Protein AF-A0A522RAS4-F1 (afdb_monomer_lite)

Foldseek 3Di:
DDALPQDALQPWAEEEEEAQQQPDQAQAPPDDDDPFAAGQLRQQCVVSCVNPVNHHYYYDNQPWDLAAPDARDDDPVVLVSLLPGPAYEYEFEDHCVQDHVVHDHPWLAGGHHSVNVLVSSLVSVRQRYEYEYAYDDHHQCLPRCVSHSYYHYQHNPPRCSNNVVNCRNNVVAWDADFAQFFAANTCVLDADPPQPDAACVRRVNQGDTLFHGDDDGPAHGRDDDTPWDKDKDDWDWPAQEDELQAKIKIKIKIFTAGQAWDKYKKWKKKAADDDPPDGGTRIDTQDIDIDDGHHHGDMDMDMDMGHSQSCWDQDPQQRWTWRDFAKMKIFIASGSPGTNDIDIHTYDDGDDWDWDDKAQAALDQEEAAFDKDAQQAFRPVDDFPADPVRPVRADGPGGSIWTAIPRRGTDDCVPWQKAKDKPDVCQWDADSRGMIHGHDFDKMKMWIATPRHIYIDIHGYD

Secondary structure (DSSP, 8-state):
----PSP-GGG-SEEEEESGGGG-----TT----S----HHHHHHHHHHHH-TT-EEEEE-TT--TT--SPP---HHHHHHHHH-SEEEEEEE--TTTSBTTB--SSSSPPTTHHHHHHHHHHT--S-EEEEEE-SS----TTTGGG-SEEEE--S--TTHHHHHHHHHTTSS------SS-B-SSGGGS--TT----SGGGTTT--SHHHH--SPPSB-TT----SS-EEEEEEEES-SEE-TTSEEEEEEEEEE-SSS-B--EEEEEEEPPPBTTB---S-EEEEEEEPPPBPTT-EEEEEEEEEGGGG-EEETTTTEEE---EEEEEEEESSSS-EEEEEEEEE-S-PPP-EEEEEE--S-SEE-TT-EEETTSB-TTS-----GGGTTTS----BSEEEEETTSPBP-GGGSPEEEEES-TTTEEE-TTSEEEE-SSEEEEEEEEETTEEEEEEEEE-

Radius of gyration: 29.56 Å; chains: 1; bounding box: 72×49×79 Å

Sequence (462 aa):
KKSLLPLNPDQLHHVLILGNLADKVSLGGYSGLPNLQVNAVQGITNIFKKMNPHIIVKFDNTNTSTTSVEPVVLNEKIKSDIRKADAVIVFIGTNEAVASEGHDRPSLAIPGNYGSLIYQTAEQGNKRMILVIQSDGPLNINYIQHYFPAIVFSGYNGESQGTALANVLAGKKNPNGHLDFTWYMNDDQLADKSDYYLTPDKTNGLGRTYQYFTKKPLYSFGYGLSYTRFKYADMSVSSHQISPDDSVTISFDITNTGNLPGADVAQLYVAYPKIKGIDLPIKRLQGFQKTKILEPNQTEHISLKVKGIQLANWSEKDKKEVVYQGDYRFQLGKNSSDIVDSQSVNIQGTLTPKITLVTVEPENLVYKAGETLDLSGKNKWIESDITPARKDFVPEADHIIEAVNNDESFADLSKAKINYKSSNDNVAEVSPDGIIRFKGPGVVAISATVEGVTGSAVFVVK

pLDDT: mean 94.89, std 7.49, range [49.34, 98.94]

Structure (mmCIF, N/CA/C/O backbone):
data_AF-A0A522RAS4-F1
#
_entry.id   AF-A0A522RAS4-F1
#
loop_
_atom_site.group_PDB
_atom_site.id
_atom_site.type_symbol
_atom_site.label_atom_id
_atom_site.label_alt_id
_atom_site.label_comp_id
_atom_site.label_asym_id
_atom_site.label_entity_id
_atom_site.label_seq_id
_atom_site.pdbx_PDB_ins_code
_atom_site.Cartn_x
_atom_site.Cartn_y
_atom_site.Cartn_z
_atom_site.occupancy
_atom_site.B_iso_or_equiv
_atom_site.auth_seq_id
_atom_site.auth_comp_id
_atom_site.auth_asym_id
_atom_site.auth_atom_id
_atom_site.pdbx_PDB_model_num
ATOM 1 N N . LYS A 1 1 ? -25.765 -7.096 13.663 1.00 49.34 1 LYS A N 1
ATOM 2 C CA . LYS A 1 1 ? -25.056 -6.447 14.800 1.00 49.34 1 LYS A CA 1
ATOM 3 C C . LYS A 1 1 ? -24.896 -4.963 14.474 1.00 49.34 1 LYS A C 1
ATOM 5 O O . LYS A 1 1 ? -24.589 -4.668 13.329 1.00 49.34 1 LYS A O 1
ATOM 10 N N . LYS A 1 2 ? -25.147 -4.052 15.422 1.00 66.19 2 LYS A N 1
ATOM 11 C CA . LYS A 1 2 ? -24.912 -2.604 15.245 1.00 66.19 2 LYS A CA 1
ATOM 12 C C . LYS A 1 2 ? -23.396 -2.349 15.199 1.00 66.19 2 LYS A C 1
ATOM 14 O O . LYS A 1 2 ? -22.680 -2.974 15.980 1.00 66.19 2 LYS A O 1
ATOM 19 N N . SER A 1 3 ? -22.911 -1.511 14.283 1.00 86.94 3 SER A N 1
ATOM 20 C CA . SER A 1 3 ? -21.491 -1.141 14.213 1.00 86.94 3 SER A CA 1
ATOM 21 C C . SER A 1 3 ? -21.086 -0.334 15.452 1.00 86.94 3 SER A C 1
ATOM 23 O O . SER A 1 3 ? -21.876 0.468 15.953 1.00 86.94 3 SER A O 1
ATOM 25 N N . LEU A 1 4 ? -19.875 -0.573 15.973 1.00 95.69 4 LEU A N 1
ATOM 26 C CA . LEU A 1 4 ? -19.341 0.190 17.108 1.00 95.69 4 LEU A CA 1
ATOM 27 C C . LEU A 1 4 ? -18.770 1.545 16.671 1.00 95.69 4 LEU A C 1
ATOM 29 O O . LEU A 1 4 ? -18.976 2.534 17.368 1.00 95.69 4 LEU A O 1
ATOM 33 N N . LEU A 1 5 ? -18.065 1.579 15.534 1.00 97.19 5 LEU A N 1
ATOM 34 C CA . LEU A 1 5 ? -17.539 2.806 14.937 1.00 97.19 5 LEU A CA 1
ATOM 35 C C . LEU A 1 5 ? -18.436 3.312 13.787 1.00 97.19 5 LEU A C 1
ATOM 37 O O . LEU A 1 5 ? -19.053 2.487 13.100 1.00 97.19 5 LEU A O 1
ATOM 41 N N . PRO A 1 6 ? -18.482 4.639 13.558 1.00 97.50 6 PRO A N 1
ATOM 42 C CA . PRO A 1 6 ? -17.881 5.680 14.401 1.00 97.50 6 PRO A CA 1
ATOM 43 C C . PRO A 1 6 ? -18.581 5.810 15.763 1.00 97.50 6 PRO A C 1
ATOM 45 O O . PRO A 1 6 ? -19.763 5.497 15.908 1.00 97.50 6 PRO A O 1
ATOM 48 N N . LEU A 1 7 ? -17.842 6.272 16.771 1.00 97.62 7 LEU A N 1
ATOM 49 C CA . LEU A 1 7 ? -18.413 6.704 18.042 1.00 97.62 7 LEU A CA 1
ATOM 50 C C . LEU A 1 7 ? -19.183 8.012 17.835 1.00 97.62 7 LEU A C 1
ATOM 52 O O . LEU A 1 7 ? -18.774 8.855 17.040 1.00 97.62 7 LEU A O 1
ATOM 56 N N . ASN A 1 8 ? -20.267 8.195 18.591 1.00 96.38 8 ASN A N 1
ATOM 57 C CA . ASN A 1 8 ? -20.989 9.462 18.676 1.00 96.38 8 ASN A CA 1
ATOM 58 C C . ASN A 1 8 ? -20.723 10.111 20.047 1.00 96.38 8 ASN A C 1
ATOM 60 O O . ASN A 1 8 ? -21.412 9.748 21.001 1.00 96.38 8 ASN A O 1
ATOM 64 N N . PRO A 1 9 ? -19.744 11.030 20.175 1.00 96.19 9 PRO A N 1
ATOM 65 C CA . PRO A 1 9 ? -19.392 11.654 21.454 1.00 96.19 9 PRO A CA 1
ATOM 66 C C . PRO A 1 9 ? -20.552 12.340 22.188 1.00 96.19 9 PRO A C 1
ATOM 68 O O . PRO A 1 9 ? -20.545 12.370 23.418 1.00 96.19 9 PRO A O 1
ATOM 71 N N . ASP A 1 10 ? -21.573 12.817 21.471 1.00 96.00 10 ASP A N 1
ATOM 72 C CA . ASP A 1 10 ? -22.758 13.460 22.064 1.00 96.00 10 ASP A CA 1
ATOM 73 C C . ASP A 1 10 ? -23.610 12.481 22.889 1.00 96.00 10 ASP A C 1
ATOM 75 O O . ASP A 1 10 ? -24.405 12.891 23.729 1.00 96.00 10 ASP A O 1
ATOM 79 N N . GLN A 1 11 ? -23.435 11.175 22.665 1.00 95.88 11 GLN A N 1
ATOM 80 C CA . GLN A 1 11 ? -24.135 10.094 23.367 1.00 95.88 11 GLN A CA 1
ATOM 81 C C . GLN A 1 11 ? -23.245 9.351 24.371 1.00 95.88 11 GLN A C 1
ATOM 83 O O . GLN A 1 11 ? -23.667 8.333 24.918 1.00 95.88 11 GLN A O 1
ATOM 88 N N . LEU A 1 12 ? -22.006 9.801 24.576 1.00 97.50 12 LEU A N 1
ATOM 89 C CA . LEU A 1 12 ? -21.063 9.177 25.500 1.00 97.50 12 LEU A CA 1
ATOM 90 C C . LEU A 1 12 ? -20.888 10.057 26.736 1.00 97.50 12 LEU A C 1
ATOM 92 O O . LEU A 1 12 ? -20.738 11.271 26.634 1.00 97.50 12 LEU A O 1
ATOM 96 N N . HIS A 1 13 ? -20.840 9.432 27.904 1.00 97.94 13 HIS A N 1
ATOM 97 C CA . HIS A 1 13 ? -20.554 10.072 29.182 1.00 97.94 13 HIS A CA 1
ATOM 98 C C . HIS A 1 13 ? -19.139 9.751 29.666 1.00 97.94 13 HIS A C 1
ATOM 100 O O . HIS A 1 13 ? -18.484 10.617 30.241 1.00 97.94 13 HIS A O 1
ATOM 106 N N . HIS A 1 14 ? -18.647 8.535 29.419 1.00 98.19 14 HIS A N 1
ATOM 107 C CA . HIS A 1 14 ? -17.343 8.074 29.885 1.00 98.19 14 HIS A CA 1
ATOM 108 C C . HIS A 1 14 ? -16.609 7.250 28.820 1.00 98.19 14 HIS A C 1
ATOM 110 O O . HIS A 1 14 ? -17.053 6.175 28.421 1.00 98.19 14 HIS A O 1
ATOM 116 N N . VAL A 1 15 ? -15.443 7.733 28.396 1.00 98.75 15 VAL A N 1
ATOM 117 C CA . VAL A 1 15 ? -14.518 7.034 27.497 1.00 98.75 15 VAL A CA 1
ATOM 118 C C . VAL A 1 15 ? -13.233 6.741 28.251 1.00 98.75 15 VAL A C 1
ATOM 120 O O . VAL A 1 15 ? -12.616 7.649 28.810 1.00 98.75 15 VAL A O 1
ATOM 123 N N . LEU A 1 16 ? -12.821 5.476 28.240 1.00 98.88 16 LEU A N 1
ATOM 124 C CA . LEU A 1 16 ? -11.590 5.019 28.872 1.00 98.88 16 LEU A CA 1
ATOM 125 C C . LEU A 1 16 ? -10.548 4.673 27.808 1.00 98.88 16 LEU A C 1
ATOM 127 O O . LEU A 1 16 ? -10.832 3.914 26.886 1.00 98.88 16 LEU A O 1
ATOM 131 N N . ILE A 1 17 ? -9.342 5.209 27.956 1.00 98.94 17 ILE A N 1
ATOM 132 C CA . ILE A 1 17 ? -8.181 4.950 27.106 1.00 98.94 17 ILE A CA 1
ATOM 133 C C . ILE A 1 17 ? -7.148 4.192 27.941 1.00 98.94 17 ILE A C 1
ATOM 135 O O . ILE A 1 17 ? -6.754 4.669 29.005 1.00 98.94 17 ILE A O 1
ATOM 139 N N . LEU A 1 18 ? -6.719 3.026 27.461 1.00 98.88 18 LEU A N 1
ATOM 140 C CA . LEU A 1 18 ? -5.762 2.149 28.134 1.00 98.88 18 LEU A CA 1
ATOM 141 C C . LEU A 1 18 ? -4.542 1.893 27.250 1.00 98.88 18 LEU A C 1
ATOM 143 O O . LEU A 1 18 ? -4.686 1.736 26.039 1.00 98.88 18 LEU A O 1
ATOM 147 N N . GLY A 1 19 ? -3.369 1.772 27.867 1.00 98.50 19 GLY A N 1
ATOM 148 C CA . GLY A 1 19 ? -2.123 1.400 27.192 1.00 98.50 19 GLY A CA 1
ATOM 149 C C . GLY A 1 19 ? -1.184 2.586 26.962 1.00 98.50 19 GLY A C 1
ATOM 150 O O . GLY A 1 19 ? -1.600 3.685 26.600 1.00 98.50 19 GLY A O 1
ATOM 151 N N . ASN A 1 20 ? 0.108 2.364 27.182 1.00 97.81 20 ASN A N 1
ATOM 152 C CA . ASN A 1 20 ? 1.133 3.400 27.259 1.00 97.81 20 ASN A CA 1
ATOM 153 C C . ASN A 1 20 ? 1.375 4.146 25.943 1.00 97.81 20 ASN A C 1
ATOM 155 O O . ASN A 1 20 ? 1.822 5.278 25.985 1.00 97.81 20 ASN A O 1
ATOM 159 N N . LEU A 1 21 ? 1.092 3.558 24.778 1.00 97.19 21 LEU A N 1
ATOM 160 C CA . LEU A 1 21 ? 1.314 4.251 23.503 1.00 97.19 21 LEU A CA 1
ATOM 161 C C . LEU A 1 21 ? 0.293 5.365 23.250 1.00 97.19 21 LEU A C 1
ATOM 163 O O . LEU A 1 21 ? 0.547 6.240 22.426 1.00 97.19 21 LEU A O 1
ATOM 167 N N . ALA A 1 22 ? -0.836 5.384 23.966 1.00 98.06 22 ALA A N 1
ATOM 168 C CA . ALA A 1 22 ? -1.877 6.382 23.744 1.00 98.06 22 ALA A CA 1
ATOM 169 C C . ALA A 1 22 ? -1.430 7.815 24.092 1.00 98.06 22 ALA A C 1
ATOM 171 O O . ALA A 1 22 ? -1.918 8.774 23.486 1.00 98.06 22 ALA A O 1
ATOM 172 N N . ASP A 1 23 ? -0.516 7.975 25.058 1.00 97.56 23 ASP A N 1
ATOM 173 C CA . ASP A 1 23 ? 0.037 9.272 25.471 1.00 97.56 23 ASP A CA 1
ATOM 174 C C . ASP A 1 23 ? 1.383 9.608 24.805 1.00 97.56 23 ASP A C 1
ATOM 176 O O . ASP A 1 23 ? 2.023 10.606 25.151 1.00 97.56 23 ASP A O 1
ATOM 180 N N . LYS A 1 24 ? 1.791 8.819 23.805 1.00 95.94 24 LYS A N 1
ATOM 181 C CA . LYS A 1 24 ? 3.012 9.029 23.025 1.00 95.94 24 LYS A CA 1
ATOM 182 C C . LYS A 1 24 ? 2.694 9.440 21.597 1.00 95.94 24 LYS A C 1
ATOM 184 O O . LYS A 1 24 ? 1.675 9.051 21.032 1.00 95.94 24 LYS A O 1
ATOM 189 N N . VAL A 1 25 ? 3.602 10.217 21.020 1.00 96.12 25 VAL A N 1
ATOM 190 C CA . VAL A 1 25 ? 3.689 10.418 19.575 1.00 96.12 25 VAL A CA 1
ATOM 191 C C . VAL A 1 25 ? 4.835 9.546 19.081 1.00 96.12 25 VAL A C 1
ATOM 193 O O . VAL A 1 25 ? 5.967 9.711 19.527 1.00 96.12 25 VAL A O 1
ATOM 196 N N . SER A 1 26 ? 4.530 8.582 18.215 1.00 93.06 26 SER A N 1
ATOM 197 C CA . SER A 1 26 ? 5.532 7.730 17.574 1.00 93.06 26 SER A CA 1
ATOM 198 C C . SER A 1 26 ? 5.658 8.167 16.127 1.00 93.06 26 SER A C 1
ATOM 200 O O . SER A 1 26 ? 4.755 7.932 15.326 1.00 93.06 26 SER A O 1
ATOM 202 N N . LEU A 1 27 ? 6.770 8.828 15.815 1.00 94.00 27 LEU A N 1
ATOM 203 C CA . LEU A 1 27 ? 7.051 9.327 14.470 1.00 94.00 27 LEU A CA 1
ATOM 204 C C . LEU A 1 27 ? 7.705 8.254 13.584 1.00 94.00 27 LEU A C 1
ATOM 206 O O . LEU A 1 27 ? 7.539 8.292 12.370 1.00 94.00 27 LEU A O 1
ATOM 210 N N . GLY A 1 28 ? 8.359 7.262 14.198 1.00 92.25 28 GLY A N 1
ATOM 211 C CA . GLY A 1 28 ? 9.139 6.240 13.504 1.00 92.25 28 GLY A CA 1
ATOM 212 C C . GLY A 1 28 ? 10.577 6.686 13.251 1.00 92.25 28 GLY A C 1
ATOM 213 O O . GLY A 1 28 ? 10.938 7.837 13.509 1.00 92.25 28 GLY A O 1
ATOM 214 N N . GLY A 1 29 ? 11.391 5.768 12.721 1.00 90.56 29 GLY A N 1
ATOM 215 C CA . GLY A 1 29 ? 12.764 6.073 12.317 1.00 90.56 29 GLY A CA 1
ATOM 216 C C . GLY A 1 29 ? 12.829 7.216 11.299 1.00 90.56 29 GLY A C 1
ATOM 217 O O . GLY A 1 29 ? 11.830 7.562 10.670 1.00 90.56 29 GLY A O 1
ATOM 218 N N . TYR A 1 30 ? 14.013 7.811 11.139 1.00 93.12 30 TYR A N 1
ATOM 219 C CA . TYR A 1 30 ? 14.248 8.922 10.204 1.00 93.12 30 TYR A CA 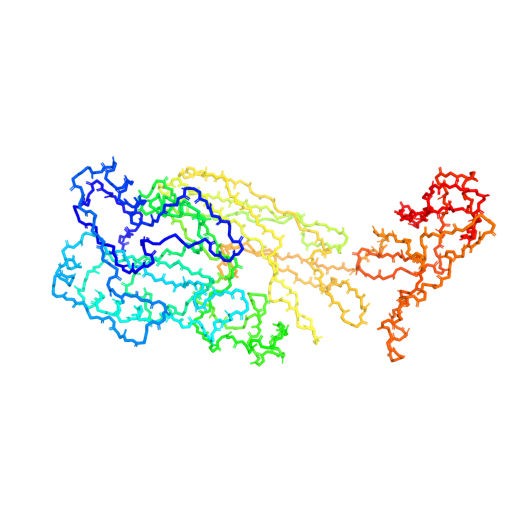1
ATOM 220 C C . TYR A 1 30 ? 13.369 10.169 10.437 1.00 93.12 30 TYR A C 1
ATOM 222 O O . TYR A 1 30 ? 13.129 10.959 9.523 1.00 93.12 30 TYR A O 1
ATOM 230 N N . SER A 1 31 ? 12.919 10.383 11.675 1.00 94.31 31 SER A N 1
ATOM 231 C CA . SER A 1 31 ? 12.076 11.525 12.035 1.00 94.31 31 SER A CA 1
ATOM 232 C C . SER A 1 31 ? 12.872 12.708 12.584 1.00 94.31 31 SER A C 1
ATOM 234 O O . SER A 1 31 ? 13.808 12.548 13.365 1.00 94.31 31 SER A O 1
ATOM 236 N N . GLY A 1 32 ? 12.454 13.921 12.212 1.00 93.44 32 GLY A N 1
ATOM 237 C CA . GLY A 1 32 ? 12.890 15.150 12.875 1.00 93.44 32 GLY A CA 1
ATOM 238 C C . GLY A 1 32 ? 12.219 15.351 14.241 1.00 93.44 32 GLY A C 1
ATOM 239 O O . GLY A 1 32 ? 11.505 14.486 14.743 1.00 93.44 32 GLY A O 1
ATOM 240 N N . LEU A 1 33 ? 12.406 16.535 14.827 1.00 93.38 33 LEU A N 1
ATOM 241 C CA . LEU A 1 33 ? 11.781 16.933 16.093 1.00 93.38 33 LEU A CA 1
ATOM 242 C C . LEU A 1 33 ? 10.717 18.011 15.838 1.00 93.38 33 LEU A C 1
ATOM 244 O O . LEU A 1 33 ? 11.023 19.202 15.930 1.00 93.38 33 LEU A O 1
ATOM 248 N N . PRO A 1 34 ? 9.482 17.631 15.470 1.00 95.31 34 PRO A N 1
ATOM 249 C CA . PRO A 1 34 ? 8.442 18.604 15.190 1.00 95.31 34 PRO A CA 1
ATOM 250 C C . PRO A 1 34 ? 8.010 19.344 16.460 1.00 95.31 34 PRO A C 1
ATOM 252 O O . PRO A 1 34 ? 7.911 18.760 17.544 1.00 95.31 34 PRO A O 1
ATOM 255 N N . ASN A 1 35 ? 7.706 20.635 16.297 1.00 95.88 35 ASN A N 1
ATOM 256 C CA . ASN A 1 35 ? 7.192 21.491 17.370 1.00 95.88 35 ASN A CA 1
ATOM 257 C C . ASN A 1 35 ? 5.766 21.105 17.784 1.00 95.88 35 ASN A C 1
ATOM 259 O O . ASN A 1 35 ? 5.392 21.250 18.947 1.00 95.88 35 ASN A O 1
ATOM 263 N N . LEU A 1 36 ? 4.956 20.642 16.830 1.00 96.44 36 LEU A N 1
ATOM 264 C CA . LEU A 1 36 ? 3.634 20.095 17.099 1.00 96.44 36 LEU A CA 1
ATOM 265 C C . LEU A 1 36 ? 3.781 18.600 17.362 1.00 96.44 36 LEU A C 1
ATOM 267 O O . LEU A 1 36 ? 4.405 17.911 16.575 1.00 96.44 36 LEU A O 1
ATOM 271 N N . GLN A 1 37 ? 3.198 18.091 18.442 1.00 97.25 37 GLN A N 1
ATOM 272 C CA . GLN A 1 37 ? 3.092 16.655 18.701 1.00 97.25 37 GLN A CA 1
ATOM 273 C C . GLN A 1 37 ? 1.781 16.395 19.436 1.00 97.25 37 GLN A C 1
ATOM 275 O O . GLN A 1 37 ? 1.616 16.808 20.583 1.00 97.25 37 GLN A O 1
ATOM 280 N N . VAL A 1 38 ? 0.831 15.741 18.765 1.00 98.31 38 VAL A N 1
ATOM 281 C CA . VAL A 1 38 ? -0.490 15.432 19.323 1.00 98.31 38 VAL A CA 1
ATOM 282 C C . VAL A 1 38 ? -0.657 13.926 19.466 1.00 98.31 38 VAL A C 1
ATOM 284 O O . VAL A 1 38 ? -0.916 13.223 18.487 1.00 98.31 38 VAL A O 1
ATOM 287 N N . ASN A 1 39 ? -0.557 13.430 20.699 1.00 98.06 39 ASN A N 1
ATOM 288 C CA . ASN A 1 39 ? -0.818 12.026 21.014 1.00 98.06 39 ASN A CA 1
ATOM 289 C C . ASN A 1 39 ? -2.326 11.710 20.997 1.00 98.06 39 ASN A C 1
ATOM 291 O O . ASN A 1 39 ? -3.182 12.601 20.933 1.00 98.06 39 ASN A O 1
ATOM 295 N N . ALA A 1 40 ? -2.674 10.424 21.045 1.00 98.19 40 ALA A N 1
ATOM 296 C CA . ALA A 1 40 ? -4.065 9.996 20.947 1.00 98.19 40 ALA A CA 1
ATOM 297 C C . ALA A 1 40 ? -4.930 10.485 22.115 1.00 98.19 40 ALA A C 1
ATOM 299 O O . ALA A 1 40 ? -6.065 10.904 21.885 1.00 98.19 40 ALA A O 1
ATOM 300 N N . VAL A 1 41 ? -4.404 10.498 23.344 1.00 98.69 41 VAL A N 1
ATOM 301 C CA . VAL A 1 41 ? -5.126 11.019 24.519 1.00 98.69 41 VAL A CA 1
ATOM 302 C C . VAL A 1 41 ? -5.518 12.482 24.310 1.00 98.69 41 VAL A C 1
ATOM 304 O O . VAL A 1 41 ? -6.681 12.837 24.514 1.00 98.69 41 VAL A O 1
ATOM 307 N N . GLN A 1 42 ? -4.588 13.321 23.848 1.00 98.69 42 GLN A N 1
ATOM 308 C CA . GLN A 1 42 ? -4.829 14.732 23.541 1.00 98.69 42 GLN A CA 1
ATOM 309 C C . GLN A 1 42 ? -5.853 14.886 22.414 1.00 98.69 42 GLN A C 1
ATOM 311 O O . GLN A 1 42 ? -6.846 15.594 22.578 1.00 98.69 42 GLN A O 1
ATOM 316 N N . GLY A 1 43 ? -5.651 14.199 21.286 1.00 98.50 43 GLY A N 1
ATOM 317 C CA . GLY A 1 43 ? -6.539 14.291 20.126 1.00 98.50 43 GLY A CA 1
ATOM 318 C C . GLY A 1 43 ? -7.975 13.865 20.438 1.00 98.50 43 GLY A C 1
ATOM 319 O O . GLY A 1 43 ? -8.918 14.602 20.134 1.00 98.50 43 GLY A O 1
ATOM 320 N N . ILE A 1 44 ? -8.143 12.712 21.097 1.00 98.69 44 ILE A N 1
ATOM 321 C CA . ILE A 1 44 ? -9.453 12.178 21.499 1.00 98.69 44 ILE A CA 1
ATOM 322 C C . ILE A 1 44 ? -10.113 13.130 22.492 1.00 98.69 44 ILE A C 1
ATOM 324 O O . ILE A 1 44 ? -11.250 13.536 22.267 1.00 98.69 44 ILE A O 1
ATOM 328 N N . THR A 1 45 ? -9.396 13.554 23.539 1.00 98.75 45 THR A N 1
ATOM 329 C CA . THR A 1 45 ? -9.931 14.486 24.544 1.00 98.75 45 THR A CA 1
ATOM 330 C C . THR A 1 45 ? -10.406 15.785 23.902 1.00 98.75 45 THR A C 1
ATOM 332 O O . THR A 1 45 ? -11.540 16.199 24.134 1.00 98.75 45 THR A O 1
ATOM 335 N N . ASN A 1 46 ? -9.578 16.402 23.057 1.00 98.44 46 ASN A N 1
ATOM 336 C CA . ASN A 1 46 ? -9.883 17.683 22.427 1.00 98.44 46 ASN A CA 1
ATOM 337 C C . ASN A 1 46 ? -11.100 17.590 21.500 1.00 98.44 46 ASN A C 1
ATOM 339 O O . ASN A 1 46 ? -12.005 18.422 21.572 1.00 98.44 46 ASN A O 1
ATOM 343 N N . ILE A 1 47 ? -11.150 16.575 20.632 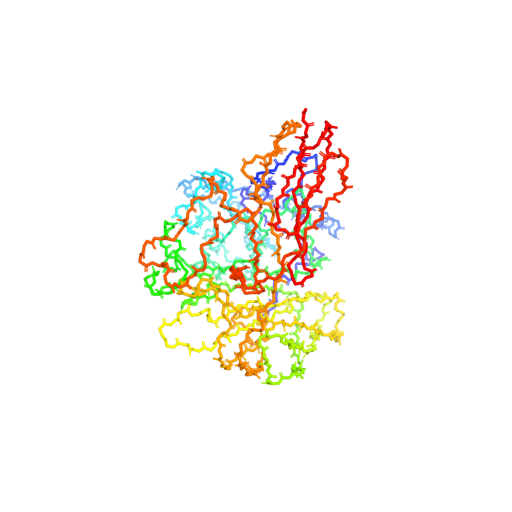1.00 98.38 47 ILE A N 1
ATOM 344 C CA . ILE A 1 47 ? -12.247 16.423 19.671 1.00 98.38 47 ILE A CA 1
ATOM 345 C C . ILE A 1 47 ? -13.544 16.008 20.366 1.00 98.38 47 ILE A C 1
ATOM 347 O O . ILE A 1 47 ? -14.593 16.559 20.031 1.00 98.38 47 ILE A O 1
ATOM 351 N N . PHE A 1 48 ? -13.484 15.087 21.330 1.00 98.50 48 PHE A N 1
ATOM 352 C CA . PHE A 1 48 ? -14.677 14.570 21.997 1.00 98.50 48 PHE A CA 1
ATOM 353 C C . PHE A 1 48 ? -15.276 15.631 22.921 1.00 98.50 48 PHE A C 1
ATOM 355 O O . PHE A 1 48 ? -16.479 15.859 22.851 1.00 98.50 48 PHE A O 1
ATOM 362 N N . LYS A 1 49 ? -14.459 16.360 23.699 1.00 98.31 49 LYS A N 1
ATOM 363 C CA . LYS A 1 49 ? -14.953 17.463 24.547 1.00 98.31 49 LYS A CA 1
ATOM 364 C C . LYS A 1 49 ? -15.488 18.648 23.751 1.00 98.31 49 LYS A C 1
ATOM 366 O O . LYS A 1 49 ? -16.378 19.343 24.224 1.00 98.31 49 LYS A O 1
ATOM 371 N N . LYS A 1 50 ? -14.978 18.881 22.537 1.00 97.88 50 LYS A N 1
ATOM 372 C CA . LYS A 1 50 ? -15.540 19.902 21.643 1.00 97.88 50 LYS A CA 1
ATOM 373 C C . LYS A 1 50 ? -16.962 19.554 21.186 1.00 97.88 50 LYS A C 1
ATOM 375 O O . LYS A 1 50 ? -17.729 20.465 20.903 1.00 97.88 50 LYS A O 1
ATOM 380 N N . MET A 1 51 ? -17.288 18.267 21.072 1.00 97.25 51 MET A N 1
ATOM 381 C CA . MET A 1 51 ? -18.629 17.794 20.705 1.00 97.25 51 MET A CA 1
ATOM 382 C C . MET A 1 51 ? -19.532 17.712 21.942 1.00 97.25 51 MET A C 1
ATOM 384 O O . MET A 1 51 ? -20.613 18.286 21.957 1.00 97.25 51 MET A O 1
ATOM 388 N N . ASN A 1 52 ? -19.018 17.131 23.027 1.00 98.00 52 ASN A N 1
ATOM 389 C CA . ASN A 1 52 ? -19.707 17.014 24.304 1.00 98.00 52 ASN A CA 1
ATOM 390 C C . ASN A 1 52 ? -18.821 17.524 25.457 1.00 98.00 52 ASN A C 1
ATOM 392 O O . ASN A 1 52 ? -17.993 16.767 25.965 1.00 98.00 52 ASN A O 1
ATOM 396 N N . PRO A 1 53 ? -18.994 18.772 25.929 1.00 97.81 53 PRO A N 1
ATOM 397 C CA . PRO A 1 53 ? -18.168 19.343 26.999 1.00 97.81 53 PRO A CA 1
ATOM 398 C C . PRO A 1 53 ? -18.222 18.593 28.338 1.00 97.81 53 PRO A C 1
ATOM 400 O O . PRO A 1 53 ? -17.312 18.739 29.154 1.00 97.81 53 PRO A O 1
ATOM 403 N N . HIS A 1 54 ? -19.265 17.789 28.569 1.00 97.75 54 HIS A N 1
ATOM 404 C CA . HIS A 1 54 ? -19.466 17.032 29.808 1.00 97.75 54 HIS A CA 1
ATOM 405 C C . HIS A 1 54 ? -18.900 15.609 29.759 1.00 97.75 54 HIS A C 1
ATOM 407 O O . HIS A 1 54 ? -18.927 14.912 30.774 1.00 97.75 54 HIS A O 1
ATOM 413 N N . ILE A 1 55 ? -18.380 15.164 28.610 1.00 98.25 55 ILE A N 1
ATOM 414 C CA . ILE A 1 55 ? -17.794 13.831 28.491 1.00 98.25 55 ILE A CA 1
ATOM 415 C C . ILE A 1 55 ? -16.538 13.697 29.360 1.00 98.25 55 ILE A C 1
ATOM 417 O O . ILE A 1 55 ? -15.627 14.534 29.350 1.00 98.25 55 ILE A O 1
ATOM 421 N N . ILE A 1 56 ? -16.460 12.589 30.089 1.00 98.44 56 ILE A N 1
ATOM 422 C CA . ILE A 1 56 ? -15.275 12.188 30.834 1.00 98.44 56 ILE A CA 1
ATOM 423 C C . ILE A 1 56 ? -14.413 11.336 29.906 1.00 98.44 56 ILE A C 1
ATOM 425 O O . ILE A 1 56 ? -14.769 10.208 29.578 1.00 98.44 56 ILE A O 1
ATOM 429 N N . VAL A 1 57 ? -13.260 11.865 29.502 1.00 98.62 57 VAL A N 1
ATOM 430 C CA . VAL A 1 57 ? -12.209 11.084 28.837 1.00 98.62 57 VAL A CA 1
ATOM 431 C C . VAL A 1 57 ? -11.129 10.800 29.866 1.00 98.62 57 VAL A C 1
ATOM 433 O O . VAL A 1 57 ? -10.515 11.727 30.396 1.00 98.62 57 VAL A O 1
ATOM 436 N N . LYS A 1 58 ? -10.929 9.522 30.177 1.00 98.62 58 LYS A N 1
ATOM 437 C CA . LYS A 1 58 ? -9.973 9.056 31.176 1.00 98.62 58 LYS A CA 1
ATOM 438 C C . LYS A 1 58 ? -8.892 8.227 30.508 1.00 98.62 58 LYS A C 1
ATOM 440 O O . LYS A 1 58 ? -9.194 7.383 29.673 1.00 98.62 58 LYS A O 1
ATOM 445 N N . PHE A 1 59 ? -7.648 8.457 30.902 1.00 98.81 59 PHE A N 1
ATOM 446 C CA . PHE A 1 59 ? -6.489 7.721 30.421 1.00 98.81 59 PHE A CA 1
ATOM 447 C C . PHE A 1 59 ? -5.790 7.011 31.580 1.00 98.81 59 PHE A C 1
ATOM 449 O O . PHE A 1 59 ? -5.668 7.577 32.667 1.00 98.81 59 PHE A O 1
ATOM 456 N N . ASP A 1 60 ? -5.328 5.792 31.322 1.00 98.56 60 ASP A N 1
ATOM 457 C CA . ASP A 1 60 ? -4.415 5.050 32.183 1.00 98.56 60 ASP A CA 1
ATOM 458 C C . ASP A 1 60 ? -3.393 4.304 31.305 1.00 98.56 60 ASP A C 1
ATOM 460 O O . ASP A 1 60 ? -3.763 3.562 30.393 1.00 98.56 60 ASP A O 1
ATOM 464 N N . ASN A 1 61 ? -2.094 4.491 31.551 1.00 97.75 61 ASN A N 1
ATOM 465 C CA . ASN A 1 61 ? -1.055 3.797 30.780 1.00 97.75 61 ASN A CA 1
ATOM 466 C C . ASN A 1 61 ? -0.984 2.293 31.118 1.00 97.75 61 ASN A C 1
ATOM 468 O O . ASN A 1 61 ? -0.387 1.513 30.370 1.00 97.75 61 ASN A O 1
ATOM 472 N N . THR A 1 62 ? -1.614 1.867 32.221 1.00 97.69 62 THR A N 1
ATOM 473 C CA . THR A 1 62 ? -1.687 0.496 32.743 1.00 97.69 62 THR A CA 1
ATOM 474 C C . THR A 1 62 ? -0.332 -0.173 32.982 1.00 97.69 62 THR A C 1
ATOM 476 O O . THR A 1 62 ? -0.241 -1.395 32.977 1.00 97.69 62 THR A O 1
ATOM 479 N N . ASN A 1 63 ? 0.735 0.614 33.172 1.00 96.38 63 ASN A N 1
ATOM 480 C CA . ASN A 1 63 ? 2.122 0.138 33.255 1.00 96.38 63 ASN A CA 1
ATOM 481 C C . ASN A 1 63 ? 2.523 -0.784 32.087 1.00 96.38 63 ASN A C 1
ATOM 483 O O . ASN A 1 63 ? 3.349 -1.686 32.238 1.00 96.38 63 ASN A O 1
ATOM 487 N N . THR A 1 64 ? 1.923 -0.578 30.911 1.00 98.00 64 THR A N 1
ATOM 488 C CA . THR A 1 64 ? 2.337 -1.320 29.719 1.00 98.00 64 THR A CA 1
ATOM 489 C C . THR A 1 64 ? 3.660 -0.803 29.172 1.00 98.00 64 THR A C 1
ATOM 491 O O . THR A 1 64 ? 3.981 0.381 29.280 1.00 98.00 64 THR A O 1
ATOM 494 N N . SER A 1 65 ? 4.427 -1.700 28.560 1.00 97.56 65 SER A N 1
ATOM 495 C CA . SER A 1 65 ? 5.650 -1.386 27.825 1.00 97.56 65 SER A CA 1
ATOM 496 C C . SER A 1 65 ? 5.866 -2.415 26.721 1.00 97.56 65 SER A C 1
ATOM 498 O O . SER A 1 65 ? 5.572 -3.594 26.918 1.00 97.56 65 SER A O 1
ATOM 500 N N . THR A 1 66 ? 6.449 -1.988 25.598 1.00 96.94 66 THR A N 1
ATOM 501 C CA . THR A 1 66 ? 6.879 -2.872 24.501 1.00 96.94 66 THR A CA 1
ATOM 502 C C . THR A 1 66 ? 7.993 -3.833 24.917 1.00 96.94 66 THR A C 1
ATOM 504 O O . THR A 1 66 ? 8.194 -4.847 24.261 1.00 96.94 66 THR A O 1
ATOM 507 N N . THR A 1 67 ? 8.707 -3.549 26.008 1.00 96.75 67 THR A N 1
ATOM 508 C CA . THR A 1 67 ? 9.857 -4.343 26.473 1.00 96.75 67 THR A CA 1
ATOM 509 C C . THR A 1 67 ? 9.618 -5.059 27.802 1.00 96.75 67 THR A C 1
ATOM 511 O O . THR A 1 67 ? 10.476 -5.819 28.244 1.00 96.75 67 THR A O 1
ATOM 514 N N . SER A 1 68 ? 8.477 -4.834 28.464 1.00 97.12 68 SER A N 1
ATOM 515 C CA . SER A 1 68 ? 8.205 -5.474 29.757 1.00 97.12 68 SER A CA 1
ATOM 516 C C . SER A 1 68 ? 7.900 -6.954 29.581 1.00 97.12 68 SER A C 1
ATOM 518 O O . SER A 1 68 ? 7.007 -7.314 28.818 1.00 97.12 68 SER A O 1
ATOM 520 N N . VAL A 1 69 ? 8.580 -7.794 30.356 1.00 95.00 69 VAL A N 1
ATOM 521 C CA . VAL A 1 69 ? 8.272 -9.227 30.477 1.00 95.00 69 VAL A CA 1
ATOM 522 C C . VAL A 1 69 ? 7.244 -9.510 31.574 1.00 95.00 69 VAL A C 1
ATOM 524 O O . VAL A 1 69 ? 6.573 -10.537 31.536 1.00 95.00 69 VAL A O 1
ATOM 527 N N . GLU A 1 70 ? 7.075 -8.582 32.522 1.00 97.19 70 GLU A N 1
ATOM 528 C CA . GLU A 1 70 ? 6.101 -8.719 33.604 1.00 97.19 70 GLU A CA 1
ATOM 529 C C . GLU A 1 70 ? 4.688 -8.385 33.112 1.00 97.19 70 GLU A C 1
ATOM 531 O O . GLU A 1 70 ? 4.494 -7.329 32.483 1.00 97.19 70 GLU A O 1
ATOM 536 N N . PRO A 1 71 ? 3.686 -9.235 33.403 1.00 97.19 71 PRO A N 1
ATOM 537 C CA . PRO A 1 71 ? 2.309 -8.963 33.034 1.00 97.19 71 PRO A CA 1
ATOM 538 C C . PRO A 1 71 ? 1.791 -7.718 33.761 1.00 97.19 71 PRO A C 1
ATOM 540 O O . PRO A 1 71 ? 2.100 -7.454 34.922 1.00 97.19 71 PRO A O 1
ATOM 543 N N . VAL A 1 72 ? 0.938 -6.964 33.079 1.00 96.56 72 VAL A N 1
ATOM 544 C CA . VAL A 1 72 ? 0.122 -5.917 33.694 1.00 96.56 72 VAL A CA 1
ATOM 545 C C . VAL A 1 72 ? -0.754 -6.538 34.777 1.00 96.56 72 VAL A C 1
ATOM 547 O O . VAL A 1 72 ? -1.263 -7.642 34.609 1.00 96.56 72 VAL A O 1
ATOM 550 N N . VAL A 1 73 ? -1.000 -5.803 35.860 1.00 97.31 73 VAL A N 1
ATOM 551 C CA . VAL A 1 73 ? -2.028 -6.138 36.851 1.00 97.31 73 VAL A CA 1
ATOM 552 C C . VAL A 1 73 ? -2.972 -4.950 36.981 1.00 97.31 73 VAL A C 1
ATOM 554 O O . VAL A 1 73 ? -2.613 -3.911 37.538 1.00 97.31 73 VAL A O 1
ATOM 557 N N . LEU A 1 74 ? -4.191 -5.085 36.454 1.00 98.06 74 LEU A N 1
ATOM 558 C CA . LEU A 1 74 ? -5.205 -4.043 36.577 1.00 98.06 74 LEU A CA 1
ATOM 559 C C . LEU A 1 74 ? -5.748 -4.015 38.008 1.00 98.06 74 LEU A C 1
ATOM 561 O O . LEU A 1 74 ? -6.257 -5.013 38.520 1.00 98.06 74 LEU A O 1
ATOM 565 N N . ASN A 1 75 ? -5.687 -2.852 38.652 1.00 97.44 75 ASN A N 1
ATOM 566 C CA . ASN A 1 75 ? -6.331 -2.662 39.949 1.00 97.44 75 ASN A CA 1
ATOM 567 C C . ASN A 1 75 ? -7.867 -2.601 39.808 1.00 97.44 75 ASN A C 1
ATOM 569 O O . ASN A 1 75 ? -8.414 -2.376 38.724 1.00 97.44 75 ASN A O 1
ATOM 573 N N . GLU A 1 76 ? -8.583 -2.760 40.924 1.00 98.00 76 GLU A N 1
ATOM 574 C CA . GLU A 1 76 ? -10.054 -2.781 40.918 1.00 98.00 76 GLU A CA 1
ATOM 575 C C . GLU A 1 76 ? -10.692 -1.477 40.435 1.00 98.00 76 GLU A C 1
ATOM 577 O O . GLU A 1 76 ? -11.789 -1.494 39.871 1.00 98.00 76 GLU A O 1
ATOM 582 N N . LYS A 1 77 ? -10.000 -0.343 40.588 1.00 98.19 77 LYS A N 1
ATOM 583 C CA . LYS A 1 77 ? -10.470 0.936 40.056 1.00 98.19 77 LYS A CA 1
ATOM 584 C C . LYS A 1 77 ? -10.498 0.906 38.526 1.00 98.19 77 LYS A C 1
ATOM 586 O O . LYS A 1 77 ? -11.553 1.181 37.963 1.00 98.19 77 LYS A O 1
ATOM 591 N N . ILE A 1 78 ? -9.412 0.490 37.868 1.00 98.44 78 ILE A N 1
ATOM 592 C CA . ILE A 1 78 ? -9.352 0.374 36.400 1.00 98.44 78 ILE A CA 1
ATOM 593 C C . ILE A 1 78 ? -10.360 -0.665 35.901 1.00 98.44 78 ILE A C 1
ATOM 595 O O . ILE A 1 78 ? -11.116 -0.390 34.973 1.00 98.44 78 ILE A O 1
ATOM 599 N N . LYS A 1 79 ? -10.454 -1.832 36.552 1.00 98.69 79 LYS A N 1
ATOM 600 C CA . LYS A 1 79 ? -11.467 -2.843 36.203 1.00 98.69 79 LYS A CA 1
ATOM 601 C C . LYS A 1 79 ? -12.893 -2.294 36.314 1.00 98.69 79 LYS A C 1
ATOM 603 O O . LYS A 1 79 ? -13.715 -2.515 35.426 1.00 98.69 79 LYS A O 1
ATOM 608 N N . SER A 1 80 ? -13.194 -1.538 37.374 1.00 98.50 80 SER A N 1
ATOM 609 C CA . SER A 1 80 ? -14.480 -0.846 37.510 1.00 98.50 80 SER A CA 1
ATOM 610 C C . SER A 1 80 ? -14.686 0.210 36.426 1.00 98.50 80 SER A C 1
ATOM 612 O O . SER A 1 80 ? -15.817 0.364 35.968 1.00 98.50 80 SER A O 1
ATOM 614 N N . ASP A 1 81 ? -13.651 0.960 36.048 1.00 98.50 81 ASP A N 1
ATOM 615 C CA . ASP A 1 81 ? -13.735 1.956 34.979 1.00 98.50 81 ASP A CA 1
ATOM 616 C C . ASP A 1 81 ? -14.066 1.281 33.641 1.00 98.50 81 ASP A C 1
ATOM 618 O O . ASP A 1 81 ? -14.966 1.740 32.942 1.00 98.50 81 ASP A O 1
ATOM 622 N N . ILE A 1 82 ? -13.426 0.146 33.332 1.00 98.75 82 ILE A N 1
ATOM 623 C CA . ILE A 1 82 ? -13.696 -0.650 32.125 1.00 98.75 82 ILE A CA 1
ATOM 624 C C . ILE A 1 82 ? -15.160 -1.084 32.086 1.00 98.75 82 ILE A C 1
ATOM 626 O O . ILE A 1 82 ? -15.815 -0.911 31.063 1.00 98.75 82 ILE A O 1
ATOM 630 N N . ARG A 1 83 ? -15.709 -1.610 33.188 1.00 98.56 83 ARG A N 1
ATOM 631 C CA . ARG A 1 83 ? -17.118 -2.046 33.240 1.00 98.56 83 ARG A CA 1
ATOM 632 C C . ARG A 1 83 ? -18.114 -0.900 33.036 1.00 98.56 83 ARG A C 1
ATOM 634 O O . ARG A 1 83 ? -19.194 -1.135 32.507 1.00 98.56 83 ARG A O 1
ATOM 641 N N . LYS A 1 84 ? -17.768 0.313 33.480 1.00 98.06 84 LYS A N 1
ATOM 642 C CA . LYS A 1 84 ? -18.655 1.491 33.477 1.00 98.06 84 LYS A CA 1
ATOM 643 C C . LYS A 1 84 ? -18.500 2.392 32.250 1.00 98.06 84 LYS A C 1
ATOM 645 O O . LYS A 1 84 ? -19.333 3.268 32.061 1.00 98.06 84 LYS A O 1
ATOM 650 N N . ALA A 1 85 ? -17.425 2.256 31.478 1.00 98.56 85 ALA A N 1
ATOM 651 C CA . ALA A 1 85 ? -17.175 3.111 30.322 1.00 98.56 85 ALA A CA 1
ATOM 652 C C . ALA A 1 85 ? -18.134 2.804 29.161 1.00 98.56 85 ALA A C 1
ATOM 654 O O . ALA A 1 85 ? -18.394 1.645 28.834 1.00 98.56 85 ALA A O 1
ATOM 655 N N . ASP A 1 86 ? -18.587 3.850 28.474 1.00 98.44 86 ASP A N 1
ATOM 656 C CA . ASP A 1 86 ? -19.395 3.738 27.258 1.00 98.44 86 ASP A CA 1
ATOM 657 C C . ASP A 1 86 ? -18.552 3.302 26.051 1.00 98.44 86 ASP A C 1
ATOM 659 O O . ASP A 1 86 ? -19.071 2.772 25.068 1.00 98.44 86 ASP A O 1
ATOM 663 N N . ALA A 1 87 ? -17.238 3.523 26.103 1.00 98.50 87 ALA A N 1
ATOM 664 C CA . ALA A 1 87 ? -16.274 2.961 25.167 1.00 98.50 87 ALA A CA 1
ATOM 665 C C . ALA A 1 87 ? -14.916 2.776 25.850 1.00 98.50 87 ALA A C 1
ATOM 667 O O . ALA A 1 87 ? -14.478 3.633 26.621 1.00 98.50 87 ALA A O 1
ATOM 668 N N . VAL A 1 88 ? -14.243 1.671 25.532 1.00 98.88 88 VAL A N 1
ATOM 669 C CA . VAL A 1 88 ? -12.895 1.359 26.023 1.00 98.88 88 VAL A CA 1
ATOM 670 C C . VAL A 1 88 ? -11.965 1.251 24.825 1.00 98.88 88 VAL A C 1
ATOM 672 O O . VAL A 1 88 ? -12.178 0.415 23.951 1.00 98.88 88 VAL A O 1
ATOM 675 N N . ILE A 1 89 ? -10.946 2.099 24.768 1.00 98.88 89 ILE A N 1
ATOM 676 C CA . ILE A 1 89 ? -9.978 2.161 23.676 1.00 98.88 89 ILE A CA 1
ATOM 677 C C . ILE A 1 89 ? -8.651 1.621 24.203 1.00 98.88 89 ILE A C 1
ATOM 679 O O . ILE A 1 89 ? -8.038 2.230 25.076 1.00 98.88 89 ILE A O 1
ATOM 683 N N . VAL A 1 90 ? -8.223 0.471 23.694 1.00 98.88 90 VAL A N 1
ATOM 684 C CA . VAL A 1 90 ? -6.989 -0.210 24.102 1.00 98.88 90 VAL A CA 1
ATOM 685 C C . VAL A 1 90 ? -5.917 0.044 23.050 1.00 98.88 90 VAL A C 1
ATOM 687 O O . VAL A 1 90 ? -6.111 -0.296 21.885 1.00 98.88 90 VAL A O 1
ATOM 690 N N . PHE A 1 91 ? -4.796 0.632 23.459 1.00 98.56 91 PHE A N 1
ATOM 691 C CA . PHE A 1 91 ? -3.640 0.896 22.609 1.00 98.56 91 PHE A CA 1
ATOM 692 C C . PHE A 1 91 ? -2.578 -0.182 22.789 1.00 98.56 91 PHE A C 1
ATOM 694 O O . PHE A 1 91 ? -2.130 -0.449 23.904 1.00 98.56 91 PHE A O 1
ATOM 701 N N . ILE A 1 92 ? -2.149 -0.754 21.667 1.00 98.31 92 ILE A N 1
ATOM 702 C CA . ILE A 1 92 ? -0.993 -1.647 21.569 1.00 98.31 92 ILE A CA 1
ATOM 703 C C . ILE A 1 92 ? -0.136 -1.226 20.380 1.00 98.31 92 ILE A C 1
ATOM 705 O O . ILE A 1 92 ? -0.581 -0.457 19.523 1.00 98.31 92 ILE A O 1
ATOM 709 N N . GLY A 1 93 ? 1.076 -1.759 20.283 1.00 97.44 93 GLY A N 1
ATOM 710 C CA . GLY A 1 93 ? 1.915 -1.434 19.144 1.00 97.44 93 GLY A CA 1
ATOM 711 C C . GLY A 1 93 ? 3.378 -1.768 19.335 1.00 97.44 93 GLY A C 1
ATOM 712 O O . GLY A 1 93 ? 3.733 -2.639 20.125 1.00 97.44 93 GLY A O 1
ATOM 713 N N . THR A 1 94 ? 4.213 -1.042 18.606 1.00 97.31 94 THR A N 1
ATOM 714 C CA . THR A 1 94 ? 5.674 -1.091 18.698 1.00 97.31 94 THR A CA 1
ATOM 715 C C . THR A 1 94 ? 6.216 0.308 18.976 1.00 97.31 94 THR A C 1
ATOM 717 O O . THR A 1 94 ? 5.498 1.305 18.909 1.00 97.31 94 THR A O 1
ATOM 720 N N . ASN A 1 95 ? 7.500 0.380 19.295 1.00 95.06 95 ASN A N 1
ATOM 721 C CA . ASN A 1 95 ? 8.283 1.607 19.331 1.00 95.06 95 ASN A CA 1
ATOM 722 C C . ASN A 1 95 ? 9.724 1.280 18.916 1.00 95.06 95 ASN A C 1
ATOM 724 O O . ASN A 1 95 ? 10.059 0.115 18.690 1.00 95.06 95 ASN A O 1
ATOM 728 N N . GLU A 1 96 ? 10.584 2.293 18.877 1.00 93.62 96 GLU A N 1
ATOM 729 C CA . GLU A 1 96 ? 11.983 2.151 18.449 1.00 93.62 96 GLU A CA 1
ATOM 730 C C . GLU A 1 96 ? 12.837 1.239 19.345 1.00 93.62 96 GLU A C 1
ATOM 732 O O . GLU A 1 96 ? 13.920 0.826 18.941 1.00 93.62 96 GLU A O 1
ATOM 737 N N . ALA A 1 97 ? 12.347 0.866 20.534 1.00 94.19 97 ALA A N 1
ATOM 738 C CA . ALA A 1 97 ? 13.025 -0.102 21.395 1.00 94.19 97 ALA A CA 1
ATOM 739 C C . ALA A 1 97 ? 12.887 -1.551 20.899 1.00 94.19 97 ALA A C 1
ATOM 741 O O . ALA A 1 97 ? 13.648 -2.408 21.334 1.00 94.19 97 ALA A O 1
ATOM 742 N N . VAL A 1 98 ? 11.899 -1.838 20.043 1.00 95.31 98 VAL A N 1
ATOM 743 C CA . VAL A 1 98 ? 11.642 -3.191 19.513 1.00 95.31 98 VAL A CA 1
ATOM 744 C C . VAL A 1 98 ? 11.572 -3.244 17.989 1.00 95.31 98 VAL A C 1
ATOM 746 O O . VAL A 1 98 ? 11.648 -4.330 17.433 1.00 95.31 98 VAL A O 1
ATOM 749 N N . ALA A 1 99 ? 11.402 -2.108 17.314 1.00 94.44 99 ALA A N 1
ATOM 750 C CA . ALA A 1 99 ? 11.378 -2.003 15.858 1.00 94.44 99 ALA A CA 1
ATOM 751 C C . ALA A 1 99 ? 12.054 -0.692 15.440 1.00 94.44 99 ALA A C 1
ATOM 753 O O . ALA A 1 99 ? 11.464 0.382 15.584 1.00 94.44 99 ALA A O 1
ATOM 754 N N . SER A 1 100 ? 13.302 -0.782 14.983 1.00 93.81 100 SER A N 1
ATOM 755 C CA . SER A 1 100 ? 14.109 0.361 14.547 1.00 93.81 100 SER A CA 1
ATOM 756 C C . SER A 1 100 ? 15.142 -0.062 13.503 1.00 93.81 100 SER A C 1
ATOM 758 O O . SER A 1 100 ? 15.355 -1.249 13.251 1.00 93.81 100 SER A O 1
ATOM 760 N N . GLU A 1 101 ? 15.777 0.918 12.861 1.00 94.38 101 GLU A N 1
ATOM 761 C CA . GLU A 1 101 ? 16.869 0.653 11.929 1.00 94.38 101 GLU A CA 1
ATOM 762 C C . GLU A 1 101 ? 18.003 -0.117 12.623 1.00 94.38 101 GLU A C 1
ATOM 764 O O . GLU A 1 101 ? 18.473 0.263 13.695 1.00 94.38 101 GLU A O 1
ATOM 769 N N . GLY A 1 102 ? 18.427 -1.225 12.012 1.00 93.19 102 GLY A N 1
ATOM 770 C CA . GLY A 1 102 ? 19.422 -2.125 12.595 1.00 93.19 102 GLY A CA 1
ATOM 771 C C . GLY A 1 102 ? 18.883 -3.038 13.704 1.00 93.19 102 GLY A C 1
ATOM 772 O O . GLY A 1 102 ? 19.662 -3.795 14.285 1.00 93.19 102 GLY A O 1
ATOM 773 N N . HIS A 1 103 ? 17.576 -3.011 13.990 1.00 91.88 103 HIS A N 1
ATOM 774 C CA . HIS A 1 103 ? 16.944 -3.859 14.996 1.00 91.88 103 HIS A CA 1
ATOM 775 C C . HIS A 1 103 ? 15.643 -4.497 14.487 1.00 91.88 103 HIS A C 1
ATOM 777 O O . HIS A 1 103 ? 14.538 -3.976 14.671 1.00 91.88 103 HIS A O 1
ATOM 783 N N . ASP A 1 104 ? 15.782 -5.678 13.880 1.00 92.44 104 ASP A N 1
ATOM 784 C CA . ASP A 1 104 ? 14.642 -6.486 13.450 1.00 92.44 104 ASP A CA 1
ATOM 785 C C . ASP A 1 104 ? 13.883 -7.066 14.647 1.00 92.44 104 ASP A C 1
ATOM 787 O O . ASP A 1 104 ? 14.476 -7.659 15.556 1.00 92.44 104 ASP A O 1
ATOM 791 N N . ARG A 1 105 ? 12.549 -7.050 14.579 1.00 94.44 105 ARG A N 1
ATOM 792 C CA . ARG A 1 105 ? 11.730 -7.875 15.475 1.00 94.44 105 ARG A CA 1
ATOM 793 C C . ARG A 1 105 ? 11.998 -9.363 15.218 1.00 94.44 105 ARG A C 1
ATOM 795 O O . ARG A 1 105 ? 12.079 -9.775 14.061 1.00 94.44 105 ARG A O 1
ATOM 802 N N . PRO A 1 106 ? 12.053 -10.202 16.267 1.00 92.88 106 PRO A N 1
ATOM 803 C CA . PRO A 1 106 ? 12.273 -11.638 16.103 1.00 92.88 106 PRO A CA 1
ATOM 804 C C . PRO A 1 106 ? 11.021 -12.397 15.639 1.00 92.88 106 PRO A C 1
ATOM 806 O O . PRO A 1 106 ? 11.134 -13.544 15.223 1.00 92.88 106 PRO A O 1
ATOM 809 N N . SER A 1 107 ? 9.831 -11.797 15.760 1.00 95.12 107 SER A N 1
ATOM 810 C CA . SER A 1 107 ? 8.554 -12.401 15.360 1.00 95.12 107 SER A CA 1
ATOM 811 C C . SER A 1 107 ? 7.460 -11.344 15.178 1.00 95.12 107 SER A C 1
ATOM 813 O O . SER A 1 107 ? 7.629 -10.180 15.555 1.00 95.12 107 SER A O 1
ATOM 815 N N . LEU A 1 108 ? 6.302 -11.766 14.667 1.00 96.69 108 LEU A N 1
ATOM 816 C CA . LEU A 1 108 ? 5.070 -10.977 14.622 1.00 96.69 108 LEU A CA 1
ATOM 817 C C . LEU A 1 108 ? 4.384 -10.845 15.989 1.00 96.69 108 LEU A C 1
ATOM 819 O O . LEU A 1 108 ? 3.363 -10.163 16.076 1.00 96.69 108 LEU A O 1
ATOM 823 N N . ALA A 1 109 ? 4.869 -11.498 17.048 1.00 96.44 109 ALA A N 1
ATOM 824 C CA . ALA A 1 109 ? 4.226 -11.465 18.357 1.00 96.44 109 ALA A CA 1
ATOM 825 C C . ALA A 1 109 ? 3.978 -10.027 18.851 1.00 96.44 109 ALA A C 1
ATOM 827 O O . ALA A 1 109 ? 4.765 -9.109 18.614 1.00 96.44 109 ALA A O 1
ATOM 828 N N . ILE A 1 110 ? 2.863 -9.833 19.562 1.00 97.38 110 ILE A N 1
ATOM 829 C CA . ILE A 1 110 ? 2.586 -8.561 20.236 1.00 97.38 110 ILE A CA 1
ATOM 830 C C . ILE A 1 110 ? 3.677 -8.363 21.303 1.00 97.38 110 ILE A C 1
ATOM 832 O O . ILE A 1 110 ? 3.822 -9.239 22.157 1.00 97.38 110 ILE A O 1
ATOM 836 N N . PRO A 1 111 ? 4.447 -7.260 21.268 1.00 97.00 111 PRO A N 1
ATOM 837 C CA . PRO A 1 111 ? 5.617 -7.110 22.123 1.00 97.00 111 PRO A CA 1
ATOM 838 C C . PRO A 1 111 ? 5.239 -6.818 23.580 1.00 97.00 111 PRO A C 1
ATOM 840 O O . PRO A 1 111 ? 4.160 -6.300 23.879 1.00 97.00 111 PRO A O 1
ATOM 843 N N . GLY A 1 112 ? 6.164 -7.120 24.486 1.00 97.50 112 GLY A N 1
ATOM 844 C CA . GLY A 1 112 ? 6.057 -6.795 25.901 1.00 97.50 112 GLY A CA 1
ATOM 845 C C . GLY A 1 112 ? 4.820 -7.380 26.583 1.00 97.50 112 GLY A C 1
ATOM 846 O O . GLY A 1 112 ? 4.456 -8.538 26.381 1.00 97.50 112 GLY A O 1
ATOM 847 N N . ASN A 1 113 ? 4.150 -6.567 27.398 1.00 97.94 113 ASN A N 1
ATOM 848 C CA . ASN A 1 113 ? 3.081 -7.034 28.283 1.00 97.94 113 ASN A CA 1
ATOM 849 C C . ASN A 1 113 ? 1.656 -6.674 27.826 1.00 97.94 113 ASN A C 1
ATOM 851 O O . ASN A 1 113 ? 0.700 -6.874 28.583 1.00 97.94 113 ASN A O 1
ATOM 855 N N . TYR A 1 114 ? 1.466 -6.220 26.581 1.00 98.31 114 TYR A N 1
ATOM 856 C CA . TYR A 1 114 ? 0.142 -5.859 26.049 1.00 98.31 114 TYR A CA 1
ATOM 857 C C . TYR A 1 114 ? -0.866 -7.016 26.054 1.00 98.31 114 TYR A C 1
ATOM 859 O O . TYR A 1 114 ? -2.059 -6.779 26.242 1.00 98.31 114 TYR A O 1
ATOM 867 N N . GLY A 1 115 ? -0.417 -8.267 25.889 1.00 97.50 115 GLY A N 1
ATOM 868 C CA . GLY A 1 115 ? -1.306 -9.434 25.926 1.00 97.50 115 GLY A CA 1
ATOM 869 C C . GLY A 1 115 ? -2.101 -9.515 27.234 1.00 97.50 115 GLY A C 1
ATOM 870 O O . GLY A 1 115 ? -3.321 -9.662 27.221 1.00 97.50 115 GLY A O 1
ATOM 871 N N . SER A 1 116 ? -1.424 -9.315 28.368 1.00 97.81 116 SER A N 1
ATOM 872 C CA . SER A 1 116 ? -2.051 -9.309 29.697 1.00 97.81 116 SER A CA 1
ATOM 873 C C . SER A 1 116 ? -3.065 -8.169 29.883 1.00 97.81 116 SER A C 1
ATOM 875 O O . SER A 1 116 ? -4.135 -8.398 30.450 1.00 97.81 116 SER A O 1
ATOM 877 N N . LEU A 1 117 ? -2.787 -6.976 29.332 1.00 98.56 117 LEU A N 1
ATOM 878 C CA . LEU A 1 117 ? -3.733 -5.855 29.314 1.00 98.56 117 LEU A CA 1
ATOM 879 C C . LEU A 1 117 ? -4.997 -6.225 28.532 1.00 98.56 117 LEU A C 1
ATOM 881 O O . LEU A 1 117 ? -6.107 -5.990 29.013 1.00 98.56 117 LEU A O 1
ATOM 885 N N . ILE A 1 118 ? -4.837 -6.805 27.338 1.00 98.50 118 ILE A N 1
ATOM 886 C CA . ILE A 1 118 ? -5.957 -7.208 26.480 1.00 98.50 118 ILE A CA 1
ATOM 887 C C . ILE A 1 118 ? -6.843 -8.218 27.208 1.00 98.50 118 ILE A C 1
ATOM 889 O O . ILE A 1 118 ? -8.051 -7.993 27.307 1.00 98.50 118 ILE A O 1
ATOM 893 N N . TYR A 1 119 ? -6.257 -9.295 27.741 1.00 98.19 119 TYR A N 1
ATOM 894 C CA . TYR A 1 119 ? -7.019 -10.345 28.418 1.00 98.19 119 TYR A CA 1
ATOM 895 C C . TYR A 1 119 ? -7.765 -9.800 29.637 1.00 98.19 119 TYR A C 1
ATOM 897 O O . TYR A 1 119 ? -8.985 -9.943 29.710 1.00 98.19 119 TYR A O 1
ATOM 905 N N . GLN A 1 120 ? -7.083 -9.080 30.534 1.00 98.44 120 GLN A N 1
ATOM 906 C CA . GLN A 1 120 ? -7.728 -8.537 31.734 1.00 98.44 120 GLN A CA 1
ATOM 907 C C . GLN A 1 120 ? -8.803 -7.496 31.413 1.00 98.44 120 GLN A C 1
ATOM 909 O O . GLN A 1 120 ? -9.787 -7.391 32.146 1.00 98.44 120 GLN A O 1
ATOM 914 N N . THR A 1 121 ? -8.650 -6.739 30.320 1.00 98.56 121 THR A N 1
ATOM 915 C CA . THR A 1 121 ? -9.687 -5.807 29.853 1.00 98.56 121 THR A CA 1
ATOM 916 C C . THR A 1 121 ? -10.899 -6.563 29.312 1.00 98.56 121 THR A C 1
ATOM 918 O O . THR A 1 121 ? -12.031 -6.246 29.681 1.00 98.56 121 THR A O 1
ATOM 921 N N . ALA A 1 122 ? -10.677 -7.587 28.483 1.00 98.19 122 ALA A N 1
ATOM 922 C CA . ALA A 1 122 ? -11.740 -8.397 27.895 1.00 98.19 122 ALA A CA 1
ATOM 923 C C . ALA A 1 122 ? -12.557 -9.158 28.954 1.00 98.19 122 ALA A C 1
ATOM 925 O O . ALA A 1 122 ? -13.784 -9.232 28.847 1.00 98.19 122 ALA A O 1
ATOM 926 N N . GLU A 1 123 ? -11.907 -9.652 30.012 1.00 98.12 123 GLU A N 1
ATOM 927 C CA . GLU A 1 123 ? -12.552 -10.324 31.151 1.00 98.12 123 GLU A CA 1
ATOM 928 C C . GLU A 1 123 ? -13.578 -9.445 31.875 1.00 98.12 123 GLU A C 1
ATOM 930 O O . GLU A 1 123 ? -14.531 -9.958 32.459 1.00 98.12 123 GLU A O 1
ATOM 935 N N . GLN A 1 124 ? -13.448 -8.117 31.798 1.00 98.56 124 GLN A N 1
ATOM 936 C CA . GLN A 1 124 ? -14.427 -7.209 32.400 1.00 98.56 124 GLN A CA 1
ATOM 937 C C . GLN A 1 124 ? -15.754 -7.162 31.626 1.00 98.56 124 GLN A C 1
ATOM 939 O O . GLN A 1 124 ? -16.724 -6.574 32.102 1.00 98.56 124 GLN A O 1
ATOM 944 N N . GLY A 1 125 ? -15.819 -7.762 30.434 1.00 97.44 125 GLY A N 1
ATOM 945 C CA . GLY A 1 125 ? -17.064 -7.996 29.706 1.00 97.44 125 GLY A CA 1
ATOM 946 C C . GLY A 1 125 ? -17.644 -6.787 28.968 1.00 97.44 125 GLY A C 1
ATOM 947 O O . GLY A 1 125 ? -18.743 -6.905 28.415 1.00 97.44 125 GLY A O 1
ATOM 948 N N . ASN A 1 126 ? -16.936 -5.652 28.903 1.00 97.88 126 ASN A N 1
ATOM 949 C CA . ASN A 1 126 ? -17.400 -4.486 28.149 1.00 97.88 126 ASN A CA 1
ATOM 950 C C . ASN A 1 126 ? -17.458 -4.812 26.644 1.00 97.88 126 ASN A C 1
ATOM 952 O O . ASN A 1 126 ? -16.471 -5.206 26.031 1.00 97.88 126 ASN A O 1
ATOM 956 N N . LYS A 1 127 ? -18.632 -4.649 26.024 1.00 96.19 127 LYS A N 1
ATOM 957 C CA . LYS A 1 127 ? -18.864 -4.978 24.606 1.00 96.19 127 LYS A CA 1
ATOM 958 C C . LYS A 1 127 ? -18.526 -3.840 23.640 1.00 96.19 127 LYS A C 1
ATOM 960 O O . LYS A 1 127 ? -18.772 -3.977 22.447 1.00 96.19 127 LYS A O 1
ATOM 965 N N . ARG A 1 128 ? -18.003 -2.716 24.130 1.00 97.75 128 ARG A N 1
ATOM 966 C CA . ARG A 1 128 ? -17.660 -1.513 23.357 1.00 97.75 128 ARG A CA 1
ATOM 967 C C . ARG A 1 128 ? -16.152 -1.249 23.396 1.00 97.75 128 ARG A C 1
ATOM 969 O O . ARG A 1 128 ? -15.710 -0.124 23.617 1.00 97.75 128 ARG A O 1
ATOM 976 N N . MET A 1 129 ? -15.377 -2.314 23.194 1.00 98.38 129 MET A N 1
ATOM 977 C CA . MET A 1 129 ? -13.918 -2.276 23.132 1.00 98.38 129 MET A CA 1
ATOM 978 C C . MET A 1 129 ? -13.423 -1.981 21.712 1.00 98.38 129 MET A C 1
ATOM 980 O O . MET A 1 129 ? -13.896 -2.571 20.741 1.00 98.38 129 MET A O 1
ATOM 984 N N . ILE A 1 130 ? -12.451 -1.084 21.594 1.00 98.81 130 ILE A N 1
ATOM 985 C CA . ILE A 1 130 ? -11.791 -0.711 20.341 1.00 98.81 130 ILE A CA 1
ATOM 986 C C . ILE A 1 130 ? -10.300 -0.974 20.516 1.00 98.81 130 ILE A C 1
ATOM 988 O O . ILE A 1 130 ? -9.706 -0.475 21.470 1.00 98.81 130 ILE A O 1
ATOM 992 N N . LEU A 1 131 ? -9.699 -1.734 19.605 1.00 98.81 131 LEU A N 1
ATOM 993 C CA . LEU A 1 131 ? -8.248 -1.896 19.555 1.00 98.81 131 LEU A CA 1
ATOM 994 C C . LEU A 1 131 ? -7.656 -0.840 18.625 1.00 98.81 131 LEU A C 1
ATOM 996 O O . LEU A 1 131 ? -8.067 -0.744 17.469 1.00 98.81 131 LEU A O 1
ATOM 1000 N N . VAL A 1 132 ? -6.680 -0.081 19.107 1.00 98.69 132 VAL A N 1
ATOM 1001 C CA . VAL A 1 132 ? -5.858 0.799 18.276 1.00 98.69 132 VAL A CA 1
ATOM 1002 C C . VAL A 1 132 ? -4.445 0.238 18.230 1.00 98.69 132 VAL A C 1
ATOM 1004 O O . VAL A 1 132 ? -3.828 0.009 19.270 1.00 98.69 132 VAL A O 1
ATOM 1007 N N . ILE A 1 133 ? -3.950 0.004 17.016 1.00 98.44 133 ILE A N 1
ATOM 1008 C CA . ILE A 1 133 ? -2.628 -0.564 16.761 1.00 98.44 133 ILE A CA 1
ATOM 1009 C C . ILE A 1 133 ? -1.743 0.514 16.134 1.00 98.44 133 ILE A C 1
ATOM 1011 O O . ILE A 1 133 ? -1.945 0.893 14.978 1.00 98.44 133 ILE A O 1
ATOM 1015 N N . GLN A 1 134 ? -0.759 0.975 16.904 1.00 96.88 134 GLN A N 1
ATOM 1016 C CA . GLN A 1 134 ? 0.274 1.923 16.485 1.00 96.88 134 GLN A CA 1
ATOM 1017 C C . GLN A 1 134 ? 1.604 1.177 16.373 1.00 96.88 134 GLN A C 1
ATOM 1019 O O . GLN A 1 134 ? 2.376 1.116 17.329 1.00 96.88 134 GLN A O 1
ATOM 1024 N N . SER A 1 135 ? 1.847 0.538 15.232 1.00 96.62 135 SER A N 1
ATOM 1025 C CA . SER A 1 135 ? 3.037 -0.289 15.033 1.00 96.62 135 SER A CA 1
ATOM 1026 C C . SER A 1 135 ? 3.707 -0.069 13.689 1.00 96.62 135 SER A C 1
ATOM 1028 O O . SER A 1 135 ? 3.071 0.327 12.714 1.00 96.62 135 SER A O 1
ATOM 1030 N N . ASP A 1 136 ? 4.991 -0.398 13.660 1.00 93.81 136 ASP A N 1
ATOM 1031 C CA . ASP A 1 136 ? 5.764 -0.607 12.450 1.00 93.81 136 ASP A CA 1
ATOM 1032 C C . ASP A 1 136 ? 5.437 -2.000 11.891 1.00 93.81 136 ASP A C 1
ATOM 1034 O O . ASP A 1 136 ? 5.873 -3.027 12.416 1.00 93.81 136 ASP A O 1
ATOM 1038 N N . GLY A 1 137 ? 4.566 -2.044 10.884 1.00 93.31 137 GLY A N 1
ATOM 1039 C CA . GLY A 1 137 ? 4.086 -3.282 10.273 1.00 93.31 137 GLY A CA 1
ATOM 1040 C C . GLY A 1 137 ? 3.116 -4.107 11.142 1.00 93.31 137 GLY A C 1
ATOM 1041 O O . GLY A 1 137 ? 2.619 -3.640 12.175 1.00 93.31 137 GLY A O 1
ATOM 1042 N N . PRO A 1 138 ? 2.804 -5.348 10.717 1.00 95.88 138 PRO A N 1
ATOM 1043 C CA . PRO A 1 138 ? 1.784 -6.179 11.350 1.00 95.88 138 PRO A CA 1
ATOM 1044 C C . PRO A 1 138 ? 2.194 -6.694 12.737 1.00 95.88 138 PRO A C 1
ATOM 1046 O O . PRO A 1 138 ? 3.376 -6.815 13.074 1.00 95.88 138 PRO A O 1
ATOM 1049 N N . LEU A 1 139 ? 1.174 -7.051 13.519 1.00 97.62 139 LEU A N 1
ATOM 1050 C CA . LEU A 1 139 ? 1.273 -7.824 14.759 1.00 97.62 139 LEU A CA 1
ATOM 1051 C C . LEU A 1 139 ? 0.373 -9.059 14.657 1.00 97.62 139 LEU A C 1
ATOM 1053 O O . LEU A 1 139 ? -0.715 -8.987 14.087 1.00 97.62 139 LEU A O 1
ATOM 1057 N N . ASN A 1 140 ? 0.771 -10.183 15.242 1.00 97.25 140 ASN A N 1
ATOM 1058 C CA . ASN A 1 140 ? -0.065 -11.368 15.363 1.00 97.25 140 ASN A CA 1
ATOM 1059 C C . ASN A 1 140 ? -1.220 -11.062 16.324 1.00 97.25 140 ASN A C 1
ATOM 1061 O O . ASN A 1 140 ? -1.102 -11.192 17.541 1.00 97.25 140 ASN A O 1
ATOM 1065 N N . ILE A 1 141 ? -2.341 -10.633 15.749 1.00 97.69 141 ILE A N 1
ATOM 1066 C CA . ILE A 1 141 ? -3.583 -10.338 16.464 1.00 97.69 141 ILE A CA 1
ATOM 1067 C C . ILE A 1 141 ? -4.646 -11.420 16.253 1.00 97.69 141 ILE A C 1
ATOM 1069 O O . ILE A 1 141 ? -5.779 -11.267 16.714 1.00 97.69 141 ILE A O 1
ATOM 1073 N N . ASN A 1 142 ? -4.303 -12.517 15.568 1.00 97.06 142 ASN A N 1
ATOM 1074 C CA . ASN A 1 142 ? -5.256 -13.559 15.189 1.00 97.06 142 ASN A CA 1
ATOM 1075 C C . ASN A 1 142 ? -6.010 -14.122 16.408 1.00 97.06 142 ASN A C 1
ATOM 1077 O O . ASN A 1 142 ? -7.215 -14.354 16.337 1.00 97.06 142 ASN A O 1
ATOM 1081 N N . TYR A 1 143 ? -5.309 -14.261 17.537 1.00 95.75 143 TYR A N 1
ATOM 1082 C CA . TYR A 1 143 ? -5.823 -14.817 18.790 1.00 95.75 143 TYR A CA 1
ATOM 1083 C C . TYR A 1 143 ? -6.472 -13.789 19.737 1.00 95.75 143 TYR A C 1
ATOM 1085 O O . TYR A 1 143 ? -6.968 -14.183 20.789 1.00 95.75 143 TYR A O 1
ATOM 1093 N N . ILE A 1 144 ? -6.469 -12.488 19.409 1.00 96.44 144 ILE A N 1
ATOM 1094 C CA . ILE A 1 144 ? -7.087 -11.439 20.251 1.00 96.44 144 ILE A CA 1
ATOM 1095 C C . ILE A 1 144 ? -8.174 -10.635 19.553 1.00 96.44 144 ILE A C 1
ATOM 1097 O O . ILE A 1 144 ? -9.000 -10.020 20.225 1.00 96.44 144 ILE A O 1
ATOM 1101 N N . GLN A 1 145 ? -8.203 -10.619 18.219 1.00 96.88 145 GLN A N 1
ATOM 1102 C CA . GLN A 1 145 ? -9.128 -9.775 17.459 1.00 96.88 145 GLN A CA 1
ATOM 1103 C C . GLN A 1 145 ? -10.602 -10.034 17.800 1.00 96.88 145 GLN A C 1
ATOM 1105 O O . GLN A 1 145 ? -11.413 -9.115 17.744 1.00 96.88 145 GLN A O 1
ATOM 1110 N N . HIS A 1 146 ? -10.966 -11.256 18.212 1.00 96.69 146 HIS A N 1
ATOM 1111 C CA . HIS A 1 146 ? -12.349 -11.604 18.559 1.00 96.69 146 HIS A CA 1
ATOM 1112 C C . HIS A 1 146 ? -12.870 -10.885 19.811 1.00 96.69 146 HIS A C 1
ATOM 1114 O O . HIS A 1 146 ? -14.086 -10.805 19.991 1.00 96.69 146 HIS A O 1
ATOM 1120 N N . TYR A 1 147 ? -11.988 -10.340 20.657 1.00 97.56 147 TYR A N 1
ATOM 1121 C CA . TYR A 1 147 ? -12.382 -9.510 21.799 1.00 97.56 147 TYR A CA 1
ATOM 1122 C C . TYR A 1 147 ? -12.848 -8.109 21.386 1.00 97.56 147 TYR A C 1
ATOM 1124 O O . TYR A 1 147 ? -13.553 -7.451 22.152 1.00 97.56 147 TYR A O 1
ATOM 1132 N N . PHE A 1 148 ? -12.488 -7.651 20.184 1.00 98.00 148 PHE A N 1
ATOM 1133 C CA . PHE A 1 148 ? -12.670 -6.270 19.754 1.00 98.00 148 PHE A CA 1
ATOM 1134 C C . PHE A 1 148 ? -13.678 -6.166 18.603 1.00 98.00 148 PHE A C 1
ATOM 1136 O O . PHE A 1 148 ? -13.384 -6.555 17.475 1.00 98.00 148 PHE A O 1
ATOM 1143 N N . PRO A 1 149 ? -14.865 -5.579 18.835 1.00 97.25 149 PRO A N 1
ATOM 1144 C CA . PRO A 1 149 ? -15.806 -5.265 17.760 1.00 97.25 149 PRO A CA 1
ATOM 1145 C C . PRO A 1 149 ? -15.285 -4.276 16.709 1.00 97.25 149 PRO A C 1
ATOM 1147 O O . PRO A 1 149 ? -15.881 -4.174 15.637 1.00 97.25 149 PRO A O 1
ATOM 1150 N N . ALA A 1 150 ? -14.232 -3.516 17.019 1.00 98.12 150 ALA A N 1
ATOM 1151 C CA . ALA A 1 150 ? -13.574 -2.612 16.087 1.00 98.12 150 ALA A CA 1
ATOM 1152 C C . ALA A 1 150 ? -12.059 -2.596 16.322 1.00 98.12 150 ALA A C 1
ATOM 1154 O O . ALA A 1 150 ? -11.600 -2.550 17.464 1.00 98.12 150 ALA A O 1
ATOM 1155 N N . ILE A 1 151 ? -11.301 -2.588 15.227 1.00 98.50 151 ILE A N 1
ATOM 1156 C CA . ILE A 1 151 ? -9.840 -2.500 15.215 1.00 98.50 151 ILE A CA 1
ATOM 1157 C C . ILE A 1 151 ? -9.455 -1.373 14.260 1.00 98.50 151 ILE A C 1
ATOM 1159 O O . ILE A 1 151 ? -9.976 -1.298 13.147 1.00 98.50 151 ILE A O 1
ATOM 1163 N N . VAL A 1 152 ? -8.560 -0.494 14.700 1.00 98.38 152 VAL A N 1
ATOM 1164 C CA . VAL A 1 152 ? -7.993 0.590 13.898 1.00 98.38 152 VAL A CA 1
ATOM 1165 C C . VAL A 1 152 ? -6.482 0.417 13.876 1.00 98.38 152 VAL A C 1
ATOM 1167 O O . VAL A 1 152 ? -5.827 0.525 14.909 1.00 98.38 152 VAL A O 1
ATOM 1170 N N . PHE A 1 153 ? -5.927 0.157 12.698 1.00 97.94 153 PHE A N 1
ATOM 1171 C CA . PHE A 1 153 ? -4.488 0.221 12.472 1.00 97.94 153 PHE A CA 1
ATOM 1172 C C . PHE A 1 153 ? -4.126 1.635 12.017 1.00 97.94 153 PHE A C 1
ATOM 1174 O O . PHE A 1 153 ? -4.692 2.124 11.039 1.00 97.94 153 PHE A O 1
ATOM 1181 N N . SER A 1 154 ? -3.236 2.306 12.748 1.00 92.38 154 SER A N 1
ATOM 1182 C CA . SER A 1 154 ? -2.807 3.673 12.429 1.00 92.38 154 SER A CA 1
ATOM 1183 C C . SER A 1 154 ? -1.404 3.755 11.842 1.00 92.38 154 SER A C 1
ATOM 1185 O O . SER A 1 154 ? -1.067 4.798 11.289 1.00 92.38 154 SER A O 1
ATOM 1187 N N . GLY A 1 155 ? -0.577 2.717 12.012 1.00 93.31 155 GLY A N 1
ATOM 1188 C CA . GLY A 1 155 ? 0.872 2.841 11.839 1.00 93.31 155 GLY A CA 1
ATOM 1189 C C . GLY A 1 155 ? 1.460 3.957 12.718 1.00 93.31 155 GLY A C 1
ATOM 1190 O O . GLY A 1 155 ? 0.827 4.390 13.691 1.00 93.31 155 GLY A O 1
ATOM 1191 N N . TYR A 1 156 ? 2.641 4.451 12.350 1.00 93.94 156 TYR A N 1
ATOM 1192 C CA . TYR A 1 156 ? 3.198 5.709 12.858 1.00 93.94 156 TYR A CA 1
ATOM 1193 C C . TYR A 1 156 ? 2.704 6.869 11.985 1.00 93.94 156 TYR A C 1
ATOM 1195 O O . TYR A 1 156 ? 3.152 7.060 10.860 1.00 93.94 156 TYR A O 1
ATOM 1203 N N . ASN A 1 157 ? 1.720 7.619 12.484 1.00 91.56 157 ASN A N 1
ATOM 1204 C CA . ASN A 1 157 ? 0.913 8.539 11.669 1.00 91.56 157 ASN A CA 1
ATOM 1205 C C . ASN A 1 157 ? 1.318 10.018 11.841 1.00 91.56 157 ASN A C 1
ATOM 1207 O O . ASN A 1 157 ? 0.471 10.917 11.834 1.00 91.56 157 ASN A O 1
ATOM 1211 N N . GLY A 1 158 ? 2.615 10.252 12.057 1.00 94.88 158 GLY A N 1
ATOM 1212 C CA . GLY A 1 158 ? 3.229 11.575 12.144 1.00 94.88 158 GLY A CA 1
ATOM 1213 C C . GLY A 1 158 ? 2.788 12.439 13.333 1.00 94.88 158 GLY A C 1
ATOM 1214 O O . GLY A 1 158 ? 2.130 12.002 14.277 1.00 94.88 158 GLY A O 1
ATOM 1215 N N . GLU A 1 159 ? 3.151 13.720 13.276 1.00 96.94 159 GLU A N 1
ATOM 1216 C CA . GLU A 1 159 ? 3.044 14.665 14.395 1.00 96.94 159 GLU A CA 1
ATOM 1217 C C . GLU A 1 159 ? 1.608 14.967 14.866 1.00 96.94 159 GLU A C 1
ATOM 1219 O O . GLU A 1 159 ? 1.380 15.359 16.010 1.00 96.94 159 GLU A O 1
ATOM 1224 N N . SER A 1 160 ? 0.620 14.753 13.993 1.00 97.06 160 SER A N 1
ATOM 1225 C CA . SER A 1 160 ? -0.808 14.982 14.254 1.00 97.06 160 SER A CA 1
ATOM 1226 C C . SER A 1 160 ? -1.604 13.679 14.420 1.00 97.06 160 SER A C 1
ATOM 1228 O O . SER A 1 160 ? -2.836 13.688 14.296 1.00 97.06 160 SER A O 1
ATOM 1230 N N . GLN A 1 161 ? -0.925 12.562 14.718 1.00 95.88 161 GLN A N 1
ATOM 1231 C CA . GLN A 1 161 ? -1.519 11.222 14.803 1.00 95.88 161 GLN A CA 1
ATOM 1232 C C . GLN A 1 161 ? -2.791 11.159 15.660 1.00 95.88 161 GLN A C 1
ATOM 1234 O O . GLN A 1 161 ? -3.787 10.551 15.261 1.00 95.88 161 GLN A O 1
ATOM 1239 N N . GLY A 1 162 ? -2.803 11.821 16.820 1.00 97.94 162 GLY A N 1
ATOM 1240 C CA . GLY A 1 162 ? -3.930 11.787 17.740 1.00 97.94 162 GLY A CA 1
ATOM 1241 C C . GLY A 1 162 ? -5.148 12.525 17.209 1.00 97.94 162 GLY A C 1
ATOM 1242 O O . GLY A 1 162 ? -6.273 12.043 17.342 1.00 97.94 162 GLY A O 1
ATOM 1243 N N . THR A 1 163 ? -4.935 13.672 16.561 1.00 98.19 163 THR A N 1
ATOM 1244 C CA . THR A 1 163 ? -6.002 14.435 15.901 1.00 98.19 163 THR A CA 1
ATOM 1245 C C . THR A 1 163 ? -6.603 13.635 14.747 1.00 98.19 163 THR A C 1
ATOM 1247 O O . THR A 1 163 ? -7.828 13.570 14.611 1.00 98.19 163 THR A O 1
ATOM 1250 N N . ALA A 1 164 ? -5.762 13.003 13.924 1.00 97.81 164 ALA A N 1
ATOM 1251 C CA . ALA A 1 164 ? -6.210 12.173 12.810 1.00 97.81 164 ALA A CA 1
ATOM 1252 C C . ALA A 1 164 ? -7.044 10.978 13.301 1.00 97.81 164 ALA A C 1
ATOM 1254 O O . ALA A 1 164 ? -8.178 10.792 12.852 1.00 97.81 164 ALA A O 1
ATOM 1255 N N . LEU A 1 165 ? -6.531 10.233 14.287 1.00 98.25 165 LEU A N 1
ATOM 1256 C CA . LEU A 1 165 ? -7.229 9.099 14.892 1.00 98.25 165 LEU A CA 1
ATOM 1257 C C . LEU A 1 165 ? -8.570 9.515 15.504 1.00 98.25 165 LEU A C 1
ATOM 1259 O O . LEU A 1 165 ? -9.591 8.880 15.251 1.00 98.25 165 LEU A O 1
ATOM 1263 N N . ALA A 1 166 ? -8.599 10.597 16.279 1.00 98.38 166 ALA A N 1
ATOM 1264 C CA . ALA A 1 166 ? -9.819 11.059 16.929 1.00 98.38 166 ALA A CA 1
ATOM 1265 C C . ALA A 1 166 ? -10.895 11.515 15.931 1.00 98.38 166 ALA A C 1
ATOM 1267 O O . ALA A 1 166 ? -12.080 11.280 16.166 1.00 98.38 166 ALA A O 1
ATOM 1268 N N . ASN A 1 167 ? -10.508 12.110 14.796 1.00 98.19 167 ASN A N 1
ATOM 1269 C CA . ASN A 1 167 ? -11.449 12.435 13.721 1.00 98.19 167 ASN A CA 1
ATOM 1270 C C . ASN A 1 167 ? -12.075 11.181 13.097 1.00 98.19 167 ASN A C 1
ATOM 1272 O O . ASN A 1 167 ? -13.263 11.204 12.775 1.00 98.19 167 ASN A O 1
ATOM 1276 N N . VAL A 1 168 ? -11.303 10.101 12.943 1.00 98.06 168 VAL A N 1
ATOM 1277 C CA . VAL A 1 168 ? -11.822 8.804 12.484 1.00 98.06 168 VAL A CA 1
ATOM 1278 C C . VAL A 1 168 ? -12.764 8.220 13.534 1.00 98.06 168 VAL A C 1
ATOM 1280 O O . VAL A 1 168 ? -13.930 7.978 13.240 1.00 98.06 168 VAL A O 1
ATOM 1283 N N . LEU A 1 169 ? -12.314 8.098 14.787 1.00 98.38 169 LEU A N 1
ATOM 1284 C CA . LEU A 1 169 ? -13.119 7.530 15.873 1.00 98.38 169 LEU A CA 1
ATOM 1285 C C . LEU A 1 169 ? -14.447 8.269 16.080 1.00 98.38 169 LEU A C 1
ATOM 1287 O O . LEU A 1 169 ? -15.450 7.611 16.334 1.00 98.38 169 LEU A O 1
ATOM 1291 N N . ALA A 1 170 ? -14.472 9.598 15.945 1.00 97.81 170 ALA A N 1
ATOM 1292 C CA . ALA A 1 170 ? -15.680 10.420 16.076 1.00 97.81 170 ALA A CA 1
ATOM 1293 C C . ALA A 1 170 ? -16.519 10.526 14.786 1.00 97.81 170 ALA A C 1
ATOM 1295 O O . ALA A 1 170 ? -17.478 11.292 14.743 1.00 97.81 170 ALA A O 1
ATOM 1296 N N . GLY A 1 171 ? -16.138 9.842 13.700 1.00 96.31 171 GLY A N 1
ATOM 1297 C CA . GLY A 1 171 ? -16.869 9.877 12.427 1.00 96.31 171 GLY A CA 1
ATOM 1298 C C . GLY A 1 171 ? -16.752 11.184 11.639 1.00 96.31 171 GLY A C 1
ATOM 1299 O O . GLY A 1 171 ? -17.377 11.313 10.590 1.00 96.31 171 GLY A O 1
ATOM 1300 N N . LYS A 1 172 ? -15.918 12.137 12.080 1.00 96.62 172 LYS A N 1
ATOM 1301 C CA . LYS A 1 172 ? -15.607 13.363 11.319 1.00 96.62 172 LYS A CA 1
ATOM 1302 C C . LYS A 1 172 ? -14.875 13.061 10.016 1.00 96.62 172 LYS A C 1
ATOM 1304 O O . LYS A 1 172 ? -14.921 13.857 9.078 1.00 96.62 172 LYS A O 1
ATOM 1309 N N . LYS A 1 173 ? -14.170 11.930 9.968 1.00 96.56 173 LYS A N 1
ATOM 1310 C CA . LYS A 1 173 ? -13.576 11.371 8.756 1.00 96.56 173 LYS A CA 1
ATOM 1311 C C . LYS A 1 173 ? -13.955 9.902 8.637 1.00 96.56 173 LYS A C 1
ATOM 1313 O O . LYS A 1 173 ? -13.753 9.125 9.563 1.00 96.56 173 LYS A O 1
ATOM 1318 N N . ASN A 1 174 ? -14.491 9.537 7.480 1.00 97.94 174 ASN A N 1
ATOM 1319 C CA . ASN A 1 174 ? -14.706 8.147 7.112 1.00 97.94 174 ASN A CA 1
ATOM 1320 C C . ASN A 1 174 ? -13.348 7.523 6.718 1.00 97.94 174 ASN A C 1
ATOM 1322 O O . ASN A 1 174 ? -12.680 8.096 5.848 1.00 97.94 174 ASN A O 1
ATOM 1326 N N . PRO A 1 175 ? -12.899 6.421 7.355 1.00 97.19 175 PRO A N 1
ATOM 1327 C CA . PRO A 1 175 ? -11.635 5.786 7.011 1.00 97.19 175 PRO A CA 1
ATOM 1328 C C . PRO A 1 175 ? -11.674 5.248 5.579 1.00 97.19 175 PRO A C 1
ATOM 1330 O O . PRO A 1 175 ? -12.684 4.721 5.116 1.00 97.19 175 PRO A O 1
ATOM 1333 N N . ASN A 1 176 ? -10.557 5.419 4.877 1.00 96.00 176 ASN A N 1
ATOM 1334 C CA . ASN A 1 176 ? -10.372 4.978 3.493 1.00 96.00 176 ASN A CA 1
ATOM 1335 C C . ASN A 1 176 ? -8.929 4.512 3.219 1.00 96.00 176 ASN A C 1
ATOM 1337 O O . ASN A 1 176 ? -8.459 4.554 2.080 1.00 96.00 176 ASN A O 1
ATOM 1341 N N . GLY A 1 177 ? -8.213 4.117 4.276 1.00 96.38 177 GLY A N 1
ATOM 1342 C CA . GLY A 1 177 ? -6.893 3.497 4.177 1.00 96.38 177 GLY A CA 1
ATOM 1343 C C . GLY A 1 177 ? -7.009 2.020 3.805 1.00 96.38 177 GLY A C 1
ATOM 1344 O O . GLY A 1 177 ? -7.953 1.353 4.228 1.00 96.38 177 GLY A O 1
ATOM 1345 N N . HIS A 1 178 ? -6.046 1.533 3.028 1.00 97.81 178 HIS A N 1
ATOM 1346 C CA . HIS A 1 178 ? -5.920 0.134 2.623 1.00 97.81 178 HIS A CA 1
ATOM 1347 C C . HIS A 1 178 ? -4.491 -0.328 2.920 1.00 97.81 178 HIS A C 1
ATOM 1349 O O . HIS A 1 178 ? -3.561 0.465 2.781 1.00 97.81 178 HIS A O 1
ATOM 1355 N N . LEU A 1 179 ? -4.324 -1.577 3.357 1.00 97.94 179 LEU A N 1
ATOM 1356 C CA . LEU A 1 179 ? -3.011 -2.128 3.698 1.00 97.94 179 LEU A CA 1
ATOM 1357 C C . LEU A 1 179 ? -2.090 -2.173 2.472 1.00 97.94 179 LEU A C 1
ATOM 1359 O O . LEU A 1 179 ? -2.456 -2.715 1.434 1.00 97.94 179 LEU A O 1
ATOM 1363 N N . ASP A 1 180 ? -0.871 -1.681 2.626 1.00 96.31 180 ASP A N 1
ATOM 1364 C CA . ASP A 1 180 ? 0.232 -1.782 1.665 1.00 96.31 180 ASP A CA 1
ATOM 1365 C C . ASP A 1 180 ? 1.090 -3.044 1.874 1.00 96.31 180 ASP A C 1
ATOM 1367 O O . ASP A 1 180 ? 1.985 -3.342 1.086 1.00 96.31 180 ASP A O 1
ATOM 1371 N N . PHE A 1 181 ? 0.767 -3.851 2.886 1.00 96.75 181 PHE A N 1
ATOM 1372 C CA . PHE A 1 181 ? 1.373 -5.152 3.151 1.00 96.75 181 PHE A CA 1
ATOM 1373 C C . PHE A 1 181 ? 0.319 -6.247 3.357 1.00 96.75 181 PHE A C 1
ATOM 1375 O O . PHE A 1 181 ? -0.864 -5.998 3.585 1.00 96.75 181 PHE A O 1
ATOM 1382 N N . THR A 1 182 ? 0.758 -7.505 3.280 1.00 97.69 182 THR A N 1
ATOM 1383 C CA . THR A 1 182 ? -0.062 -8.657 3.682 1.00 97.69 182 THR A CA 1
ATOM 1384 C C . THR A 1 182 ? 0.060 -8.857 5.187 1.00 97.69 182 THR A C 1
ATOM 1386 O O . THR A 1 182 ? 1.164 -8.990 5.707 1.00 97.69 182 THR A O 1
ATOM 1389 N N . TRP A 1 183 ? -1.066 -8.886 5.896 1.00 98.06 183 TRP A N 1
ATOM 1390 C CA . TRP A 1 183 ? -1.090 -9.150 7.329 1.00 98.06 183 TRP A CA 1
ATOM 1391 C C . TRP A 1 183 ? -1.221 -10.655 7.559 1.00 98.06 183 TRP A C 1
ATOM 1393 O O . TRP A 1 183 ? -2.294 -11.233 7.376 1.00 98.06 183 TRP A O 1
ATOM 1403 N N . TYR A 1 184 ? -0.128 -11.301 7.945 1.00 97.06 184 TYR A N 1
ATOM 1404 C CA . TYR A 1 184 ? -0.089 -12.743 8.190 1.00 97.06 184 TYR A CA 1
ATOM 1405 C C . TYR A 1 184 ? -0.752 -13.121 9.522 1.00 97.06 184 TYR A C 1
ATOM 1407 O O . TYR A 1 184 ? -0.807 -12.325 10.459 1.00 97.06 184 TYR A O 1
ATOM 1415 N N . MET A 1 185 ? -1.278 -14.343 9.608 1.00 95.75 185 MET A N 1
ATOM 1416 C CA . MET A 1 185 ? -1.910 -14.862 10.825 1.00 95.75 185 MET A CA 1
ATOM 1417 C C . MET A 1 185 ? -0.902 -15.061 11.957 1.00 95.75 185 MET A C 1
ATOM 1419 O O . MET A 1 185 ? -1.240 -14.800 13.107 1.00 95.75 185 MET A O 1
ATOM 1423 N N . ASN A 1 186 ? 0.298 -15.546 11.638 1.00 95.81 186 ASN A N 1
ATOM 1424 C CA . ASN A 1 186 ? 1.386 -15.829 12.571 1.00 95.81 186 ASN A CA 1
ATOM 1425 C C . ASN A 1 186 ? 2.709 -16.036 11.806 1.00 95.81 186 ASN A C 1
ATOM 1427 O O . ASN A 1 186 ? 2.736 -15.979 10.575 1.00 95.81 186 ASN A O 1
ATOM 1431 N N . ASP A 1 187 ? 3.789 -16.292 12.541 1.00 95.50 187 ASP A N 1
ATOM 1432 C CA . ASP A 1 187 ? 5.130 -16.516 11.995 1.00 95.50 187 ASP A CA 1
ATOM 1433 C C . ASP A 1 187 ? 5.247 -17.786 11.129 1.00 95.50 187 ASP A C 1
ATOM 1435 O O . ASP A 1 187 ? 6.052 -17.805 10.207 1.00 95.50 187 ASP A O 1
ATOM 1439 N N . ASP A 1 188 ? 4.380 -18.797 11.300 1.00 95.44 188 ASP A N 1
ATOM 1440 C CA . ASP A 1 188 ? 4.368 -20.020 10.461 1.00 95.44 188 ASP A CA 1
ATOM 1441 C C . ASP A 1 188 ? 3.979 -19.754 8.990 1.00 95.44 188 ASP A C 1
ATOM 1443 O O . ASP A 1 188 ? 3.948 -20.657 8.139 1.00 95.44 188 ASP A O 1
ATOM 1447 N N . GLN A 1 189 ? 3.566 -18.524 8.692 1.00 95.75 189 GLN A N 1
ATOM 1448 C CA . GLN A 1 189 ? 3.271 -18.043 7.348 1.00 95.75 189 GLN A CA 1
ATOM 1449 C C . GLN A 1 189 ? 4.419 -17.246 6.728 1.00 95.75 189 GLN A C 1
ATOM 1451 O O . GLN A 1 189 ? 4.293 -16.810 5.587 1.00 95.75 189 GLN A O 1
ATOM 1456 N N . LEU A 1 190 ? 5.516 -17.060 7.455 1.00 93.81 190 LEU A N 1
ATOM 1457 C CA . LEU A 1 190 ? 6.704 -16.375 6.983 1.00 93.81 190 LEU A CA 1
ATOM 1458 C C . LEU A 1 190 ? 7.800 -17.400 6.704 1.00 93.81 190 LEU A C 1
ATOM 1460 O O . LEU A 1 190 ? 8.042 -18.310 7.494 1.00 93.81 190 LEU A O 1
ATOM 1464 N N . ALA A 1 191 ? 8.464 -17.249 5.562 1.00 91.75 191 ALA A N 1
ATOM 1465 C CA . ALA A 1 191 ? 9.746 -17.902 5.347 1.00 91.75 191 ALA A CA 1
ATOM 1466 C C . ALA A 1 191 ? 10.834 -17.188 6.172 1.00 91.75 191 ALA A C 1
ATOM 1468 O O . ALA A 1 191 ? 10.627 -16.067 6.648 1.00 91.75 191 ALA A O 1
ATOM 1469 N N . ASP A 1 192 ? 11.984 -17.842 6.345 1.00 88.56 192 ASP A N 1
ATOM 1470 C CA . ASP A 1 192 ? 13.092 -17.316 7.147 1.00 88.56 192 ASP A CA 1
ATOM 1471 C C . ASP A 1 192 ? 13.484 -15.896 6.703 1.00 88.56 192 ASP A C 1
ATOM 1473 O O . ASP A 1 192 ? 13.458 -15.575 5.514 1.00 88.56 192 ASP A O 1
ATOM 1477 N N . LYS A 1 193 ? 13.838 -15.013 7.638 1.00 87.81 193 LYS A N 1
ATOM 1478 C CA . LYS A 1 193 ? 14.151 -13.615 7.301 1.00 87.81 193 LYS A CA 1
ATOM 1479 C C . LYS A 1 193 ? 15.406 -13.448 6.433 1.00 87.81 193 LYS A C 1
ATOM 1481 O O . LYS A 1 193 ? 15.550 -12.415 5.792 1.00 87.81 193 LYS A O 1
ATOM 1486 N N . SER A 1 194 ? 16.295 -14.443 6.413 1.00 89.19 194 SER A N 1
ATOM 1487 C CA . SER A 1 194 ? 17.493 -14.476 5.565 1.00 89.19 194 SER A CA 1
ATOM 1488 C C . SER A 1 194 ? 17.237 -15.009 4.153 1.00 89.19 194 SER A C 1
ATOM 1490 O O . SER A 1 194 ? 18.107 -14.908 3.291 1.00 89.19 194 SER A O 1
ATOM 1492 N N . ASP A 1 195 ? 16.051 -15.562 3.898 1.00 89.56 195 ASP A N 1
ATOM 1493 C CA . ASP A 1 195 ? 15.648 -16.028 2.578 1.00 89.56 195 ASP A CA 1
ATOM 1494 C C . ASP A 1 195 ? 15.057 -14.864 1.761 1.00 89.56 195 ASP A C 1
ATOM 1496 O O . ASP A 1 195 ? 14.050 -14.260 2.127 1.00 89.56 195 ASP A O 1
ATOM 1500 N N . TYR A 1 196 ? 15.692 -14.550 0.632 1.00 89.88 196 TYR A N 1
ATOM 1501 C CA . TYR A 1 196 ? 15.295 -13.458 -0.262 1.00 89.88 196 TYR A CA 1
ATOM 1502 C C . TYR A 1 196 ? 14.512 -13.935 -1.494 1.00 89.88 196 TYR A C 1
ATOM 1504 O O . TYR A 1 196 ? 14.179 -13.129 -2.364 1.00 89.88 196 TYR A O 1
ATOM 1512 N N . TYR A 1 197 ? 14.190 -15.227 -1.593 1.00 92.75 197 TYR A N 1
ATOM 1513 C CA . TYR A 1 197 ? 13.380 -15.740 -2.689 1.00 92.75 197 TYR A CA 1
ATOM 1514 C C . TYR A 1 197 ? 11.893 -15.438 -2.489 1.00 92.75 197 TYR A C 1
ATOM 1516 O O . TYR A 1 197 ? 11.392 -15.337 -1.371 1.00 92.75 197 TYR A O 1
ATOM 1524 N N . LEU A 1 198 ? 11.165 -15.303 -3.600 1.00 93.50 198 LEU A N 1
ATOM 1525 C CA . LEU A 1 198 ? 9.739 -14.964 -3.595 1.00 93.50 198 LEU A CA 1
ATOM 1526 C C . LEU A 1 198 ? 8.830 -16.172 -3.827 1.00 93.50 198 LEU A C 1
ATOM 1528 O O . LEU A 1 198 ? 7.712 -16.212 -3.316 1.00 93.50 198 LEU A O 1
ATOM 1532 N N . THR A 1 199 ? 9.286 -17.131 -4.625 1.00 94.25 199 THR A N 1
ATOM 1533 C CA . THR A 1 199 ? 8.458 -18.200 -5.183 1.00 94.25 199 THR A CA 1
ATOM 1534 C C . THR A 1 199 ? 8.286 -19.363 -4.197 1.00 94.25 199 THR A C 1
ATOM 1536 O O . THR A 1 199 ? 9.167 -19.605 -3.363 1.00 94.25 199 THR A O 1
ATOM 1539 N N . PRO A 1 200 ? 7.150 -20.089 -4.227 1.00 93.38 200 PRO A N 1
ATOM 1540 C CA . PRO A 1 200 ? 6.882 -21.173 -3.280 1.00 93.38 200 PRO A CA 1
ATOM 1541 C C . PRO A 1 200 ? 7.918 -22.300 -3.314 1.00 93.38 200 PRO A C 1
ATOM 1543 O O . PRO A 1 200 ? 8.272 -22.823 -2.262 1.00 93.38 200 PRO A O 1
ATOM 1546 N N . ASP A 1 201 ? 8.436 -22.653 -4.489 1.00 92.06 201 ASP A N 1
ATOM 1547 C CA . ASP A 1 201 ? 9.478 -23.673 -4.670 1.00 92.06 201 ASP A CA 1
ATOM 1548 C C . ASP A 1 201 ? 10.755 -23.392 -3.855 1.00 92.06 201 ASP A C 1
ATOM 1550 O O . ASP A 1 201 ? 11.369 -24.321 -3.333 1.00 92.06 201 ASP A O 1
ATOM 1554 N N . LYS A 1 202 ? 11.115 -22.115 -3.680 1.00 91.06 202 LYS A N 1
ATOM 1555 C CA . LYS A 1 202 ? 12.311 -21.671 -2.947 1.00 91.06 202 LYS A CA 1
ATOM 1556 C C . LYS A 1 202 ? 12.047 -21.275 -1.494 1.00 91.06 202 LYS A C 1
ATOM 1558 O O . LYS A 1 202 ? 12.989 -21.087 -0.736 1.00 91.06 202 LYS A O 1
ATOM 1563 N N . THR A 1 203 ? 10.781 -21.178 -1.097 1.00 93.38 203 THR A N 1
ATOM 1564 C CA . THR A 1 203 ? 10.347 -20.670 0.219 1.00 93.38 203 THR A CA 1
ATOM 1565 C C . THR A 1 203 ? 9.575 -21.736 1.009 1.00 93.38 203 THR A C 1
ATOM 1567 O O . THR A 1 203 ? 8.603 -21.444 1.708 1.00 93.38 203 THR A O 1
ATOM 1570 N N . ASN A 1 204 ? 9.969 -23.009 0.873 1.00 91.06 204 ASN A N 1
ATOM 1571 C CA . ASN A 1 204 ? 9.340 -24.160 1.541 1.00 91.06 204 ASN A CA 1
ATOM 1572 C C . ASN A 1 204 ? 7.816 -24.259 1.313 1.00 91.06 204 ASN A C 1
ATOM 1574 O O . ASN A 1 204 ? 7.049 -24.611 2.209 1.00 91.06 204 ASN A O 1
ATOM 1578 N N . GLY A 1 205 ? 7.364 -23.918 0.106 1.00 92.88 205 GLY A N 1
ATOM 1579 C CA . GLY A 1 205 ? 5.962 -23.953 -0.309 1.00 92.88 205 GLY A CA 1
ATOM 1580 C C . GLY A 1 205 ? 5.123 -22.752 0.134 1.00 92.88 205 GLY A C 1
ATOM 1581 O O . GLY A 1 205 ? 3.934 -22.711 -0.187 1.00 92.88 205 GLY A O 1
ATOM 1582 N N . LEU A 1 206 ? 5.692 -21.778 0.855 1.00 94.38 206 LEU A N 1
ATOM 1583 C CA . LEU A 1 206 ? 4.942 -20.631 1.377 1.00 94.38 206 LEU A CA 1
ATOM 1584 C C . LEU A 1 206 ? 4.667 -19.569 0.314 1.00 94.38 206 LEU A C 1
ATOM 1586 O O . LEU A 1 206 ? 3.543 -19.080 0.228 1.00 94.38 206 LEU A O 1
ATOM 1590 N N . GLY A 1 207 ? 5.680 -19.212 -0.474 1.00 95.44 207 GLY A N 1
ATOM 1591 C CA . GLY A 1 207 ? 5.695 -18.003 -1.293 1.00 95.44 207 GLY A CA 1
ATOM 1592 C C . GLY A 1 207 ? 5.720 -16.726 -0.444 1.00 95.44 207 GLY A C 1
ATOM 1593 O O . GLY A 1 207 ? 5.288 -16.708 0.709 1.00 95.44 207 GLY A O 1
ATOM 1594 N N . ARG A 1 208 ? 6.206 -15.621 -1.012 1.00 94.44 208 ARG A N 1
ATOM 1595 C CA . ARG A 1 208 ? 6.221 -14.306 -0.354 1.00 94.44 208 ARG A CA 1
ATOM 1596 C C . ARG A 1 208 ? 5.292 -13.322 -1.031 1.00 94.44 208 ARG A C 1
ATOM 1598 O O . ARG A 1 208 ? 5.107 -13.347 -2.247 1.00 94.44 208 ARG A O 1
ATOM 1605 N N . THR A 1 209 ? 4.809 -12.365 -0.237 1.00 94.38 209 THR A N 1
ATOM 1606 C CA . THR A 1 209 ? 3.876 -11.307 -0.660 1.00 94.38 209 THR A CA 1
ATOM 1607 C C . THR A 1 209 ? 2.549 -11.872 -1.174 1.00 94.38 209 THR A C 1
ATOM 1609 O O . THR A 1 209 ? 2.429 -13.055 -1.472 1.00 94.38 209 THR A O 1
ATOM 1612 N N . TYR A 1 210 ? 1.543 -11.024 -1.382 1.00 97.25 210 TYR A N 1
ATOM 1613 C CA . TYR A 1 210 ? 0.296 -11.468 -2.017 1.00 97.25 210 TYR A CA 1
ATOM 1614 C C . TYR A 1 210 ? 0.489 -12.019 -3.449 1.00 97.25 210 TYR A C 1
ATOM 1616 O O . TYR A 1 210 ? -0.432 -12.631 -3.984 1.00 97.25 210 TYR A O 1
ATOM 1624 N N . GLN A 1 211 ? 1.650 -11.786 -4.080 1.00 97.50 211 GLN A N 1
ATOM 1625 C CA . GLN A 1 211 ? 1.943 -12.226 -5.445 1.00 97.50 211 GLN A CA 1
ATOM 1626 C C . GLN A 1 211 ? 2.284 -13.714 -5.548 1.00 97.50 211 GLN A C 1
ATOM 1628 O O . GLN A 1 211 ? 2.065 -14.284 -6.609 1.00 97.50 211 GLN A O 1
ATOM 1633 N N . TYR A 1 212 ? 2.801 -14.342 -4.489 1.00 96.81 212 TYR A N 1
ATOM 1634 C CA . TYR A 1 212 ? 3.212 -15.755 -4.509 1.00 96.81 212 TYR A CA 1
ATOM 1635 C C . TYR A 1 212 ? 2.722 -16.551 -3.299 1.00 96.81 212 TYR A C 1
ATOM 1637 O O . TYR A 1 212 ? 2.775 -17.778 -3.319 1.00 96.81 212 TYR A O 1
ATOM 1645 N N . PHE A 1 213 ? 2.250 -15.874 -2.251 1.00 96.94 213 PHE A N 1
ATOM 1646 C CA . PHE A 1 213 ? 1.831 -16.512 -1.012 1.00 96.94 213 PHE A CA 1
ATOM 1647 C C . PHE A 1 213 ? 0.690 -17.514 -1.228 1.00 96.94 213 PHE A C 1
ATOM 1649 O O . PHE A 1 213 ? -0.336 -17.203 -1.833 1.00 96.94 213 PHE A O 1
ATOM 1656 N N . THR A 1 214 ? 0.874 -18.726 -0.710 1.00 95.38 214 THR A N 1
ATOM 1657 C CA . THR A 1 214 ? 0.002 -19.882 -0.968 1.00 95.38 214 THR A CA 1
ATOM 1658 C C . THR A 1 214 ? -1.004 -20.146 0.151 1.00 95.38 214 THR A C 1
ATOM 1660 O O . THR A 1 214 ? -1.961 -20.900 -0.038 1.00 95.38 214 THR A O 1
ATOM 1663 N N . LYS A 1 215 ? -0.815 -19.533 1.328 1.00 95.81 215 LYS A N 1
ATOM 1664 C CA . LYS A 1 215 ? -1.730 -19.659 2.471 1.00 95.81 215 LYS A CA 1
ATOM 1665 C C . LYS A 1 215 ? -2.728 -18.493 2.514 1.00 95.81 215 LYS A C 1
ATOM 1667 O O . LYS A 1 215 ? -2.655 -17.529 1.759 1.00 95.81 215 LYS A O 1
ATOM 1672 N N . LYS A 1 216 ? -3.697 -18.577 3.428 1.00 95.81 216 LYS A N 1
ATOM 1673 C CA . LYS A 1 216 ? -4.678 -17.511 3.670 1.00 95.81 216 LYS A CA 1
ATOM 1674 C C . LYS A 1 216 ? -4.101 -16.462 4.635 1.00 95.81 216 LYS A C 1
ATOM 1676 O O . LYS A 1 216 ? -3.735 -16.849 5.745 1.00 95.81 216 LYS A O 1
ATOM 1681 N N . PRO A 1 217 ? -4.035 -15.170 4.274 1.00 97.06 217 PRO A N 1
ATOM 1682 C CA . PRO A 1 217 ? -3.604 -14.128 5.202 1.00 97.06 217 PRO A CA 1
ATOM 1683 C C . PRO A 1 217 ? -4.702 -13.804 6.224 1.00 97.06 217 PRO A C 1
ATOM 1685 O O . PRO A 1 217 ? -5.878 -14.109 6.005 1.00 97.06 217 PRO A O 1
ATOM 1688 N N . LEU A 1 218 ? -4.328 -13.145 7.323 1.00 97.69 218 LEU A N 1
ATOM 1689 C CA . LEU A 1 218 ? -5.292 -12.601 8.277 1.00 97.69 218 LEU A CA 1
ATOM 1690 C C . LEU A 1 218 ? -6.050 -11.412 7.669 1.00 97.69 218 LEU A C 1
ATOM 1692 O O . LEU A 1 218 ? -7.278 -11.411 7.634 1.00 97.69 218 LEU A O 1
ATOM 1696 N N . TYR A 1 219 ? -5.303 -10.447 7.130 1.00 98.38 219 TYR A N 1
ATOM 1697 C CA . TYR A 1 219 ? -5.819 -9.375 6.281 1.00 98.38 219 TYR A CA 1
ATOM 1698 C C . TYR A 1 219 ? -4.981 -9.318 5.007 1.00 98.38 219 TYR A C 1
ATOM 1700 O O . TYR A 1 219 ? -3.751 -9.339 5.046 1.00 98.38 219 TYR A O 1
ATOM 1708 N N . SER A 1 220 ? -5.649 -9.306 3.860 1.00 98.25 220 SER A N 1
ATOM 1709 C CA . SER A 1 220 ? -4.964 -9.384 2.566 1.00 98.25 220 SER A CA 1
ATOM 1710 C C . SER A 1 220 ? -4.314 -8.048 2.208 1.00 98.25 220 SER A C 1
ATOM 1712 O O . SER A 1 220 ? -4.763 -7.003 2.678 1.00 98.25 220 SER A O 1
ATOM 1714 N N . PHE A 1 221 ? -3.303 -8.067 1.335 1.00 98.69 221 PHE A N 1
ATOM 1715 C CA . PHE A 1 221 ? -2.805 -6.834 0.719 1.00 98.69 221 PHE A CA 1
ATOM 1716 C C . PHE A 1 221 ? -3.971 -6.052 0.100 1.00 98.69 221 PHE A C 1
ATOM 1718 O O . PHE A 1 221 ? -4.860 -6.646 -0.525 1.00 98.69 221 PHE A O 1
ATOM 1725 N N . GLY A 1 222 ? -3.978 -4.741 0.317 1.00 98.44 222 GLY A N 1
ATOM 1726 C CA . GLY A 1 222 ? -5.034 -3.845 -0.118 1.00 98.44 222 GLY A CA 1
ATOM 1727 C C . GLY A 1 222 ? -6.319 -3.947 0.698 1.00 98.44 222 GLY A C 1
ATOM 1728 O O . GLY A 1 222 ? -7.330 -3.455 0.231 1.00 98.44 222 GLY A O 1
ATOM 1729 N N . TYR A 1 223 ? -6.348 -4.598 1.868 1.00 98.62 223 TYR A N 1
ATOM 1730 C CA . TYR A 1 223 ? -7.544 -4.650 2.723 1.00 98.62 223 TYR A CA 1
ATOM 1731 C C . TYR A 1 223 ? -7.773 -3.322 3.453 1.00 98.62 223 TYR A C 1
ATOM 1733 O O . TYR A 1 223 ? -6.855 -2.773 4.056 1.00 98.62 223 TYR A O 1
ATOM 1741 N N . GLY A 1 224 ? -9.011 -2.836 3.442 1.00 97.75 224 GLY A N 1
ATOM 1742 C CA . GLY A 1 224 ? -9.439 -1.615 4.115 1.00 97.75 224 GLY A CA 1
ATOM 1743 C C . GLY A 1 224 ? -10.951 -1.627 4.318 1.00 97.75 224 GLY A C 1
ATOM 1744 O O . GLY A 1 224 ? -11.679 -2.277 3.570 1.00 97.75 224 GLY A O 1
ATOM 1745 N N . LEU A 1 225 ? -11.431 -0.948 5.359 1.00 97.62 225 LEU A N 1
ATOM 1746 C CA . LEU A 1 225 ? -12.862 -0.801 5.635 1.00 97.62 225 LEU A CA 1
ATOM 1747 C C . LEU A 1 225 ? -13.256 0.675 5.628 1.00 97.62 225 LEU A C 1
ATOM 1749 O O . LEU A 1 225 ? -12.437 1.557 5.878 1.00 97.62 225 LEU A O 1
ATOM 1753 N N . SER A 1 226 ? -14.548 0.912 5.419 1.00 97.88 226 SER A N 1
ATOM 1754 C CA . SER A 1 226 ? -15.184 2.225 5.458 1.00 97.88 226 SER A CA 1
ATOM 1755 C C . SER A 1 226 ? -16.399 2.200 6.392 1.00 97.88 226 SER A C 1
ATOM 1757 O O . SER A 1 226 ? -16.972 1.146 6.673 1.00 97.88 226 SER A O 1
ATOM 1759 N N . TYR A 1 227 ? -16.827 3.370 6.869 1.00 97.75 227 TYR A N 1
ATOM 1760 C CA . TYR A 1 227 ? -18.123 3.542 7.538 1.00 97.75 227 TYR A CA 1
ATOM 1761 C C . TYR A 1 227 ? -19.307 3.514 6.565 1.00 97.75 227 TYR A C 1
ATOM 1763 O O . TYR A 1 227 ? -20.457 3.447 7.000 1.00 97.75 227 TYR A O 1
ATOM 1771 N N . THR A 1 228 ? -19.039 3.539 5.258 1.00 97.56 228 THR A N 1
ATOM 1772 C CA . THR A 1 228 ? -20.037 3.298 4.214 1.00 97.56 228 THR A CA 1
ATOM 1773 C C . THR A 1 228 ? -19.701 2.028 3.428 1.00 97.56 228 THR A C 1
ATOM 1775 O O . THR A 1 228 ? -18.757 1.313 3.759 1.00 97.56 228 THR A O 1
ATOM 1778 N N . ARG A 1 229 ? -20.512 1.686 2.426 1.00 97.44 229 ARG A N 1
ATOM 1779 C CA . ARG A 1 229 ? -20.312 0.505 1.577 1.00 97.44 229 ARG A CA 1
ATOM 1780 C C . ARG A 1 229 ? -20.275 0.912 0.117 1.00 97.44 229 ARG A C 1
ATOM 1782 O O . ARG A 1 229 ? -21.039 1.780 -0.291 1.00 97.44 229 ARG A O 1
ATOM 1789 N N . PHE A 1 230 ? -19.472 0.209 -0.668 1.00 98.44 230 PHE A N 1
ATOM 1790 C CA . PHE A 1 230 ? -19.347 0.442 -2.100 1.00 98.44 230 PHE A CA 1
ATOM 1791 C C . PHE A 1 230 ? -19.715 -0.811 -2.889 1.00 98.44 230 PHE A C 1
ATOM 1793 O O . PHE A 1 230 ? -19.384 -1.938 -2.499 1.00 98.44 230 PHE A O 1
ATOM 1800 N N . LYS A 1 231 ? -20.440 -0.595 -3.985 1.00 98.38 231 LYS A N 1
ATOM 1801 C CA . LYS A 1 231 ? -20.755 -1.604 -4.992 1.00 98.38 231 LYS A CA 1
ATOM 1802 C C . LYS A 1 231 ? -19.944 -1.285 -6.242 1.00 98.38 231 LYS A C 1
ATOM 1804 O O . LYS A 1 231 ? -19.907 -0.131 -6.651 1.00 98.38 231 LYS A O 1
ATOM 1809 N N . TYR A 1 232 ? -19.350 -2.317 -6.820 1.00 98.44 232 TYR A N 1
ATOM 1810 C CA . TYR A 1 232 ? -18.650 -2.264 -8.096 1.00 98.44 232 TYR A CA 1
ATOM 1811 C C . TYR A 1 232 ? -19.547 -2.931 -9.141 1.00 98.44 232 TYR A C 1
ATOM 1813 O O . TYR A 1 232 ? -20.219 -3.917 -8.814 1.00 98.44 232 TYR A O 1
ATOM 1821 N N . ALA A 1 233 ? -19.609 -2.382 -10.348 1.00 98.06 233 ALA A N 1
ATOM 1822 C CA . ALA A 1 233 ? -20.450 -2.899 -11.421 1.00 98.06 233 ALA A CA 1
ATOM 1823 C C . ALA A 1 233 ? -19.862 -2.597 -12.804 1.00 98.06 233 ALA A C 1
ATOM 1825 O O . ALA A 1 233 ? -18.953 -1.777 -12.938 1.00 98.06 233 ALA A O 1
ATOM 1826 N N . ASP A 1 234 ? -20.423 -3.265 -13.811 1.00 97.69 234 ASP A N 1
ATOM 1827 C CA . ASP A 1 234 ? -20.255 -2.939 -15.228 1.00 97.69 234 ASP A CA 1
ATOM 1828 C C . ASP A 1 234 ? -18.789 -2.940 -15.698 1.00 97.69 234 ASP A C 1
ATOM 1830 O O . ASP A 1 234 ? -18.362 -2.092 -16.484 1.00 97.69 234 ASP A O 1
ATOM 1834 N N . MET A 1 235 ? -18.003 -3.915 -15.216 1.00 98.38 235 MET A N 1
ATOM 1835 C CA . MET A 1 235 ? -16.622 -4.096 -15.657 1.00 98.38 235 MET A CA 1
ATOM 1836 C C . MET A 1 235 ? -16.570 -4.507 -17.131 1.00 98.38 235 MET A C 1
ATOM 1838 O O . MET A 1 235 ? -17.187 -5.485 -17.549 1.00 98.38 235 MET A O 1
ATOM 1842 N N . SER A 1 236 ? -15.760 -3.798 -17.909 1.00 98.50 236 SER A N 1
ATOM 1843 C CA . SER A 1 236 ? -15.517 -4.066 -19.325 1.00 98.50 236 SER A CA 1
ATOM 1844 C C . SER A 1 236 ? -14.042 -3.884 -19.681 1.00 98.50 236 SER A C 1
ATOM 1846 O O . SER A 1 236 ? -13.290 -3.214 -18.967 1.00 98.50 236 SER A O 1
ATOM 1848 N N . VAL A 1 237 ? -13.623 -4.504 -20.786 1.00 98.62 237 VAL A N 1
ATOM 1849 C CA . VAL A 1 237 ? -12.278 -4.369 -21.359 1.00 98.62 237 VAL A CA 1
ATOM 1850 C C . VAL A 1 237 ? -12.366 -3.837 -22.783 1.00 98.62 237 VAL A C 1
ATOM 1852 O O . VAL A 1 237 ? -13.259 -4.214 -23.537 1.00 98.62 237 VAL A O 1
ATOM 1855 N N . SER A 1 238 ? -11.423 -2.978 -23.174 1.00 98.69 238 SER A N 1
ATOM 1856 C CA . SER A 1 238 ? -11.384 -2.407 -24.528 1.00 98.69 238 SER A CA 1
ATOM 1857 C C . SER A 1 238 ? -11.022 -3.421 -25.616 1.00 98.69 238 SER A C 1
ATOM 1859 O O . SER A 1 238 ? -11.306 -3.187 -26.786 1.00 98.69 238 SER A O 1
ATOM 1861 N N . SER A 1 239 ? -10.359 -4.520 -25.248 1.00 98.06 239 SER A N 1
ATOM 1862 C CA . SER A 1 239 ? -10.052 -5.645 -26.131 1.00 98.06 239 SER A CA 1
ATOM 1863 C C . SER A 1 239 ? -9.896 -6.927 -25.314 1.00 98.06 239 SER A C 1
ATOM 1865 O O . SER A 1 239 ? -9.366 -6.892 -24.204 1.00 98.06 239 SER A O 1
ATOM 1867 N N . HIS A 1 240 ? -10.312 -8.057 -25.886 1.00 98.38 240 HIS A N 1
ATOM 1868 C CA . HIS A 1 240 ? -10.080 -9.397 -25.333 1.00 98.38 240 HIS A CA 1
ATOM 1869 C C . HIS A 1 240 ? -8.832 -10.079 -25.906 1.00 98.38 240 HIS A C 1
ATOM 1871 O O . HIS A 1 240 ? -8.487 -11.176 -25.472 1.00 98.38 240 HIS A O 1
ATOM 1877 N N . GLN A 1 241 ? -8.145 -9.439 -26.853 1.00 98.50 241 GLN A N 1
ATOM 1878 C CA . GLN A 1 241 ? -6.893 -9.927 -27.418 1.00 98.50 241 GLN A CA 1
ATOM 1879 C C . GLN A 1 241 ? -5.940 -8.760 -27.681 1.00 98.50 241 GLN A C 1
ATOM 1881 O O . GLN A 1 241 ? -6.329 -7.773 -28.309 1.00 98.50 241 GLN A O 1
ATOM 1886 N N . ILE A 1 242 ? -4.706 -8.863 -27.192 1.00 98.38 242 ILE A N 1
ATOM 1887 C CA . ILE A 1 242 ? -3.670 -7.837 -27.370 1.00 98.38 242 ILE A CA 1
ATOM 1888 C C . ILE A 1 242 ? -2.301 -8.480 -27.619 1.00 98.38 242 ILE A C 1
ATOM 1890 O O . ILE A 1 242 ? -2.062 -9.622 -27.221 1.00 98.38 242 ILE A O 1
ATOM 1894 N N . SER A 1 243 ? -1.390 -7.742 -28.247 1.00 98.25 243 SER A N 1
ATOM 1895 C CA . SER A 1 243 ? 0.042 -8.046 -28.214 1.00 98.25 243 SER A CA 1
ATOM 1896 C C . SER A 1 243 ? 0.729 -7.366 -27.016 1.00 98.25 243 SER A C 1
ATOM 1898 O O . SER A 1 243 ? 0.136 -6.488 -26.378 1.00 98.25 243 SER A O 1
ATOM 1900 N N . PRO A 1 244 ? 1.984 -7.724 -26.685 1.00 97.88 244 PRO A N 1
ATOM 1901 C CA . PRO A 1 244 ? 2.761 -7.014 -25.667 1.00 97.88 244 PRO A CA 1
ATOM 1902 C C . PRO A 1 244 ? 2.983 -5.515 -25.950 1.00 97.88 244 PRO A C 1
ATOM 1904 O O . PRO A 1 244 ? 3.151 -4.748 -25.000 1.00 97.88 244 PRO A O 1
ATOM 1907 N N . ASP A 1 245 ? 2.961 -5.097 -27.221 1.00 97.94 245 ASP A N 1
ATOM 1908 C CA . ASP A 1 245 ? 3.118 -3.694 -27.643 1.00 97.94 245 ASP A CA 1
ATOM 1909 C C . ASP A 1 245 ? 1.853 -2.848 -27.412 1.00 97.94 245 ASP A C 1
ATOM 1911 O O . ASP A 1 245 ? 1.906 -1.616 -27.345 1.00 97.94 245 ASP A O 1
ATOM 1915 N N . ASP A 1 246 ? 0.707 -3.511 -27.272 1.00 98.06 246 ASP A N 1
ATOM 1916 C CA . ASP A 1 246 ? -0.592 -2.871 -27.135 1.00 98.06 246 ASP A CA 1
ATOM 1917 C C . ASP A 1 246 ? -0.903 -2.488 -25.678 1.00 98.06 246 ASP A C 1
ATOM 1919 O O . ASP A 1 246 ? -0.121 -2.636 -24.734 1.00 98.06 246 ASP A O 1
ATOM 1923 N N . SER A 1 247 ? -2.113 -1.977 -25.473 1.00 98.19 247 SER A N 1
ATOM 1924 C CA . SER A 1 247 ? -2.661 -1.697 -24.151 1.00 98.19 247 SER A CA 1
ATOM 1925 C C . SER A 1 247 ? -4.129 -2.077 -24.088 1.00 98.19 247 SER A C 1
ATOM 1927 O O . SER A 1 247 ? -4.846 -1.926 -25.076 1.00 98.19 247 SER A O 1
ATOM 1929 N N . VAL A 1 248 ? -4.583 -2.484 -22.909 1.00 98.31 248 VAL A N 1
ATOM 1930 C CA . VAL A 1 248 ? -5.992 -2.724 -22.613 1.00 98.31 248 VAL A CA 1
ATOM 1931 C C . VAL A 1 248 ? -6.478 -1.722 -21.572 1.00 98.31 248 VAL A C 1
ATOM 1933 O O . VAL A 1 248 ? -5.805 -1.449 -20.576 1.00 98.31 248 VAL A O 1
ATOM 1936 N N . THR A 1 249 ? -7.647 -1.143 -21.820 1.00 98.75 249 THR A N 1
ATOM 1937 C CA . THR A 1 249 ? -8.340 -0.264 -20.880 1.00 98.75 249 THR A CA 1
ATOM 1938 C C . THR A 1 249 ? -9.448 -1.048 -20.194 1.00 98.75 249 THR A C 1
ATOM 1940 O O . THR A 1 249 ? -10.238 -1.713 -20.861 1.00 98.75 249 THR A O 1
ATOM 1943 N N . ILE A 1 250 ? -9.486 -0.971 -18.868 1.00 98.56 250 ILE A N 1
ATOM 1944 C CA . ILE A 1 250 ? -10.473 -1.599 -17.999 1.00 98.56 250 ILE A CA 1
ATOM 1945 C C . ILE A 1 250 ? -11.361 -0.484 -17.462 1.00 98.56 250 ILE A C 1
ATOM 1947 O O . ILE A 1 250 ? -10.856 0.418 -16.793 1.00 98.56 250 ILE A O 1
ATOM 1951 N N . SER A 1 251 ? -12.662 -0.567 -17.711 1.00 98.69 251 SER A N 1
ATOM 1952 C CA . SER A 1 251 ? -13.639 0.433 -17.270 1.00 98.69 251 SER A CA 1
ATOM 1953 C C . SER A 1 251 ? -14.701 -0.205 -16.385 1.00 98.69 251 SER A C 1
ATOM 1955 O O . SER A 1 251 ? -15.103 -1.333 -16.651 1.00 98.69 251 SER A O 1
ATOM 1957 N N . PHE A 1 252 ? -15.128 0.486 -15.330 1.00 98.75 252 PHE A N 1
ATOM 1958 C CA . PHE A 1 252 ? -16.138 0.010 -14.375 1.00 98.75 252 PHE A CA 1
ATOM 1959 C C . PHE A 1 252 ? -16.720 1.171 -13.562 1.00 98.75 252 PHE A C 1
ATOM 1961 O O . PHE A 1 252 ? -16.142 2.259 -13.502 1.00 98.75 252 PHE A O 1
ATOM 1968 N N . ASP A 1 253 ? -17.824 0.904 -12.872 1.00 98.75 253 ASP A N 1
ATOM 1969 C CA . ASP A 1 253 ? -18.505 1.857 -12.002 1.00 98.75 253 ASP A CA 1
ATOM 1970 C C . ASP A 1 253 ? -18.338 1.498 -10.524 1.00 98.75 253 ASP A C 1
ATOM 1972 O O . ASP A 1 253 ? -18.391 0.327 -10.135 1.00 98.75 253 ASP A O 1
ATOM 1976 N N . ILE A 1 254 ? -18.188 2.523 -9.679 1.00 98.69 254 ILE A N 1
ATOM 1977 C CA . ILE A 1 254 ? -18.259 2.405 -8.218 1.00 98.69 254 ILE A CA 1
ATOM 1978 C C . ILE A 1 254 ? -19.370 3.293 -7.685 1.00 98.69 254 ILE A C 1
ATOM 1980 O O . ILE A 1 254 ? -19.332 4.510 -7.849 1.00 98.69 254 ILE A O 1
ATOM 1984 N N . THR A 1 255 ? -20.311 2.695 -6.957 1.00 98.81 255 THR A N 1
ATOM 1985 C CA . THR A 1 255 ? -21.415 3.398 -6.296 1.00 98.81 255 THR A CA 1
ATOM 1986 C C . THR A 1 255 ? -21.287 3.305 -4.782 1.00 98.81 255 THR A C 1
ATOM 1988 O O . THR A 1 255 ? -21.162 2.208 -4.228 1.00 98.81 255 THR A O 1
ATOM 1991 N N . ASN A 1 256 ? -21.406 4.434 -4.082 1.00 98.81 256 ASN A N 1
ATOM 1992 C CA . ASN A 1 256 ? -21.626 4.419 -2.636 1.00 98.81 256 ASN A CA 1
ATOM 1993 C C . ASN A 1 256 ? -23.060 3.950 -2.343 1.00 98.81 256 ASN A C 1
ATOM 1995 O O . ASN A 1 256 ? -24.026 4.630 -2.659 1.00 98.81 256 ASN A O 1
ATOM 1999 N N . THR A 1 257 ? -23.206 2.784 -1.724 1.00 98.56 257 THR A N 1
ATOM 2000 C CA . THR A 1 257 ? -24.498 2.148 -1.395 1.00 98.56 257 THR A CA 1
ATOM 2001 C C . THR A 1 257 ? -24.807 2.167 0.103 1.00 98.56 257 THR A C 1
ATOM 2003 O O . THR A 1 257 ? -25.730 1.495 0.576 1.00 98.56 257 THR A O 1
ATOM 2006 N N . GLY A 1 258 ? -23.995 2.869 0.894 1.00 97.50 258 GLY A N 1
ATOM 2007 C CA . GLY A 1 258 ? -24.291 3.118 2.298 1.00 97.50 258 GLY A CA 1
ATOM 2008 C C . GLY A 1 258 ? -24.921 4.489 2.519 1.00 97.50 258 GLY A C 1
ATOM 2009 O O . GLY A 1 258 ? -25.338 5.168 1.588 1.00 97.50 258 GLY A O 1
ATOM 2010 N N . ASN A 1 259 ? -24.996 4.880 3.791 1.00 96.44 259 ASN A N 1
ATOM 2011 C CA . ASN A 1 259 ? -25.738 6.066 4.231 1.00 96.44 259 ASN A CA 1
ATOM 2012 C C . ASN A 1 259 ? -24.822 7.232 4.626 1.00 96.44 259 ASN A C 1
ATOM 2014 O O . ASN A 1 259 ? -25.306 8.239 5.134 1.00 96.44 259 ASN A O 1
ATOM 2018 N N . LEU A 1 260 ? -23.506 7.076 4.466 1.00 96.88 260 LEU A N 1
ATOM 2019 C CA . LEU A 1 260 ? -22.518 8.088 4.825 1.00 96.88 260 LEU A CA 1
ATOM 2020 C C . LEU A 1 260 ? -21.655 8.423 3.606 1.00 96.88 260 LEU A C 1
ATOM 2022 O O . LEU A 1 260 ? -21.341 7.513 2.831 1.00 96.88 260 LEU A O 1
ATOM 2026 N N . PRO A 1 261 ? -21.211 9.681 3.460 1.00 98.25 261 PRO A N 1
ATOM 2027 C CA . PRO A 1 261 ? -20.205 10.029 2.470 1.00 98.25 261 PRO A CA 1
ATOM 2028 C C . PRO A 1 261 ? -18.913 9.244 2.717 1.00 98.25 261 PRO A C 1
ATOM 2030 O O . PRO A 1 261 ? -18.515 8.998 3.864 1.00 98.25 261 PRO A O 1
ATOM 2033 N N . GLY A 1 262 ? -18.229 8.846 1.651 1.00 98.25 262 GLY A N 1
ATOM 2034 C CA . GLY A 1 262 ? -16.973 8.110 1.758 1.00 98.25 262 GLY A CA 1
ATOM 2035 C C . GLY A 1 262 ? -16.241 8.008 0.431 1.00 98.25 262 GLY A C 1
ATOM 2036 O O . GLY A 1 262 ? -16.800 8.318 -0.613 1.00 98.25 262 GLY A O 1
ATOM 2037 N N . ALA A 1 263 ? -14.997 7.547 0.479 1.00 98.31 263 ALA A N 1
ATOM 2038 C CA . ALA A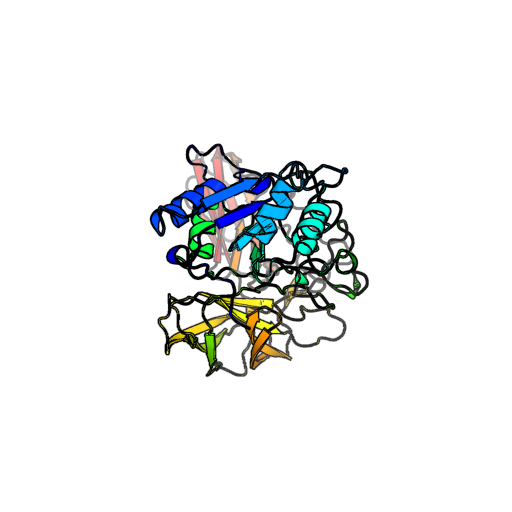 1 263 ? -14.225 7.202 -0.709 1.00 98.31 263 ALA A CA 1
ATOM 2039 C C . ALA A 1 263 ? -13.694 5.776 -0.568 1.00 98.31 263 ALA A C 1
ATOM 2041 O O . ALA A 1 263 ? -13.368 5.367 0.550 1.00 98.31 263 ALA A O 1
ATOM 2042 N N . ASP A 1 264 ? -13.587 5.070 -1.688 1.00 98.00 264 ASP A N 1
ATOM 2043 C CA . ASP A 1 264 ? -13.018 3.724 -1.767 1.00 98.00 264 ASP A CA 1
ATOM 2044 C C . ASP A 1 264 ? -11.744 3.718 -2.621 1.00 98.00 264 ASP A C 1
ATOM 2046 O O . ASP A 1 264 ? -11.453 4.698 -3.316 1.00 98.00 264 ASP A O 1
ATOM 2050 N N . VAL A 1 265 ? -10.979 2.627 -2.574 1.00 98.25 265 VAL A N 1
ATOM 2051 C CA . VAL A 1 265 ? -9.822 2.415 -3.456 1.00 98.25 265 VAL A CA 1
ATOM 2052 C C . VAL A 1 265 ? -10.079 1.200 -4.335 1.00 98.25 265 VAL A C 1
ATOM 2054 O O . VAL A 1 265 ? -9.928 0.059 -3.902 1.00 98.25 265 VAL A O 1
ATOM 2057 N N . ALA A 1 266 ? -10.421 1.464 -5.595 1.00 97.50 266 ALA A N 1
ATOM 2058 C CA . ALA A 1 266 ? -10.560 0.441 -6.618 1.00 97.50 266 ALA A CA 1
ATOM 2059 C C . ALA A 1 266 ? -9.197 -0.168 -6.934 1.00 97.50 266 ALA A C 1
ATOM 2061 O O . ALA A 1 266 ? -8.258 0.580 -7.208 1.00 97.50 266 ALA A O 1
ATOM 2062 N N . GLN A 1 267 ? -9.082 -1.495 -6.939 1.00 98.75 267 GLN A N 1
ATOM 2063 C CA . GLN A 1 267 ? -7.813 -2.180 -7.188 1.00 98.75 267 GLN A CA 1
ATOM 2064 C C . GLN A 1 267 ? -7.962 -3.156 -8.354 1.00 98.75 267 GLN A C 1
ATOM 2066 O O . GLN A 1 267 ? -8.830 -4.028 -8.343 1.00 98.75 267 GLN A O 1
ATOM 2071 N N . LEU A 1 268 ? -7.099 -3.011 -9.359 1.00 98.81 268 LEU A N 1
ATOM 2072 C CA . LEU A 1 268 ? -7.040 -3.876 -10.529 1.00 98.81 268 LEU A CA 1
ATOM 2073 C C . LEU A 1 268 ? -5.818 -4.783 -10.434 1.00 98.81 268 LEU A C 1
ATOM 2075 O O . LEU A 1 268 ? -4.674 -4.341 -10.562 1.00 98.81 268 LEU A O 1
ATOM 2079 N N . TYR A 1 269 ? -6.077 -6.067 -10.243 1.00 98.88 269 TYR A N 1
ATOM 2080 C CA . TYR A 1 269 ? -5.073 -7.117 -10.247 1.00 98.88 269 TYR A CA 1
ATOM 2081 C C . TYR A 1 269 ? -5.083 -7.846 -11.585 1.00 98.88 269 TYR A C 1
ATOM 2083 O O . TYR A 1 269 ? -6.123 -7.962 -12.222 1.00 98.88 269 TYR A O 1
ATOM 2091 N N . VAL A 1 270 ? -3.950 -8.399 -11.996 1.00 98.75 270 VAL A N 1
ATOM 2092 C CA . VAL A 1 270 ? -3.880 -9.296 -13.150 1.00 98.75 270 VAL A CA 1
ATOM 2093 C C . VAL A 1 270 ? -3.303 -10.625 -12.702 1.00 98.75 270 VAL A C 1
ATOM 2095 O O . VAL A 1 270 ? -2.183 -10.670 -12.196 1.00 98.75 270 VAL A O 1
ATOM 2098 N N . ALA A 1 271 ? -4.086 -11.691 -12.854 1.00 98.56 271 ALA A N 1
ATOM 2099 C CA . ALA A 1 271 ? -3.648 -13.063 -12.638 1.00 98.56 271 ALA A CA 1
ATOM 2100 C C . ALA A 1 271 ? -3.018 -13.620 -13.919 1.00 98.56 271 ALA A C 1
ATOM 2102 O O . ALA A 1 271 ? -3.605 -13.507 -14.999 1.00 98.56 271 ALA A O 1
ATOM 2103 N N . TYR A 1 272 ? -1.837 -14.215 -13.770 1.00 98.19 272 TYR A N 1
ATOM 2104 C CA . TYR A 1 272 ? -1.002 -14.681 -14.873 1.00 98.19 272 TYR A CA 1
ATOM 2105 C C . TYR A 1 272 ? -1.436 -16.071 -15.367 1.00 98.19 272 TYR A C 1
ATOM 2107 O O . TYR A 1 272 ? -2.014 -16.849 -14.593 1.00 98.19 272 TYR A O 1
ATOM 2115 N N . PRO A 1 273 ? -1.152 -16.412 -16.639 1.00 97.38 273 PRO A N 1
ATOM 2116 C CA . PRO A 1 273 ? -1.325 -17.769 -17.140 1.00 97.38 273 PRO A CA 1
ATOM 2117 C C . PRO A 1 273 ? -0.370 -18.738 -16.431 1.00 97.38 273 PRO A C 1
ATOM 2119 O O . PRO A 1 273 ? 0.695 -18.361 -15.946 1.00 97.38 273 PRO A O 1
ATOM 2122 N N . LYS A 1 274 ? -0.734 -20.023 -16.391 1.00 95.50 274 LYS A N 1
ATOM 2123 C CA . LYS A 1 274 ? 0.169 -21.070 -15.898 1.00 95.50 274 LYS A CA 1
ATOM 2124 C C . LYS A 1 274 ? 1.137 -21.470 -17.005 1.00 95.50 274 LYS A C 1
ATOM 2126 O O . LYS A 1 274 ? 0.699 -21.995 -18.026 1.00 95.50 274 LYS A O 1
ATOM 2131 N N . ILE A 1 275 ? 2.433 -21.295 -16.770 1.00 94.75 275 ILE A N 1
ATOM 2132 C CA . ILE A 1 275 ? 3.490 -21.691 -17.704 1.00 94.75 275 ILE A CA 1
ATOM 2133 C C . ILE A 1 275 ? 4.281 -22.850 -17.097 1.00 94.75 275 ILE A C 1
ATOM 2135 O O . ILE A 1 275 ? 4.695 -22.810 -15.941 1.00 94.75 275 ILE A O 1
ATOM 2139 N N . LYS A 1 276 ? 4.460 -23.934 -17.858 1.00 92.38 276 LYS A N 1
ATOM 2140 C CA . LYS A 1 276 ? 5.139 -25.134 -17.358 1.00 92.38 276 LYS A CA 1
ATOM 2141 C C . LYS A 1 276 ? 6.604 -24.817 -17.038 1.00 92.38 276 LYS A C 1
ATOM 2143 O O . LYS A 1 276 ? 7.353 -24.443 -17.932 1.00 92.38 276 LYS A O 1
ATOM 2148 N N . GLY A 1 277 ? 7.004 -25.058 -15.789 1.00 89.75 277 GLY A N 1
ATOM 2149 C CA . GLY A 1 277 ? 8.384 -24.876 -15.327 1.00 89.75 277 GLY A CA 1
ATOM 2150 C C . GLY A 1 277 ? 8.759 -23.434 -14.985 1.00 89.75 277 GLY A C 1
ATOM 2151 O O . GLY A 1 277 ? 9.942 -23.166 -14.815 1.00 89.75 277 GLY A O 1
ATOM 2152 N N . ILE A 1 278 ? 7.783 -22.521 -14.903 1.00 91.25 278 ILE A N 1
ATOM 2153 C CA . ILE A 1 278 ? 8.004 -21.116 -14.547 1.00 91.25 278 ILE A CA 1
ATOM 2154 C C . ILE A 1 278 ? 6.985 -20.709 -13.483 1.00 91.25 278 ILE A C 1
ATOM 2156 O O . ILE A 1 278 ? 5.776 -20.737 -13.726 1.00 91.25 278 ILE A O 1
ATOM 2160 N N . ASP A 1 279 ? 7.482 -20.292 -12.321 1.00 91.69 279 ASP A N 1
ATOM 2161 C CA . ASP A 1 279 ? 6.659 -19.804 -11.218 1.00 91.69 279 ASP A CA 1
ATOM 2162 C C . ASP A 1 279 ? 6.390 -18.305 -11.386 1.00 91.69 279 ASP A C 1
ATOM 2164 O O . ASP A 1 279 ? 7.139 -17.451 -10.917 1.00 91.69 279 ASP A O 1
ATOM 2168 N N . LEU A 1 280 ? 5.304 -17.986 -12.093 1.00 95.44 280 LEU A N 1
ATOM 2169 C CA . LEU A 1 280 ? 4.796 -16.620 -12.235 1.00 95.44 280 LEU A CA 1
ATOM 2170 C C . LEU A 1 280 ? 3.967 -16.197 -11.009 1.00 95.44 280 LEU A C 1
ATOM 2172 O O . LEU A 1 280 ? 3.420 -17.058 -10.311 1.00 95.44 280 LEU A O 1
ATOM 2176 N N . PRO A 1 281 ? 3.796 -14.882 -10.763 1.00 96.81 281 PRO A N 1
ATOM 2177 C CA . PRO A 1 281 ? 2.876 -14.398 -9.743 1.00 96.81 281 PRO A CA 1
ATOM 2178 C C . PRO A 1 281 ? 1.471 -14.987 -9.908 1.00 96.81 281 PRO A C 1
ATOM 2180 O O . PRO A 1 281 ? 0.907 -14.963 -11.003 1.00 96.81 281 PRO A O 1
ATOM 2183 N N . ILE A 1 282 ? 0.829 -15.400 -8.812 1.00 97.06 282 ILE A N 1
ATOM 2184 C CA . ILE A 1 282 ? -0.600 -15.752 -8.829 1.00 97.06 282 ILE A CA 1
ATOM 2185 C C . ILE A 1 282 ? -1.459 -14.565 -9.279 1.00 97.06 282 ILE A C 1
ATOM 2187 O O . ILE A 1 282 ? -2.487 -14.755 -9.932 1.00 97.06 282 ILE A O 1
ATOM 2191 N N . LYS A 1 283 ? -1.030 -13.344 -8.937 1.00 97.75 283 LYS A N 1
ATOM 2192 C CA . LYS A 1 283 ? -1.537 -12.069 -9.451 1.00 97.75 283 LYS A CA 1
ATOM 2193 C C . LYS A 1 283 ? -0.596 -10.915 -9.102 1.00 97.75 283 LYS A C 1
ATOM 2195 O O . LYS A 1 283 ? 0.166 -11.018 -8.147 1.00 97.75 283 LYS A O 1
ATOM 2200 N N . ARG A 1 284 ? -0.706 -9.790 -9.813 1.00 98.19 284 ARG A N 1
ATOM 2201 C CA . ARG A 1 284 ? -0.008 -8.524 -9.509 1.00 98.19 284 ARG A CA 1
ATOM 2202 C C . ARG A 1 284 ? -0.972 -7.344 -9.631 1.00 98.19 284 ARG A C 1
ATOM 2204 O O . ARG A 1 284 ? -1.791 -7.335 -10.545 1.00 98.19 284 ARG A O 1
ATOM 2211 N N . LEU A 1 285 ? -0.901 -6.373 -8.723 1.00 98.69 285 LEU A N 1
ATOM 2212 C CA . LEU A 1 285 ? -1.610 -5.096 -8.850 1.00 98.69 285 LEU A CA 1
ATOM 2213 C C . LEU A 1 285 ? -1.046 -4.340 -10.061 1.00 98.69 285 LEU A C 1
ATOM 2215 O O . LEU A 1 285 ? 0.153 -4.085 -10.108 1.00 98.69 285 LEU A O 1
ATOM 2219 N N . GLN A 1 286 ? -1.899 -4.002 -11.025 1.00 98.44 286 GLN A N 1
ATOM 2220 C CA . GLN A 1 286 ? -1.526 -3.281 -12.254 1.00 98.44 286 GLN A CA 1
ATOM 2221 C C . GLN A 1 286 ? -2.106 -1.865 -12.316 1.00 98.44 286 GLN A C 1
ATOM 2223 O O . GLN A 1 286 ? -1.708 -1.055 -13.147 1.00 98.44 286 GLN A O 1
ATOM 2228 N N . GLY A 1 287 ? -3.033 -1.540 -11.419 1.00 97.94 287 GLY A N 1
ATOM 2229 C CA . GLY A 1 287 ? -3.548 -0.190 -11.267 1.00 97.94 287 GLY A CA 1
ATOM 2230 C C . GLY A 1 287 ? -4.472 -0.086 -10.067 1.00 97.94 287 GLY A C 1
ATOM 2231 O O . GLY A 1 287 ? -5.061 -1.074 -9.628 1.00 97.94 287 GLY A O 1
ATOM 2232 N N . PHE A 1 288 ? -4.609 1.118 -9.535 1.00 98.44 288 PHE A N 1
ATOM 2233 C CA . PHE A 1 288 ? -5.615 1.432 -8.535 1.00 98.44 288 PHE A CA 1
ATOM 2234 C C . PHE A 1 288 ? -6.065 2.881 -8.694 1.00 98.44 288 PHE A C 1
ATOM 2236 O O . PHE A 1 288 ? -5.316 3.721 -9.189 1.00 98.44 288 PHE A O 1
ATOM 2243 N N . GLN A 1 289 ? -7.285 3.173 -8.261 1.00 98.25 289 GLN A N 1
ATOM 2244 C CA . GLN A 1 289 ? -7.849 4.518 -8.276 1.00 98.25 289 GLN A CA 1
ATOM 2245 C C . GLN A 1 289 ? -8.619 4.728 -6.979 1.00 98.25 289 GLN A C 1
ATOM 2247 O O . GLN A 1 289 ? -9.545 3.980 -6.664 1.00 98.25 289 GLN A O 1
ATOM 2252 N N . LYS A 1 290 ? -8.257 5.771 -6.233 1.00 98.38 290 LYS A N 1
ATOM 2253 C CA . LYS A 1 290 ? -9.095 6.260 -5.140 1.00 98.38 290 LYS A CA 1
ATOM 2254 C C . LYS A 1 290 ? -10.211 7.116 -5.728 1.00 98.38 290 LYS A C 1
ATOM 2256 O O . LYS A 1 290 ? -9.924 8.035 -6.492 1.00 98.38 290 LYS A O 1
ATOM 2261 N N . THR A 1 291 ? -11.457 6.826 -5.370 1.00 98.56 291 THR A N 1
ATOM 2262 C CA . THR A 1 291 ? -12.599 7.648 -5.791 1.00 98.56 291 THR A CA 1
ATOM 2263 C C . THR A 1 291 ? -12.501 9.046 -5.178 1.00 98.56 291 THR A C 1
ATOM 2265 O O . THR A 1 291 ? -11.852 9.257 -4.143 1.00 98.56 291 THR A O 1
ATOM 2268 N N . LYS A 1 292 ? -13.245 10.005 -5.732 1.00 98.06 292 LYS A N 1
ATOM 2269 C CA . LYS A 1 292 ? -13.625 11.190 -4.953 1.00 98.06 292 LYS A CA 1
ATOM 2270 C C . LYS A 1 292 ? -14.485 10.770 -3.751 1.00 98.06 292 LYS A C 1
ATOM 2272 O O . LYS A 1 292 ? -14.886 9.611 -3.614 1.00 98.06 292 LYS A O 1
ATOM 2277 N N . ILE A 1 293 ? -14.781 11.710 -2.857 1.00 98.31 293 ILE A N 1
ATOM 2278 C CA . ILE A 1 293 ? -15.797 11.458 -1.828 1.00 98.31 293 ILE A CA 1
ATOM 2279 C C . ILE A 1 293 ? -17.150 11.357 -2.535 1.00 98.31 293 ILE A C 1
ATOM 2281 O O . ILE A 1 293 ? -17.600 12.322 -3.148 1.00 98.31 293 ILE A O 1
ATOM 2285 N N . LEU A 1 294 ? -17.762 10.180 -2.461 1.00 98.69 294 LEU A N 1
ATOM 2286 C CA . LEU A 1 294 ? -19.073 9.884 -3.012 1.00 98.69 294 LEU A CA 1
ATOM 2287 C C . LEU A 1 294 ? -20.127 10.048 -1.923 1.00 98.69 294 LEU A C 1
ATOM 2289 O O . LEU A 1 294 ? -20.035 9.426 -0.859 1.00 98.69 294 LEU A O 1
ATOM 2293 N N . GLU A 1 295 ? -21.146 10.848 -2.207 1.00 98.62 295 GLU A N 1
ATOM 2294 C CA . GLU A 1 295 ? -22.374 10.899 -1.415 1.00 98.62 295 GLU A CA 1
ATOM 2295 C C . GLU A 1 295 ? -23.160 9.577 -1.540 1.00 98.62 295 GLU A C 1
ATOM 2297 O O . GLU A 1 295 ? -22.941 8.819 -2.491 1.00 98.62 295 GLU A O 1
ATOM 2302 N N . PRO A 1 296 ? -24.078 9.255 -0.609 1.00 98.69 296 PRO A N 1
ATOM 2303 C CA . PRO A 1 296 ? -24.971 8.106 -0.753 1.00 98.69 296 PRO A CA 1
ATOM 2304 C C . PRO A 1 296 ? -25.655 8.051 -2.129 1.00 98.69 296 PRO A C 1
ATOM 2306 O O . PRO A 1 296 ? -26.240 9.030 -2.585 1.00 98.69 296 PRO A O 1
ATOM 2309 N N . ASN A 1 297 ? -25.608 6.882 -2.769 1.00 98.56 297 ASN A N 1
ATOM 2310 C CA . ASN A 1 297 ? -26.097 6.581 -4.122 1.00 98.56 297 ASN A CA 1
ATOM 2311 C C . ASN A 1 297 ? -25.355 7.274 -5.274 1.00 98.56 297 ASN A C 1
ATOM 2313 O O . ASN A 1 297 ? -25.750 7.118 -6.428 1.00 98.56 297 ASN A O 1
ATOM 2317 N N . GLN A 1 298 ? -24.275 8.008 -5.003 1.00 98.81 298 GLN A N 1
ATOM 2318 C CA . GLN A 1 298 ? -23.447 8.575 -6.058 1.00 98.81 298 GLN A CA 1
ATOM 2319 C C . GLN A 1 298 ? -22.539 7.504 -6.673 1.00 98.81 298 GLN A C 1
ATOM 2321 O O . GLN A 1 298 ? -21.920 6.714 -5.953 1.00 98.81 298 GLN A O 1
ATOM 2326 N N . THR A 1 299 ? -22.431 7.537 -8.002 1.00 98.81 299 THR A N 1
ATOM 2327 C CA . THR A 1 299 ? -21.527 6.698 -8.797 1.00 98.81 299 THR A CA 1
ATOM 2328 C C . THR A 1 299 ? -20.364 7.518 -9.354 1.00 98.81 299 THR A C 1
ATOM 2330 O O . THR A 1 299 ? -20.531 8.680 -9.742 1.00 98.81 299 THR A O 1
ATOM 2333 N N . GLU A 1 300 ? -19.187 6.907 -9.422 1.00 98.81 300 GLU A N 1
ATOM 2334 C CA . GLU A 1 300 ? -18.049 7.371 -10.211 1.00 98.81 300 GLU A CA 1
ATOM 2335 C C . GLU A 1 300 ? -17.623 6.282 -11.198 1.00 98.81 300 GLU A C 1
ATOM 2337 O O . GLU A 1 300 ? -17.472 5.122 -10.818 1.00 98.81 300 GLU A O 1
ATOM 2342 N N . HIS A 1 301 ? -17.439 6.682 -12.457 1.00 98.69 301 HIS A N 1
ATOM 2343 C CA . HIS A 1 301 ? -16.914 5.831 -13.517 1.00 98.69 301 HIS A CA 1
ATOM 2344 C C . HIS A 1 301 ? -15.387 5.896 -13.515 1.00 98.69 301 HIS A C 1
ATOM 2346 O O . HIS A 1 301 ? -14.811 6.988 -13.529 1.00 98.69 301 HIS A O 1
ATOM 2352 N N . ILE A 1 302 ? -14.730 4.740 -13.511 1.00 98.50 302 ILE A N 1
ATOM 2353 C CA . ILE A 1 302 ? -13.273 4.618 -13.459 1.00 98.50 302 ILE A CA 1
ATOM 2354 C C . ILE A 1 302 ? -12.780 3.877 -14.695 1.00 98.50 302 ILE A C 1
ATOM 2356 O O . ILE A 1 302 ? -13.386 2.909 -15.146 1.00 98.50 302 ILE A O 1
ATOM 2360 N N . SER A 1 303 ? -11.638 4.327 -15.216 1.00 98.44 303 SER A N 1
ATOM 2361 C CA . SER A 1 303 ? -10.945 3.719 -16.346 1.00 98.44 303 SER A CA 1
ATOM 2362 C C . SER A 1 303 ? -9.457 3.573 -16.033 1.00 98.44 303 SER A C 1
ATOM 2364 O O . SER A 1 303 ? -8.771 4.565 -15.793 1.00 98.44 303 SER A O 1
ATOM 2366 N N . LEU A 1 304 ? -8.948 2.343 -16.066 1.00 98.50 304 LEU A N 1
ATOM 2367 C CA . LEU A 1 304 ? -7.550 1.998 -15.811 1.00 98.50 304 LEU A CA 1
ATOM 2368 C C . LEU A 1 304 ? -6.916 1.403 -17.066 1.00 98.50 304 LEU A C 1
ATOM 2370 O O . LEU A 1 304 ? -7.418 0.431 -17.621 1.00 98.50 304 LEU A O 1
ATOM 2374 N N . LYS A 1 305 ? -5.797 1.976 -17.510 1.00 98.56 305 LYS A N 1
ATOM 2375 C CA . LYS A 1 305 ? -5.061 1.515 -18.690 1.00 98.56 305 LYS A CA 1
ATOM 2376 C C . LYS A 1 305 ? -3.855 0.681 -18.271 1.00 98.56 305 LYS A C 1
ATOM 2378 O O . LYS A 1 305 ? -3.008 1.176 -17.533 1.00 98.56 305 LYS A O 1
ATOM 2383 N N . VAL A 1 306 ? -3.751 -0.533 -18.806 1.00 98.62 306 VAL A N 1
ATOM 2384 C CA . VAL A 1 306 ? -2.619 -1.445 -18.601 1.00 98.62 306 VAL A CA 1
ATOM 2385 C C . VAL A 1 306 ? -1.929 -1.687 -19.942 1.00 98.62 306 VAL A C 1
ATOM 2387 O O . VAL A 1 306 ? -2.574 -2.059 -20.922 1.00 98.62 306 VAL A O 1
ATOM 2390 N N . LYS A 1 307 ? -0.620 -1.439 -20.014 1.00 98.06 307 LYS A N 1
ATOM 2391 C CA . LYS A 1 307 ? 0.203 -1.751 -21.195 1.00 98.06 307 LYS A CA 1
ATOM 2392 C C . LYS A 1 307 ? 0.600 -3.227 -21.162 1.00 98.06 307 LYS A C 1
ATOM 2394 O O . LYS A 1 307 ? 0.921 -3.727 -20.088 1.00 98.06 307 LYS A O 1
ATOM 2399 N N . GLY A 1 308 ? 0.647 -3.898 -22.312 1.00 97.62 308 GLY A N 1
ATOM 2400 C CA . GLY A 1 308 ? 1.022 -5.314 -22.404 1.00 97.62 308 GLY A CA 1
ATOM 2401 C C . GLY A 1 308 ? 2.373 -5.607 -21.742 1.00 97.62 308 GLY A C 1
ATOM 2402 O O . GLY A 1 308 ? 2.467 -6.506 -20.912 1.00 97.62 308 GLY A O 1
ATOM 2403 N N . ILE A 1 309 ? 3.381 -4.766 -21.994 1.00 96.56 309 ILE A N 1
ATOM 2404 C CA . ILE A 1 309 ? 4.714 -4.860 -21.374 1.00 96.56 309 ILE A CA 1
ATOM 2405 C C . ILE A 1 309 ? 4.720 -4.783 -19.832 1.00 96.56 309 ILE A C 1
ATOM 2407 O O . ILE A 1 309 ? 5.599 -5.353 -19.200 1.00 96.56 309 ILE A O 1
ATOM 2411 N N . GLN A 1 310 ? 3.719 -4.171 -19.179 1.00 96.50 310 GLN A N 1
ATOM 2412 C CA . GLN A 1 310 ? 3.627 -4.157 -17.701 1.00 96.50 310 GLN A CA 1
ATOM 2413 C C . GLN A 1 310 ? 3.318 -5.543 -17.101 1.00 96.50 310 GLN A C 1
ATOM 2415 O O . GLN A 1 310 ? 3.399 -5.745 -15.885 1.00 96.50 310 GLN A O 1
ATOM 2420 N N . LEU A 1 311 ? 2.935 -6.498 -17.952 1.00 97.81 311 LEU A N 1
ATOM 2421 C CA . LEU A 1 311 ? 2.661 -7.890 -17.604 1.00 97.81 311 LEU A CA 1
ATOM 2422 C C . LEU A 1 311 ? 3.878 -8.793 -17.829 1.00 97.81 311 LEU A C 1
ATOM 2424 O O . LEU A 1 311 ? 3.745 -10.020 -17.829 1.00 97.81 311 LEU A O 1
ATOM 2428 N N . ALA A 1 312 ? 5.051 -8.206 -18.051 1.00 97.12 312 ALA A N 1
ATOM 2429 C CA . ALA A 1 312 ? 6.276 -8.960 -18.180 1.00 97.12 312 ALA A CA 1
ATOM 2430 C C . ALA A 1 312 ? 6.765 -9.507 -16.830 1.00 97.12 312 ALA A C 1
ATOM 2432 O O . ALA A 1 312 ? 6.386 -9.049 -15.739 1.00 97.12 312 ALA A O 1
ATOM 2433 N N . ASN A 1 313 ? 7.553 -10.572 -16.929 1.00 95.50 313 ASN A N 1
ATOM 2434 C CA . ASN A 1 313 ? 8.415 -11.036 -15.858 1.00 95.50 313 ASN A CA 1
ATOM 2435 C C . ASN A 1 313 ? 9.811 -11.272 -16.422 1.00 95.50 313 ASN A C 1
ATOM 2437 O O . ASN A 1 313 ? 9.957 -11.859 -17.500 1.00 95.50 313 ASN A O 1
ATOM 2441 N N . TRP A 1 314 ? 10.813 -10.899 -15.635 1.00 93.00 314 TRP A N 1
ATOM 2442 C CA . TRP A 1 314 ? 12.208 -11.155 -15.938 1.00 93.00 314 TRP A CA 1
ATOM 2443 C C . TRP A 1 314 ? 12.480 -12.641 -16.213 1.00 93.00 314 TRP A C 1
ATOM 2445 O O . TRP A 1 314 ? 12.235 -13.510 -15.370 1.00 93.00 314 TRP A O 1
ATOM 2455 N N . SER A 1 315 ? 13.016 -12.938 -17.398 1.00 90.69 315 SER A N 1
ATOM 2456 C CA . SER A 1 315 ? 13.531 -14.258 -17.764 1.00 90.69 315 SER A CA 1
ATOM 2457 C C . SER A 1 315 ? 15.016 -14.335 -17.426 1.00 90.69 315 SER A C 1
ATOM 2459 O O . SER A 1 315 ? 15.854 -13.737 -18.096 1.00 90.69 315 SER A O 1
ATOM 2461 N N . GLU A 1 316 ? 15.385 -15.134 -16.420 1.00 84.06 316 GLU A N 1
ATOM 2462 C CA . GLU A 1 316 ? 16.802 -15.364 -16.105 1.00 84.06 316 GLU A CA 1
ATOM 2463 C C . GLU A 1 316 ? 17.565 -16.051 -17.245 1.00 84.06 316 GLU A C 1
ATOM 2465 O O . GLU A 1 316 ? 18.787 -15.902 -17.328 1.00 84.06 316 GLU A O 1
ATOM 2470 N N . LYS A 1 317 ? 16.858 -16.814 -18.087 1.00 84.12 317 LYS A N 1
ATOM 2471 C CA . LYS A 1 317 ? 17.420 -17.511 -19.244 1.00 84.12 317 LYS A CA 1
ATOM 2472 C C . LYS A 1 317 ? 17.723 -16.534 -20.377 1.00 84.12 317 LYS A C 1
ATOM 2474 O O . LYS A 1 317 ? 18.811 -16.590 -20.935 1.00 84.12 317 LYS A O 1
ATOM 2479 N N . ASP A 1 318 ? 16.768 -15.661 -20.686 1.00 85.25 318 ASP A N 1
ATOM 2480 C CA . ASP A 1 318 ? 16.839 -14.770 -21.849 1.00 85.25 318 ASP A CA 1
ATOM 2481 C C . ASP A 1 318 ? 17.384 -13.371 -21.494 1.00 85.25 318 ASP A C 1
ATOM 2483 O O . ASP A 1 318 ? 17.581 -12.556 -22.388 1.00 85.25 318 ASP A O 1
ATOM 2487 N N . LYS A 1 319 ? 17.619 -13.099 -20.197 1.00 85.94 319 LYS A N 1
ATOM 2488 C CA . LYS A 1 319 ? 18.098 -11.823 -19.620 1.00 85.94 319 LYS A CA 1
ATOM 2489 C C . LYS A 1 319 ? 17.323 -10.605 -20.106 1.00 85.94 319 LYS A C 1
ATOM 2491 O O . LYS A 1 319 ? 17.902 -9.614 -20.541 1.00 85.94 319 LYS A O 1
ATOM 2496 N N . LYS A 1 320 ? 16.003 -10.725 -20.048 1.00 91.75 320 LYS A N 1
ATOM 2497 C CA . LYS A 1 320 ? 15.078 -9.690 -20.487 1.00 91.75 320 LYS A CA 1
ATOM 2498 C C . LYS A 1 320 ? 13.704 -9.887 -19.881 1.00 91.75 320 LYS A C 1
ATOM 2500 O O . LYS A 1 320 ? 13.358 -10.985 -19.435 1.00 91.75 320 LYS A O 1
ATOM 2505 N N . GLU A 1 321 ? 12.904 -8.841 -19.926 1.00 95.62 321 GLU A N 1
ATOM 2506 C CA . GLU A 1 321 ? 11.489 -8.882 -19.609 1.00 95.62 321 GLU A CA 1
ATOM 2507 C C . GLU A 1 321 ? 10.715 -9.682 -20.668 1.00 95.62 321 GLU A C 1
ATOM 2509 O O . GLU A 1 321 ? 10.802 -9.441 -21.873 1.00 95.62 321 GLU A O 1
ATOM 2514 N N . VAL A 1 322 ? 9.940 -10.673 -20.222 1.00 96.38 322 VAL A N 1
ATOM 2515 C CA . VAL A 1 322 ? 9.140 -11.529 -21.105 1.00 96.38 322 VAL A CA 1
ATOM 2516 C C . VAL A 1 322 ? 7.673 -11.463 -20.712 1.00 96.38 322 VAL A C 1
ATOM 2518 O O . VAL A 1 322 ? 7.285 -11.799 -19.592 1.00 96.38 322 VAL A O 1
ATOM 2521 N N . VAL A 1 323 ? 6.830 -11.085 -21.674 1.00 97.44 323 VAL A N 1
ATOM 2522 C CA . VAL A 1 323 ? 5.378 -11.268 -21.583 1.00 97.44 323 VAL A CA 1
ATOM 2523 C C . VAL A 1 323 ? 5.043 -12.649 -22.137 1.00 97.44 323 VAL A C 1
ATOM 2525 O O . VAL A 1 323 ? 5.162 -12.900 -23.336 1.00 97.44 323 VAL A O 1
ATOM 2528 N N . TYR A 1 324 ? 4.654 -13.564 -21.255 1.00 96.94 324 TYR A N 1
ATOM 2529 C CA . TYR A 1 324 ? 4.296 -14.925 -21.638 1.00 96.94 324 TYR A CA 1
ATOM 2530 C C . TYR A 1 324 ? 2.951 -14.939 -22.361 1.00 96.94 324 TYR A C 1
ATOM 2532 O O . TYR A 1 324 ? 2.014 -14.262 -21.959 1.00 96.94 324 TYR A O 1
ATOM 2540 N N . GLN A 1 325 ? 2.829 -15.730 -23.421 1.00 97.38 325 GLN A N 1
ATOM 2541 C CA . GLN A 1 325 ? 1.557 -15.848 -24.133 1.00 97.38 325 GLN A CA 1
ATOM 2542 C C . GLN A 1 325 ? 0.542 -16.650 -23.309 1.00 97.38 325 GLN A C 1
ATOM 2544 O O . GLN A 1 325 ? 0.901 -17.620 -22.636 1.00 97.38 325 GLN A O 1
ATOM 2549 N N . GLY A 1 326 ? -0.733 -16.272 -23.392 1.00 97.69 326 GLY A N 1
ATOM 2550 C CA . GLY A 1 326 ? -1.825 -16.976 -22.723 1.00 97.69 326 GLY A CA 1
ATOM 2551 C C . GLY A 1 326 ? -2.935 -16.062 -22.216 1.00 97.69 326 GLY A C 1
ATOM 2552 O O . GLY A 1 326 ? -2.969 -14.868 -22.506 1.00 97.69 326 GLY A O 1
ATOM 2553 N N . ASP A 1 327 ? -3.852 -16.647 -21.448 1.00 98.19 327 ASP A N 1
ATOM 2554 C CA . ASP A 1 327 ? -4.994 -15.933 -20.881 1.00 98.19 327 ASP A CA 1
ATOM 2555 C C . ASP A 1 327 ? -4.627 -15.266 -19.555 1.00 98.19 327 ASP A C 1
ATOM 2557 O O . ASP A 1 327 ? -4.379 -15.930 -18.543 1.00 98.19 327 ASP A O 1
ATOM 2561 N N . TYR A 1 328 ? -4.651 -13.938 -19.556 1.00 98.75 328 TYR A N 1
ATOM 2562 C CA . TYR A 1 328 ? -4.508 -13.119 -18.362 1.00 98.75 328 TYR A CA 1
ATOM 2563 C C . TYR A 1 328 ? -5.893 -12.746 -17.845 1.00 98.75 328 TYR A C 1
ATOM 2565 O O . TYR A 1 328 ? -6.749 -12.277 -18.598 1.00 98.75 328 TYR A O 1
ATOM 2573 N N . ARG A 1 329 ? -6.125 -12.923 -16.541 1.00 98.69 329 ARG A N 1
ATOM 2574 C CA . ARG A 1 329 ? -7.391 -12.517 -15.912 1.00 98.69 329 ARG A CA 1
ATOM 2575 C C . ARG A 1 329 ? -7.206 -11.192 -15.200 1.00 98.69 329 ARG A C 1
ATOM 2577 O O . ARG A 1 329 ? -6.557 -11.135 -14.158 1.00 98.69 329 ARG A O 1
ATOM 2584 N N . PHE A 1 330 ? -7.812 -10.150 -15.744 1.00 98.75 330 PHE A N 1
ATOM 2585 C CA . PHE A 1 330 ? -7.944 -8.846 -15.114 1.00 98.75 330 PHE A CA 1
ATOM 2586 C C . PHE A 1 330 ? -9.035 -8.948 -14.052 1.00 98.75 330 PHE A C 1
ATOM 2588 O O . PHE A 1 330 ? -10.154 -9.340 -14.353 1.00 98.75 330 PHE A O 1
ATOM 2595 N N . GLN A 1 331 ? -8.696 -8.661 -12.803 1.00 98.81 331 GLN A N 1
ATOM 2596 C CA . GLN A 1 331 ? -9.515 -8.881 -11.617 1.00 98.81 331 GLN A CA 1
ATOM 2597 C C . GLN A 1 331 ? -9.727 -7.553 -10.896 1.00 98.81 331 GLN A C 1
ATOM 2599 O O . GLN A 1 331 ? -8.783 -6.982 -10.347 1.00 98.81 331 GLN A O 1
ATOM 2604 N N . LEU A 1 332 ? -10.968 -7.081 -10.874 1.00 98.75 332 LEU A N 1
ATOM 2605 C CA . LEU A 1 332 ? -11.377 -5.926 -10.089 1.00 98.75 332 LEU A CA 1
ATOM 2606 C C . LEU A 1 332 ? -11.682 -6.387 -8.665 1.00 98.75 332 LEU A C 1
ATOM 2608 O O . LEU A 1 332 ? -12.561 -7.223 -8.456 1.00 98.75 332 LEU A O 1
ATOM 2612 N N . GLY A 1 333 ? -10.956 -5.864 -7.684 1.00 97.75 333 GLY A N 1
ATOM 2613 C CA . GLY A 1 333 ? -11.093 -6.267 -6.289 1.00 97.75 333 GLY A CA 1
ATOM 2614 C C . GLY A 1 333 ? -11.169 -5.094 -5.323 1.00 97.75 333 GLY A C 1
ATOM 2615 O O . GLY A 1 333 ? -10.675 -4.001 -5.595 1.00 97.75 333 GLY A O 1
ATOM 2616 N N . LYS A 1 334 ? -11.757 -5.365 -4.155 1.00 97.25 334 LYS A N 1
ATOM 2617 C CA . LYS A 1 334 ? -11.684 -4.485 -2.973 1.00 97.25 334 LYS A CA 1
ATOM 2618 C C . LYS A 1 334 ? -10.374 -4.654 -2.207 1.00 97.25 334 LYS A C 1
ATOM 2620 O O . LYS A 1 334 ? -10.000 -3.815 -1.401 1.00 97.25 334 LYS A O 1
ATOM 2625 N N . ASN A 1 335 ? -9.725 -5.796 -2.397 1.00 98.38 335 ASN A N 1
ATOM 2626 C CA . ASN A 1 335 ? -8.387 -6.138 -1.932 1.00 98.38 335 ASN A CA 1
ATOM 2627 C C . ASN A 1 335 ? -7.896 -7.334 -2.762 1.00 98.38 335 ASN A C 1
ATOM 2629 O O . ASN A 1 335 ? -8.638 -7.869 -3.587 1.00 98.38 335 ASN A O 1
ATOM 2633 N N . SER A 1 336 ? -6.665 -7.787 -2.539 1.00 98.25 336 SER A N 1
ATOM 2634 C CA . SER A 1 336 ? -6.062 -8.879 -3.323 1.00 98.25 336 SER A CA 1
ATOM 2635 C C . SER A 1 336 ? -6.802 -10.227 -3.245 1.00 98.25 336 SER A C 1
ATOM 2637 O O . SER A 1 336 ? -6.645 -11.053 -4.154 1.00 98.25 336 SER A O 1
ATOM 2639 N N . SER A 1 337 ? -7.637 -10.444 -2.220 1.00 96.88 337 SER A N 1
ATOM 2640 C CA . SER A 1 337 ? -8.421 -11.676 -2.027 1.00 96.88 337 SER A CA 1
ATOM 2641 C C . SER A 1 337 ? -9.925 -11.526 -2.297 1.00 96.88 337 SER A C 1
ATOM 2643 O O . SER A 1 337 ? -10.570 -12.521 -2.617 1.00 96.88 337 SER A O 1
ATOM 2645 N N . ASP A 1 338 ? -10.493 -10.323 -2.176 1.00 97.31 338 ASP A N 1
ATOM 2646 C CA . ASP A 1 338 ? -11.919 -10.037 -2.417 1.00 97.31 338 ASP A CA 1
ATOM 2647 C C . ASP A 1 338 ? -12.114 -9.463 -3.827 1.00 97.31 338 ASP A C 1
ATOM 2649 O O . ASP A 1 338 ? -12.144 -8.244 -4.032 1.00 97.31 338 ASP A O 1
ATOM 2653 N N . ILE A 1 339 ? -12.163 -10.369 -4.807 1.00 98.00 339 ILE A N 1
ATOM 2654 C CA . ILE A 1 339 ? -12.388 -10.052 -6.220 1.00 98.00 339 ILE A CA 1
ATOM 2655 C C . ILE A 1 339 ? -13.891 -9.972 -6.483 1.00 98.00 339 ILE A C 1
ATOM 2657 O O . ILE A 1 339 ? -14.623 -10.920 -6.205 1.00 98.00 339 ILE A O 1
ATOM 2661 N N . VAL A 1 340 ? -14.330 -8.844 -7.035 1.00 97.62 340 VAL A N 1
ATOM 2662 C CA . VAL A 1 340 ? -15.740 -8.547 -7.308 1.00 97.62 340 VAL A CA 1
ATOM 2663 C C . VAL A 1 340 ? -16.125 -8.918 -8.736 1.00 97.62 340 VAL A C 1
ATOM 2665 O O . VAL A 1 340 ? -17.224 -9.418 -8.953 1.00 97.62 340 VAL A O 1
ATOM 2668 N N . ASP A 1 341 ? -15.226 -8.692 -9.694 1.00 98.38 341 ASP A N 1
ATOM 2669 C CA . ASP A 1 341 ? -15.439 -9.015 -11.106 1.00 98.38 341 ASP A CA 1
ATOM 2670 C C . ASP A 1 341 ? -14.105 -9.374 -11.781 1.00 98.38 341 ASP A C 1
ATOM 2672 O O . ASP A 1 341 ? -13.023 -9.042 -11.280 1.00 98.38 341 ASP A O 1
ATOM 2676 N N . SER A 1 342 ? -14.161 -10.083 -12.906 1.00 98.38 342 SER A N 1
ATOM 2677 C CA . SER A 1 342 ? -12.981 -10.395 -13.700 1.00 98.38 342 SER A CA 1
ATOM 2678 C C . SER A 1 342 ? -13.274 -10.560 -15.185 1.00 98.38 342 SER A C 1
ATOM 2680 O O . SER A 1 342 ? -14.240 -11.217 -15.563 1.00 98.38 342 SER A O 1
ATOM 2682 N N . GLN A 1 343 ? -12.357 -10.074 -16.017 1.00 98.50 343 GLN A N 1
ATOM 2683 C CA . GLN A 1 343 ? -12.374 -10.221 -17.471 1.00 98.50 343 GLN A CA 1
ATOM 2684 C C . GLN A 1 343 ? -11.100 -10.926 -17.942 1.00 98.50 343 GLN A C 1
ATOM 2686 O O . GLN A 1 343 ? -10.018 -10.704 -17.395 1.00 98.50 343 GLN A O 1
ATOM 2691 N N . SER A 1 344 ? -11.217 -11.786 -18.954 1.00 98.44 344 SER A N 1
ATOM 2692 C CA . SER A 1 344 ? -10.060 -12.469 -19.548 1.00 98.44 344 SER A CA 1
ATOM 2693 C C . SER A 1 344 ? -9.612 -11.750 -20.815 1.00 98.44 344 SER A C 1
ATOM 2695 O O . SER A 1 344 ? -10.442 -11.388 -21.651 1.00 98.44 344 SER A O 1
ATOM 2697 N N . VAL A 1 345 ? -8.301 -11.559 -20.947 1.00 98.75 345 VAL A N 1
ATOM 2698 C CA . VAL A 1 345 ? -7.650 -10.993 -22.130 1.00 98.75 345 VAL A CA 1
ATOM 2699 C C . VAL A 1 345 ? -6.528 -11.939 -22.531 1.00 98.75 345 VAL A C 1
ATOM 2701 O O . VAL A 1 345 ? -5.649 -12.255 -21.726 1.00 98.75 345 VAL A O 1
ATOM 2704 N N . ASN A 1 346 ? -6.574 -12.407 -23.769 1.00 98.62 346 ASN A N 1
ATOM 2705 C CA . ASN A 1 346 ? -5.568 -13.288 -24.327 1.00 98.62 346 ASN A CA 1
ATOM 2706 C C . ASN A 1 346 ? -4.399 -12.460 -24.884 1.00 98.62 346 ASN A C 1
ATOM 2708 O O . ASN A 1 346 ? -4.606 -11.528 -25.663 1.00 98.62 346 ASN A O 1
ATOM 2712 N N . ILE A 1 347 ? -3.173 -12.787 -24.478 1.00 98.38 347 ILE A N 1
ATOM 2713 C CA . ILE A 1 347 ? -1.960 -12.122 -24.963 1.00 98.38 347 ILE A CA 1
ATOM 2714 C C . ILE A 1 347 ? -1.216 -13.054 -25.911 1.00 98.38 347 ILE 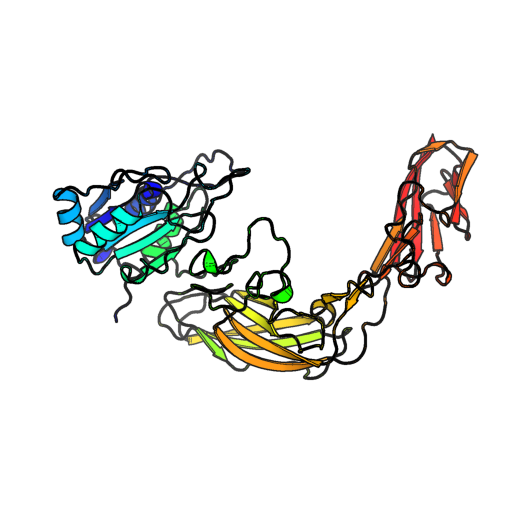A C 1
ATOM 2716 O O . ILE A 1 347 ? -0.908 -14.192 -25.549 1.00 98.38 347 ILE A O 1
ATOM 2720 N N . GLN A 1 348 ? -0.922 -12.563 -27.117 1.00 97.12 348 GLN A N 1
ATOM 2721 C CA . GLN A 1 348 ? -0.234 -13.314 -28.171 1.00 97.12 348 GLN A CA 1
ATOM 2722 C C . GLN A 1 348 ? 0.892 -12.502 -28.807 1.00 97.12 348 GLN A C 1
ATOM 2724 O O . GLN A 1 348 ? 0.898 -11.276 -28.764 1.00 97.12 348 GLN A O 1
ATOM 2729 N N . GLY A 1 349 ? 1.817 -13.200 -29.463 1.00 95.19 349 GLY A N 1
ATOM 2730 C CA . GLY A 1 349 ? 2.962 -12.578 -30.120 1.00 95.19 349 GLY A CA 1
ATOM 2731 C C . GLY A 1 349 ? 4.104 -12.276 -29.153 1.00 95.19 349 GLY A C 1
ATOM 2732 O O . GLY A 1 349 ? 4.227 -12.888 -28.091 1.00 95.19 349 GLY A O 1
ATOM 2733 N N . THR A 1 350 ? 4.975 -11.364 -29.562 1.00 92.88 350 THR A N 1
ATOM 2734 C CA . THR A 1 350 ? 6.180 -10.958 -28.833 1.00 92.88 350 THR A CA 1
ATOM 2735 C C . THR A 1 350 ? 6.275 -9.443 -28.836 1.00 92.88 350 THR A C 1
ATOM 2737 O O . THR A 1 350 ? 5.798 -8.816 -29.777 1.00 92.88 350 THR A O 1
ATOM 2740 N N . LEU A 1 351 ? 6.908 -8.867 -27.814 1.00 95.50 351 LEU A N 1
ATOM 2741 C CA . LEU A 1 351 ? 7.221 -7.441 -27.806 1.00 95.50 351 LEU A CA 1
ATOM 2742 C C . LEU A 1 351 ? 8.114 -7.108 -29.002 1.00 95.50 351 LEU A C 1
ATOM 2744 O O . LEU A 1 351 ? 9.098 -7.812 -29.244 1.00 95.50 351 LEU A O 1
ATOM 2748 N N . THR A 1 352 ? 7.779 -6.049 -29.731 1.00 94.88 352 THR A N 1
ATOM 2749 C CA . THR A 1 352 ? 8.634 -5.524 -30.791 1.00 94.88 352 THR A CA 1
ATOM 2750 C C . THR A 1 352 ? 9.836 -4.832 -30.142 1.00 94.88 352 THR A C 1
ATOM 2752 O O . THR A 1 352 ? 9.635 -3.841 -29.429 1.00 94.88 352 THR A O 1
ATOM 2755 N N . PRO A 1 353 ? 11.079 -5.316 -30.354 1.00 91.00 353 PRO A N 1
ATOM 2756 C CA . PRO A 1 353 ? 12.256 -4.692 -29.766 1.00 91.00 353 PRO A CA 1
ATOM 2757 C C . PRO A 1 353 ? 12.386 -3.253 -30.248 1.00 91.00 353 P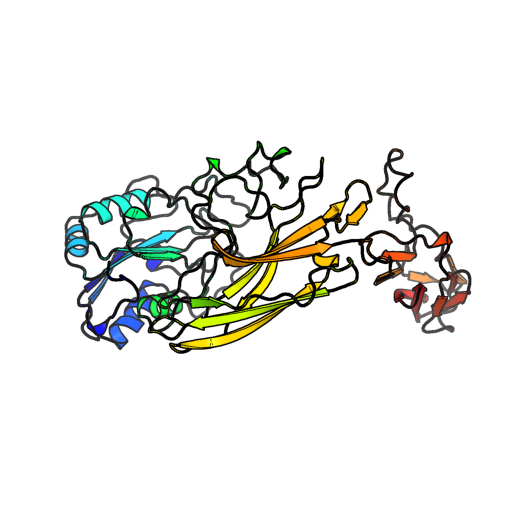RO A C 1
ATOM 2759 O O . PRO A 1 353 ? 12.281 -2.970 -31.444 1.00 91.00 353 PRO A O 1
ATOM 2762 N N . LYS A 1 354 ? 12.595 -2.341 -29.306 1.00 94.06 354 LYS A N 1
ATOM 2763 C CA . LYS A 1 354 ? 12.803 -0.929 -29.597 1.00 94.06 354 LYS A CA 1
ATOM 2764 C C . LYS A 1 354 ? 13.793 -0.348 -28.609 1.00 94.06 354 LYS A C 1
ATOM 2766 O O . LYS A 1 354 ? 13.577 -0.472 -27.405 1.00 94.06 354 LYS A O 1
ATOM 2771 N N . ILE A 1 355 ? 14.821 0.331 -29.106 1.00 95.31 355 ILE A N 1
ATOM 2772 C CA . ILE A 1 355 ? 15.780 1.026 -28.247 1.00 95.31 355 ILE A CA 1
ATOM 2773 C C . ILE A 1 355 ? 15.046 2.109 -27.451 1.00 95.31 355 ILE A C 1
ATOM 2775 O O . ILE A 1 355 ? 14.283 2.907 -28.005 1.00 95.31 355 ILE A O 1
ATOM 2779 N N . THR A 1 356 ? 15.264 2.121 -26.138 1.00 96.06 356 THR A N 1
ATOM 2780 C CA . THR A 1 356 ? 14.688 3.101 -25.204 1.00 96.06 356 THR A CA 1
ATOM 2781 C C . THR A 1 356 ? 15.737 3.911 -24.462 1.00 96.06 356 THR A C 1
ATOM 2783 O O . THR A 1 356 ? 15.441 5.018 -24.016 1.00 96.06 356 THR A O 1
ATOM 2786 N N . LEU A 1 357 ? 16.956 3.389 -24.354 1.00 96.50 357 LEU A N 1
ATOM 2787 C CA . LEU A 1 357 ? 18.072 4.054 -23.699 1.00 96.50 357 LEU A CA 1
ATOM 2788 C C . LEU A 1 357 ? 19.337 3.831 -24.521 1.00 96.50 357 LEU A C 1
ATOM 2790 O O . LEU A 1 357 ? 19.565 2.730 -25.013 1.00 96.50 357 LEU A O 1
ATOM 2794 N N . VAL A 1 358 ? 20.146 4.878 -24.643 1.00 96.75 358 VAL A N 1
ATOM 2795 C CA . VAL A 1 358 ? 21.524 4.809 -25.130 1.00 96.75 358 VAL A CA 1
ATOM 2796 C C . VAL A 1 358 ? 22.389 5.483 -24.076 1.00 96.75 358 VAL A C 1
ATOM 2798 O O . VAL A 1 358 ? 22.058 6.586 -23.633 1.00 96.75 358 VAL A O 1
ATOM 2801 N N . THR A 1 359 ? 23.476 4.841 -23.672 1.00 95.19 359 THR A N 1
ATOM 2802 C CA . THR A 1 359 ? 24.465 5.413 -22.757 1.00 95.19 359 THR A CA 1
ATOM 2803 C C . THR A 1 359 ? 25.783 5.640 -23.488 1.00 95.19 359 THR A C 1
ATOM 2805 O O . THR A 1 359 ? 26.065 5.039 -24.524 1.00 95.19 359 THR A O 1
ATOM 2808 N N . VAL A 1 360 ? 26.564 6.591 -22.981 1.00 95.50 360 VAL A N 1
ATOM 2809 C CA . VAL A 1 360 ? 27.949 6.816 -23.396 1.00 95.50 360 VAL A CA 1
ATOM 2810 C C . VAL A 1 360 ? 28.749 6.879 -22.105 1.00 95.50 360 VAL A C 1
ATOM 2812 O O . VAL A 1 360 ? 28.661 7.856 -21.366 1.00 95.50 360 VAL A O 1
ATOM 2815 N N . GLU A 1 361 ? 29.481 5.818 -21.806 1.00 93.25 361 GLU A N 1
ATOM 2816 C CA . GLU A 1 361 ? 30.174 5.604 -20.540 1.00 93.25 361 GLU A CA 1
ATOM 2817 C C . GLU A 1 361 ? 31.651 5.327 -20.826 1.00 93.25 361 GLU A C 1
ATOM 2819 O O . GLU A 1 361 ? 32.087 4.176 -20.867 1.00 93.25 361 GLU A O 1
ATOM 2824 N N . PRO A 1 362 ? 32.445 6.378 -21.097 1.00 91.81 362 PRO A N 1
ATOM 2825 C CA . PRO A 1 362 ? 33.869 6.232 -21.341 1.00 91.81 362 PRO A CA 1
ATOM 2826 C C . PRO A 1 362 ? 34.620 5.966 -20.033 1.00 91.81 362 PRO A C 1
ATOM 2828 O O . PRO A 1 362 ? 34.196 6.352 -18.945 1.00 91.81 362 PRO A O 1
ATOM 2831 N N . GLU A 1 363 ? 35.810 5.385 -20.146 1.00 87.75 363 GLU A N 1
ATOM 2832 C CA . GLU A 1 363 ? 36.668 5.088 -18.994 1.00 87.75 363 GLU A CA 1
ATOM 2833 C C . GLU A 1 363 ? 37.204 6.325 -18.252 1.00 87.75 363 GLU A C 1
ATOM 2835 O O . GLU A 1 363 ? 37.629 6.223 -17.101 1.00 87.75 363 GLU A O 1
ATOM 2840 N N . ASN A 1 364 ? 37.230 7.477 -18.923 1.00 90.88 364 ASN A N 1
ATOM 2841 C CA . ASN A 1 364 ? 37.695 8.755 -18.407 1.00 90.88 364 ASN A CA 1
ATOM 2842 C C . ASN A 1 364 ? 36.813 9.874 -18.973 1.00 90.88 364 ASN A C 1
ATOM 2844 O O . ASN A 1 364 ? 36.310 9.782 -20.090 1.00 90.88 364 ASN A O 1
ATOM 2848 N N . LEU A 1 365 ? 36.667 10.962 -18.217 1.00 94.00 365 LEU A N 1
ATOM 2849 C CA . LEU A 1 365 ? 35.950 12.170 -18.654 1.00 94.00 365 LEU A CA 1
ATOM 2850 C C . LEU A 1 365 ? 36.878 13.382 -18.808 1.00 94.00 365 LEU A C 1
ATOM 2852 O O . LEU A 1 365 ? 36.423 14.472 -19.146 1.00 94.00 365 LEU A O 1
ATOM 2856 N N . VAL A 1 366 ? 38.177 13.214 -18.551 1.00 96.19 366 VAL A N 1
ATOM 2857 C CA . VAL A 1 366 ? 39.174 14.286 -18.621 1.00 96.19 366 VAL A CA 1
ATOM 2858 C C . VAL A 1 366 ? 40.300 13.870 -19.556 1.00 96.19 366 VAL A C 1
ATOM 2860 O O . VAL A 1 366 ? 40.955 12.864 -19.301 1.00 96.19 366 VAL A O 1
ATOM 2863 N N . TYR A 1 367 ? 40.542 14.674 -20.588 1.00 96.88 367 TYR A N 1
ATOM 2864 C CA . TYR A 1 367 ? 41.554 14.435 -21.620 1.00 96.88 367 TYR A CA 1
ATOM 2865 C C . TYR A 1 367 ? 42.403 15.689 -21.856 1.00 96.88 367 TYR A C 1
ATOM 2867 O O . TYR A 1 367 ? 42.070 16.779 -21.391 1.00 96.88 367 TYR A O 1
ATOM 2875 N N . LYS A 1 368 ? 43.515 15.549 -22.572 1.00 96.94 368 LYS A N 1
ATOM 2876 C CA . LYS A 1 368 ? 44.365 16.642 -23.057 1.00 96.94 368 LYS A CA 1
ATOM 2877 C C . LYS A 1 368 ? 44.139 16.874 -24.544 1.00 96.94 368 LYS A C 1
ATOM 2879 O O . LYS A 1 368 ? 43.814 15.950 -25.291 1.00 96.94 368 LYS A O 1
ATOM 2884 N N . ALA A 1 369 ? 44.380 18.102 -24.995 1.00 95.81 369 ALA A N 1
ATOM 2885 C CA . ALA A 1 369 ? 44.435 18.380 -26.427 1.00 95.81 369 ALA A CA 1
ATOM 2886 C C . ALA A 1 369 ? 45.466 17.467 -27.132 1.00 95.81 369 ALA A C 1
ATOM 2888 O O . ALA A 1 369 ? 46.599 17.315 -26.674 1.00 95.81 369 ALA A O 1
ATOM 2889 N N . GLY A 1 370 ? 45.061 16.859 -28.248 1.00 94.19 370 GLY A N 1
ATOM 2890 C CA . GLY A 1 370 ? 45.832 15.880 -29.018 1.00 94.19 370 GLY A CA 1
ATOM 2891 C C . GLY A 1 370 ? 45.506 14.414 -28.705 1.00 94.19 370 GLY A C 1
ATOM 2892 O O . GLY A 1 370 ? 45.868 13.549 -29.501 1.00 94.19 370 GLY A O 1
ATOM 2893 N N . GLU A 1 371 ? 44.814 14.120 -27.599 1.00 97.19 371 GLU A N 1
ATOM 2894 C CA . GLU A 1 371 ? 44.378 12.758 -27.269 1.00 97.19 371 GLU A CA 1
ATOM 2895 C C . GLU A 1 371 ? 43.156 12.323 -28.094 1.00 97.19 371 GLU A C 1
ATOM 2897 O O . GLU A 1 371 ? 42.417 13.141 -28.658 1.00 97.19 371 GLU A O 1
ATOM 2902 N N . THR A 1 372 ? 42.939 11.008 -28.154 1.00 96.38 372 THR A N 1
ATOM 2903 C CA . THR A 1 372 ? 41.821 10.390 -28.873 1.00 96.38 372 THR A CA 1
ATOM 2904 C C . THR A 1 372 ? 41.131 9.325 -28.038 1.00 96.38 372 THR A C 1
ATOM 2906 O O . THR A 1 372 ? 41.784 8.642 -27.250 1.00 96.38 372 THR A O 1
ATOM 2909 N N . LEU A 1 373 ? 39.836 9.131 -28.274 1.00 96.06 373 LEU A N 1
ATOM 2910 C CA . LEU A 1 373 ? 39.045 8.050 -27.688 1.00 96.06 373 LEU A CA 1
ATOM 2911 C C . LEU A 1 373 ? 38.231 7.364 -28.787 1.00 96.06 373 LEU A C 1
ATOM 2913 O O . LEU A 1 373 ? 37.589 8.046 -29.581 1.00 96.06 373 LEU A O 1
ATOM 2917 N N . ASP A 1 374 ? 38.249 6.035 -28.818 1.00 95.25 374 ASP A N 1
ATOM 2918 C CA . ASP A 1 374 ? 37.399 5.230 -29.697 1.00 95.25 374 ASP A CA 1
ATOM 2919 C C . ASP A 1 374 ? 36.132 4.809 -28.948 1.00 95.25 374 ASP A C 1
ATOM 2921 O O . ASP A 1 374 ? 36.197 3.992 -28.031 1.00 95.25 374 ASP A O 1
ATOM 2925 N N . LEU A 1 375 ? 34.984 5.379 -29.321 1.00 93.94 375 LEU A N 1
ATOM 2926 C CA . LEU A 1 375 ? 33.698 5.076 -28.690 1.00 93.94 375 LEU A CA 1
ATOM 2927 C C . LEU A 1 375 ? 33.143 3.689 -29.051 1.00 93.94 375 LEU A C 1
ATOM 2929 O O . LEU A 1 375 ? 32.216 3.235 -28.386 1.00 93.94 375 LEU A O 1
ATOM 2933 N N . SER A 1 376 ? 33.684 3.018 -30.074 1.00 89.06 376 SER A N 1
ATOM 2934 C CA . SER A 1 376 ? 33.312 1.636 -30.412 1.00 89.06 376 SER A CA 1
ATOM 2935 C C . SER A 1 376 ? 34.011 0.594 -29.527 1.00 89.06 376 SER A C 1
ATOM 2937 O O . SER A 1 376 ? 33.684 -0.592 -29.575 1.00 89.06 376 SER A O 1
ATOM 2939 N N . GLY A 1 377 ? 34.979 1.036 -28.717 1.00 88.75 377 GLY A N 1
ATOM 2940 C CA . GLY A 1 377 ? 35.750 0.187 -27.822 1.00 88.75 377 GLY A CA 1
ATOM 2941 C C . GLY A 1 377 ? 35.004 -0.237 -26.555 1.00 88.75 377 GLY A C 1
ATOM 2942 O O . GLY A 1 377 ? 33.904 0.225 -26.243 1.00 88.75 377 GLY A O 1
ATOM 2943 N N . LYS A 1 378 ? 35.666 -1.111 -25.791 1.00 88.44 378 LYS A N 1
ATOM 2944 C CA . LYS A 1 378 ? 35.213 -1.559 -24.472 1.00 88.44 378 LYS A CA 1
ATOM 2945 C C . LYS A 1 378 ? 35.541 -0.548 -23.377 1.00 88.44 378 LYS A C 1
ATOM 2947 O O . LYS A 1 378 ? 36.605 0.075 -23.402 1.00 88.44 378 LYS A O 1
ATOM 2952 N N . ASN A 1 379 ? 34.668 -0.427 -22.383 1.00 85.69 379 ASN A N 1
ATOM 2953 C CA . ASN A 1 379 ? 34.988 0.245 -21.134 1.00 85.69 379 ASN A CA 1
ATOM 2954 C C . ASN A 1 379 ? 35.700 -0.745 -20.202 1.00 85.69 379 ASN A C 1
ATOM 2956 O O . ASN A 1 379 ? 35.094 -1.658 -19.656 1.00 85.69 379 ASN A O 1
ATOM 2960 N N . LYS A 1 380 ? 37.000 -0.539 -19.977 1.00 81.06 380 LYS A N 1
ATOM 2961 C CA . LYS A 1 380 ? 37.838 -1.439 -19.165 1.00 81.06 380 LYS A CA 1
ATOM 2962 C C . LYS A 1 380 ? 37.449 -1.544 -17.684 1.00 81.06 380 LYS A C 1
ATOM 2964 O O . LYS A 1 380 ? 37.977 -2.412 -16.996 1.00 81.06 380 LYS A O 1
ATOM 2969 N N . TRP A 1 381 ? 36.622 -0.628 -17.176 1.00 79.75 381 TRP A N 1
ATOM 2970 C CA . TRP A 1 381 ? 36.136 -0.659 -15.794 1.00 79.75 381 TRP A CA 1
ATOM 2971 C C . TRP A 1 381 ? 34.851 -1.470 -15.640 1.00 79.75 381 TRP A C 1
ATOM 2973 O O . TRP A 1 381 ? 34.464 -1.770 -14.513 1.00 79.75 381 TRP A O 1
ATOM 2983 N N . ILE A 1 382 ? 34.200 -1.804 -16.754 1.00 74.38 382 ILE A N 1
ATOM 2984 C CA . ILE A 1 382 ? 33.022 -2.657 -16.779 1.00 74.38 382 ILE A CA 1
ATOM 2985 C C . ILE A 1 382 ? 33.525 -4.073 -17.051 1.00 74.38 382 ILE A C 1
ATOM 2987 O O . ILE A 1 382 ? 33.972 -4.394 -18.152 1.00 74.38 382 ILE A O 1
ATOM 2991 N N . GLU A 1 383 ? 33.529 -4.913 -16.017 1.00 67.88 383 GLU A N 1
ATOM 2992 C CA . GLU A 1 383 ? 33.782 -6.337 -16.214 1.00 67.88 383 GLU A CA 1
ATOM 2993 C C . GLU A 1 383 ? 32.584 -6.980 -16.916 1.00 67.88 383 GLU A C 1
ATOM 2995 O O . GLU A 1 383 ? 31.431 -6.619 -16.689 1.00 67.88 383 GLU A O 1
ATOM 3000 N N . SER A 1 384 ? 32.854 -7.968 -17.768 1.00 64.06 384 SER A N 1
ATOM 3001 C CA . SER A 1 384 ? 31.784 -8.775 -18.340 1.00 64.06 384 SER A CA 1
ATOM 3002 C C . SER A 1 384 ? 31.136 -9.611 -17.233 1.00 64.06 384 SER A C 1
ATOM 3004 O O . SER A 1 384 ? 31.721 -10.585 -16.757 1.00 64.06 384 SER A O 1
ATOM 3006 N N . ASP A 1 385 ? 29.892 -9.289 -16.881 1.00 56.59 385 ASP A N 1
ATOM 3007 C CA . ASP A 1 385 ? 29.074 -10.057 -15.926 1.00 56.59 385 ASP A CA 1
ATOM 3008 C C . ASP A 1 385 ? 28.638 -11.441 -16.468 1.00 56.59 385 ASP A C 1
ATOM 3010 O O . ASP A 1 385 ? 27.855 -12.178 -15.853 1.00 56.59 385 ASP A O 1
ATOM 3014 N N . ILE A 1 386 ? 29.139 -11.831 -17.645 1.00 59.88 386 ILE A N 1
ATOM 3015 C CA . ILE A 1 386 ? 28.779 -13.062 -18.339 1.00 59.88 386 ILE A CA 1
ATOM 3016 C C . ILE A 1 386 ? 29.875 -14.113 -18.135 1.00 59.88 386 ILE A C 1
ATOM 3018 O O . ILE A 1 386 ? 30.923 -14.122 -18.781 1.00 59.88 386 ILE A O 1
ATOM 3022 N N . THR A 1 387 ? 29.598 -15.087 -17.265 1.00 60.56 387 THR A N 1
ATOM 3023 C CA . THR A 1 387 ? 30.445 -16.285 -17.122 1.00 60.56 387 THR A CA 1
ATOM 3024 C C . THR A 1 387 ? 30.603 -17.013 -18.469 1.00 60.56 387 THR A C 1
ATOM 3026 O O . THR A 1 387 ? 29.635 -17.038 -19.232 1.00 60.56 387 THR A O 1
ATOM 3029 N N . PRO A 1 388 ? 31.717 -17.723 -18.743 1.00 61.00 388 PRO A N 1
ATOM 3030 C CA . PRO A 1 388 ? 31.922 -18.459 -20.000 1.00 61.00 388 PRO A CA 1
ATOM 3031 C C . PRO A 1 388 ? 30.767 -19.390 -20.409 1.00 61.00 388 PRO A C 1
ATOM 3033 O O . PRO A 1 388 ? 30.482 -19.524 -21.590 1.00 61.00 388 PRO A O 1
ATOM 3036 N N . ALA A 1 389 ? 30.044 -19.969 -19.443 1.00 59.19 389 ALA A N 1
ATOM 3037 C CA . ALA A 1 389 ? 28.872 -20.821 -19.678 1.00 59.19 389 ALA A CA 1
ATOM 3038 C C . ALA A 1 389 ? 27.612 -20.074 -20.174 1.00 59.19 389 ALA A C 1
ATOM 3040 O O . ALA A 1 389 ? 26.583 -20.702 -20.415 1.00 59.19 389 ALA A O 1
ATOM 3041 N N . ARG A 1 390 ? 27.654 -18.739 -20.262 1.00 55.69 390 ARG A N 1
ATOM 3042 C CA . ARG A 1 390 ? 26.508 -17.866 -20.574 1.00 55.69 390 ARG A CA 1
ATOM 3043 C C . ARG A 1 390 ? 26.736 -16.956 -21.789 1.00 55.69 390 ARG A C 1
ATOM 3045 O O . ARG A 1 390 ? 25.806 -16.251 -22.169 1.00 55.69 390 ARG A O 1
ATOM 3052 N N . LYS A 1 391 ? 27.926 -16.992 -22.406 1.00 57.66 391 LYS A N 1
ATOM 3053 C CA . LYS A 1 391 ? 28.306 -16.124 -23.540 1.00 57.66 391 LYS A CA 1
ATOM 3054 C C . LYS A 1 391 ? 27.463 -16.332 -24.802 1.00 57.66 391 LYS A C 1
ATOM 3056 O O . LYS A 1 391 ? 27.340 -15.410 -25.595 1.00 57.66 391 LYS A O 1
ATOM 3061 N N . ASP A 1 392 ? 26.834 -17.494 -24.959 1.00 54.56 392 ASP A N 1
ATOM 3062 C CA . ASP A 1 392 ? 26.046 -17.818 -26.157 1.00 54.56 392 ASP A CA 1
ATOM 3063 C C . ASP A 1 392 ? 24.631 -17.200 -26.170 1.00 54.56 392 ASP A C 1
ATOM 3065 O O . ASP A 1 392 ? 23.907 -17.363 -27.151 1.00 54.56 392 ASP A O 1
ATOM 3069 N N . PHE A 1 393 ? 24.203 -16.526 -25.092 1.00 54.75 393 PHE A N 1
ATOM 3070 C CA . PHE A 1 393 ? 22.790 -16.162 -24.899 1.00 54.75 393 PHE A CA 1
ATOM 3071 C C . PHE A 1 393 ? 22.499 -14.658 -24.836 1.00 54.75 393 PHE A C 1
ATOM 3073 O O . PHE A 1 393 ? 21.342 -14.279 -25.009 1.00 54.75 393 PHE A O 1
ATOM 3080 N N . VAL A 1 394 ? 23.495 -13.801 -24.583 1.00 63.00 394 VAL A N 1
ATOM 3081 C CA . VAL A 1 394 ? 23.288 -12.360 -24.333 1.00 63.00 394 VAL A CA 1
ATOM 3082 C C . VAL A 1 394 ? 24.495 -11.561 -24.831 1.00 63.00 394 VAL A C 1
ATOM 3084 O O . VAL A 1 394 ? 25.619 -12.015 -24.607 1.00 63.00 394 VAL A O 1
ATOM 3087 N N . PRO A 1 395 ? 24.303 -10.391 -25.472 1.00 64.69 395 PRO A N 1
ATOM 3088 C CA . PRO A 1 395 ? 25.404 -9.483 -25.788 1.00 64.69 395 PRO A CA 1
ATOM 3089 C C . PRO A 1 395 ? 26.196 -9.094 -24.529 1.00 64.69 395 PRO A C 1
ATOM 3091 O O . PRO A 1 395 ? 25.604 -8.834 -23.481 1.00 64.69 395 PRO A O 1
ATOM 3094 N N . GLU A 1 396 ? 27.529 -9.060 -24.625 1.00 68.94 396 GLU A N 1
ATOM 3095 C CA . GLU A 1 396 ? 28.380 -8.488 -23.574 1.00 68.94 396 GLU A CA 1
ATOM 3096 C C . GLU A 1 396 ? 28.141 -6.971 -23.520 1.00 68.94 396 GLU A C 1
ATOM 3098 O O . GLU A 1 396 ? 28.323 -6.285 -24.524 1.00 68.94 396 GLU A O 1
ATOM 3103 N N . ALA A 1 397 ? 27.722 -6.474 -22.356 1.00 73.31 397 ALA A N 1
ATOM 3104 C CA . ALA A 1 397 ? 27.464 -5.058 -22.107 1.00 73.31 397 ALA A CA 1
ATOM 3105 C C . ALA A 1 397 ? 28.674 -4.379 -21.452 1.00 73.31 397 ALA A C 1
ATOM 3107 O O . ALA A 1 397 ? 28.607 -3.909 -20.317 1.00 73.31 397 ALA A O 1
ATOM 3108 N N . ASP A 1 398 ? 29.818 -4.448 -22.126 1.00 83.88 398 ASP A N 1
ATOM 3109 C CA . ASP A 1 398 ? 31.086 -3.883 -21.669 1.00 83.88 398 ASP A CA 1
ATOM 3110 C C . ASP A 1 398 ? 31.658 -2.836 -22.638 1.00 83.88 398 ASP A C 1
ATOM 3112 O O . ASP A 1 398 ? 32.848 -2.518 -22.591 1.00 83.88 398 ASP A O 1
ATOM 3116 N N . HIS A 1 399 ? 30.826 -2.272 -23.515 1.00 89.00 399 HIS A N 1
ATOM 3117 C CA . HIS A 1 399 ? 31.197 -1.233 -24.472 1.00 89.00 399 HIS A CA 1
ATOM 3118 C C . HIS A 1 399 ? 31.057 0.168 -23.872 1.00 89.00 399 HIS A C 1
ATOM 3120 O O . HIS A 1 399 ? 30.332 0.408 -22.911 1.00 89.00 399 HIS A O 1
ATOM 3126 N N . ILE A 1 400 ? 31.769 1.135 -24.456 1.00 93.44 400 ILE A N 1
ATOM 3127 C CA . ILE A 1 400 ? 31.610 2.551 -24.091 1.00 93.44 400 ILE A CA 1
ATOM 3128 C C . ILE A 1 400 ? 30.216 3.054 -24.477 1.00 93.44 400 ILE A C 1
ATOM 3130 O O . ILE A 1 400 ? 29.682 3.950 -23.826 1.00 93.44 400 ILE A O 1
ATOM 3134 N N . ILE A 1 401 ? 29.628 2.508 -25.539 1.00 94.06 401 ILE A N 1
ATOM 3135 C CA . ILE A 1 401 ? 28.256 2.804 -25.933 1.00 94.06 401 ILE A CA 1
ATOM 3136 C C . ILE A 1 401 ? 27.435 1.554 -25.743 1.00 94.06 401 ILE A C 1
ATOM 3138 O O . ILE A 1 401 ? 27.693 0.547 -26.393 1.00 94.06 401 ILE A O 1
ATOM 3142 N N . GLU A 1 402 ? 26.403 1.672 -24.922 1.00 93.25 402 GLU A N 1
ATOM 3143 C CA . GLU A 1 402 ? 25.399 0.637 -24.752 1.00 93.25 402 GLU A CA 1
ATOM 3144 C C . GLU A 1 402 ? 24.038 1.166 -25.183 1.00 93.25 402 GLU A C 1
ATOM 3146 O O . GLU A 1 402 ? 23.737 2.361 -25.087 1.00 93.25 402 GLU A O 1
ATOM 3151 N N . ALA A 1 403 ? 23.194 0.264 -25.669 1.00 94.00 403 ALA A N 1
ATOM 3152 C CA . ALA A 1 403 ? 21.802 0.558 -25.955 1.00 94.00 403 ALA A CA 1
ATOM 3153 C C . ALA A 1 403 ? 20.917 -0.522 -25.342 1.00 94.00 403 ALA A C 1
ATOM 3155 O O . ALA A 1 403 ? 21.227 -1.707 -25.423 1.00 94.00 403 ALA A O 1
ATOM 3156 N N . VAL A 1 404 ? 19.806 -0.110 -24.739 1.00 93.56 404 VAL A N 1
ATOM 3157 C CA . VAL A 1 404 ? 18.878 -1.002 -24.036 1.00 93.56 404 VAL A CA 1
ATOM 3158 C C . VAL A 1 404 ? 17.516 -0.948 -24.714 1.00 93.56 404 VAL A C 1
ATOM 3160 O O . VAL A 1 404 ? 16.980 0.135 -24.989 1.00 93.56 404 VAL A O 1
ATOM 3163 N N . ASN A 1 405 ? 16.968 -2.127 -24.988 1.00 94.44 405 ASN A N 1
ATOM 3164 C CA . ASN A 1 405 ? 15.646 -2.322 -25.560 1.00 94.44 405 ASN A CA 1
ATOM 3165 C C . ASN A 1 405 ? 14.537 -2.108 -24.517 1.00 94.44 405 ASN A C 1
ATOM 3167 O O . ASN A 1 405 ? 14.747 -2.156 -23.309 1.00 94.44 405 ASN A O 1
ATOM 3171 N N . ASN A 1 406 ? 13.312 -1.948 -25.003 1.00 94.88 406 ASN A N 1
ATOM 3172 C CA . ASN A 1 406 ? 12.078 -1.877 -24.220 1.00 94.88 406 ASN A CA 1
ATOM 3173 C C . ASN A 1 406 ? 11.706 -3.164 -23.450 1.00 94.88 406 ASN A C 1
ATOM 3175 O O . ASN A 1 406 ? 10.707 -3.146 -22.732 1.00 94.88 406 ASN A O 1
ATOM 3179 N N . ASP A 1 407 ? 12.469 -4.252 -23.595 1.00 94.31 407 ASP A N 1
ATOM 3180 C CA . ASP A 1 407 ? 12.422 -5.450 -22.744 1.00 94.31 407 ASP A CA 1
ATOM 3181 C C . ASP A 1 407 ? 13.633 -5.559 -21.799 1.00 94.31 407 ASP A C 1
ATOM 3183 O O . ASP A 1 407 ? 13.914 -6.635 -21.283 1.00 94.31 407 ASP A O 1
ATOM 3187 N N . GLU A 1 408 ? 14.367 -4.465 -21.587 1.00 92.50 408 GLU A N 1
ATOM 3188 C CA . GLU A 1 408 ? 15.573 -4.391 -20.748 1.00 92.50 408 GLU A CA 1
ATOM 3189 C C . GLU A 1 408 ? 16.772 -5.219 -21.252 1.00 92.50 408 GLU A C 1
ATOM 3191 O O . GLU A 1 408 ? 17.823 -5.228 -20.613 1.00 92.50 408 GLU A O 1
ATOM 3196 N N . SER A 1 409 ? 16.674 -5.866 -22.420 1.00 91.25 409 SER A N 1
ATOM 3197 C CA . SER A 1 409 ? 17.831 -6.506 -23.053 1.00 91.25 409 SER A CA 1
ATOM 3198 C C . SER A 1 409 ? 18.783 -5.482 -23.673 1.00 91.25 409 SER A C 1
ATOM 3200 O O . SER A 1 409 ? 18.354 -4.447 -24.189 1.00 91.25 409 SER A O 1
ATOM 3202 N N . PHE A 1 410 ? 20.077 -5.799 -23.701 1.00 89.94 410 PHE A N 1
ATOM 3203 C CA . PHE A 1 410 ? 21.051 -5.038 -24.485 1.00 89.94 410 PHE A CA 1
ATOM 3204 C C . PHE A 1 410 ? 20.818 -5.242 -25.986 1.00 89.94 410 PHE A C 1
ATOM 3206 O O . PHE A 1 410 ? 20.593 -6.360 -26.458 1.00 89.94 410 PHE A O 1
ATOM 3213 N N . ALA A 1 411 ? 20.861 -4.150 -26.744 1.00 89.69 411 ALA A N 1
ATOM 3214 C CA . ALA A 1 411 ? 20.748 -4.172 -28.192 1.00 89.69 411 ALA A CA 1
ATOM 3215 C C . ALA A 1 411 ? 22.083 -4.570 -28.839 1.00 89.69 411 ALA A C 1
ATOM 3217 O O . ALA A 1 411 ? 23.154 -4.139 -28.423 1.00 89.69 411 ALA A O 1
ATOM 3218 N N . ASP A 1 412 ? 22.016 -5.362 -29.909 1.00 86.75 412 ASP A N 1
ATOM 3219 C CA . ASP A 1 412 ? 23.191 -5.724 -30.704 1.00 86.75 412 ASP A CA 1
ATOM 3220 C C . ASP A 1 412 ? 23.624 -4.546 -31.594 1.00 86.75 412 ASP A C 1
ATOM 3222 O O . ASP A 1 412 ? 23.140 -4.366 -32.717 1.00 86.75 412 ASP A O 1
ATOM 3226 N N . LEU A 1 413 ? 24.555 -3.738 -31.083 1.00 87.81 413 LEU A N 1
ATOM 3227 C CA . LEU A 1 413 ? 25.070 -2.563 -31.784 1.00 87.81 413 LEU A CA 1
ATOM 3228 C C . LEU A 1 413 ? 25.951 -2.900 -32.993 1.00 87.81 413 LEU A C 1
ATOM 3230 O O . LEU A 1 413 ? 26.132 -2.037 -33.849 1.00 87.81 413 LEU A O 1
ATOM 3234 N N . SER A 1 414 ? 26.425 -4.146 -33.143 1.00 82.75 414 SER A N 1
ATOM 3235 C CA . SER A 1 414 ? 27.248 -4.550 -34.299 1.00 82.75 414 SER A CA 1
ATOM 3236 C C . SER A 1 414 ? 26.509 -4.421 -35.638 1.00 82.75 414 SER A C 1
ATOM 3238 O O . SER A 1 414 ? 27.126 -4.353 -36.702 1.00 82.75 414 SER A O 1
ATOM 3240 N N . LYS A 1 415 ? 25.173 -4.365 -35.584 1.00 78.56 415 LYS A N 1
ATOM 3241 C CA . LYS A 1 415 ? 24.278 -4.216 -36.739 1.00 78.56 415 LYS A CA 1
ATOM 3242 C C . LYS A 1 415 ? 23.606 -2.845 -36.799 1.00 78.56 415 LYS A C 1
ATOM 3244 O O . LYS A 1 415 ? 22.904 -2.560 -37.770 1.00 78.56 415 LYS A O 1
ATOM 3249 N N . ALA A 1 416 ? 23.789 -2.010 -35.779 1.00 86.19 416 ALA A N 1
ATOM 3250 C CA . ALA A 1 416 ? 23.105 -0.735 -35.657 1.00 86.19 416 ALA A CA 1
ATOM 3251 C C . ALA A 1 416 ? 23.928 0.399 -36.277 1.00 86.19 416 ALA A C 1
ATOM 3253 O O . ALA A 1 416 ? 25.149 0.467 -36.148 1.00 86.19 416 ALA A O 1
ATOM 3254 N N . LYS A 1 417 ? 23.247 1.348 -36.926 1.00 91.25 417 LYS A N 1
ATOM 3255 C CA . LYS A 1 417 ? 23.884 2.599 -37.343 1.00 91.25 417 LYS A CA 1
ATOM 3256 C C . LYS A 1 417 ? 23.901 3.572 -36.167 1.00 91.25 417 LYS A C 1
ATOM 3258 O O . LYS A 1 417 ? 22.840 4.021 -35.732 1.00 91.25 417 LYS A O 1
ATOM 3263 N N . ILE A 1 418 ? 25.097 3.948 -35.722 1.00 95.69 418 ILE A N 1
ATOM 3264 C CA . ILE A 1 418 ? 25.302 4.948 -34.672 1.00 95.69 418 ILE A CA 1
ATOM 3265 C C . ILE A 1 418 ? 25.668 6.282 -35.324 1.00 95.69 418 ILE A C 1
ATOM 3267 O O . ILE A 1 418 ? 26.571 6.350 -36.154 1.00 95.69 418 ILE A O 1
ATOM 3271 N N . ASN A 1 419 ? 24.953 7.351 -34.971 1.00 97.25 419 ASN A N 1
ATOM 3272 C CA . ASN A 1 419 ? 25.307 8.707 -35.390 1.00 97.25 419 ASN A CA 1
ATOM 3273 C C . ASN A 1 419 ? 25.933 9.462 -34.221 1.00 97.25 419 ASN A C 1
ATOM 3275 O O . ASN A 1 419 ? 25.308 9.601 -33.168 1.00 97.25 419 ASN A O 1
ATOM 3279 N N . TYR A 1 420 ? 27.131 9.990 -34.438 1.00 97.75 420 TYR A N 1
ATOM 3280 C CA . TYR A 1 420 ? 27.872 10.743 -33.437 1.00 97.75 420 TYR A CA 1
ATOM 3281 C C . TYR A 1 420 ? 27.751 12.245 -33.661 1.00 97.75 420 TYR A C 1
ATOM 3283 O O . TYR A 1 420 ? 27.676 12.711 -34.800 1.00 97.75 420 TYR A O 1
ATOM 3291 N N . LYS A 1 421 ? 27.754 13.017 -32.575 1.00 98.12 421 LYS A N 1
ATOM 3292 C CA . LYS A 1 421 ? 27.774 14.479 -32.649 1.00 98.12 421 LYS A CA 1
ATOM 3293 C C . LYS A 1 421 ? 28.515 15.091 -31.470 1.00 98.12 421 LYS A C 1
ATOM 3295 O O . LYS A 1 421 ? 28.261 14.725 -30.322 1.00 98.12 421 LYS A O 1
ATOM 3300 N N . SER A 1 422 ? 29.358 16.076 -31.770 1.00 98.19 422 SER A N 1
ATOM 3301 C CA . SER A 1 422 ? 29.961 16.969 -30.784 1.00 98.19 422 SER A CA 1
ATOM 3302 C C . SER A 1 422 ? 29.107 18.219 -30.580 1.00 98.19 422 SER A C 1
ATOM 3304 O O . SER A 1 422 ? 28.517 18.756 -31.521 1.00 98.19 422 SER A O 1
ATOM 3306 N N . SER A 1 423 ? 29.035 18.706 -29.343 1.00 98.38 423 SER A N 1
ATOM 3307 C CA . SER A 1 423 ? 28.430 20.004 -29.040 1.00 98.38 423 SER A CA 1
ATOM 3308 C C . SER A 1 423 ? 29.344 21.185 -29.386 1.00 98.38 423 SER A C 1
ATOM 3310 O O . SER A 1 423 ? 28.866 22.317 -29.431 1.00 98.38 423 SER A O 1
ATOM 3312 N N . ASN A 1 424 ? 30.651 20.953 -29.567 1.00 98.00 424 ASN A N 1
ATOM 3313 C CA . ASN A 1 424 ? 31.640 21.986 -29.871 1.00 98.00 424 ASN A CA 1
ATOM 3314 C C . ASN A 1 424 ? 32.880 21.392 -30.565 1.00 98.00 424 ASN A C 1
ATOM 3316 O O . ASN A 1 424 ? 33.835 20.974 -29.905 1.00 98.00 424 ASN A O 1
ATOM 3320 N N . ASP A 1 425 ? 32.893 21.437 -31.900 1.00 97.31 425 ASP A N 1
ATOM 3321 C CA . ASP A 1 425 ? 33.973 20.892 -32.740 1.00 97.31 425 ASP A CA 1
ATOM 3322 C C . ASP A 1 425 ? 35.330 21.598 -32.581 1.00 97.31 425 ASP A C 1
ATOM 3324 O O . ASP A 1 425 ? 36.345 21.085 -33.060 1.00 97.31 425 ASP A O 1
ATOM 3328 N N . ASN A 1 426 ? 35.374 22.756 -31.904 1.00 97.06 426 ASN A N 1
ATOM 3329 C CA . ASN A 1 426 ? 36.626 23.434 -31.554 1.00 97.06 426 ASN A CA 1
ATOM 3330 C C . ASN A 1 426 ? 37.299 22.819 -30.316 1.00 97.06 426 ASN A C 1
ATOM 3332 O O . ASN A 1 426 ? 38.512 22.936 -30.167 1.00 97.06 426 ASN A O 1
ATOM 3336 N N . VAL A 1 427 ? 36.525 22.179 -29.430 1.00 97.94 427 VAL A N 1
ATOM 3337 C CA . VAL A 1 427 ? 37.032 21.507 -28.220 1.00 97.94 427 VAL A CA 1
ATOM 3338 C C . VAL A 1 427 ? 37.302 20.035 -28.515 1.00 97.94 427 VAL A C 1
ATOM 3340 O O . VAL A 1 427 ? 38.378 19.538 -28.193 1.00 97.94 427 VAL A O 1
ATOM 3343 N N . ALA A 1 428 ? 36.374 19.348 -29.184 1.00 98.12 428 ALA A N 1
ATOM 3344 C CA . ALA A 1 428 ? 36.587 17.999 -29.698 1.00 98.12 428 ALA A CA 1
ATOM 3345 C C . ALA A 1 428 ? 35.698 17.724 -30.910 1.00 98.12 428 ALA A C 1
ATOM 3347 O O . ALA A 1 428 ? 34.527 18.096 -30.905 1.00 98.12 428 ALA A O 1
ATOM 3348 N N . GLU A 1 429 ? 36.231 17.036 -31.915 1.00 97.75 429 GLU A N 1
ATOM 3349 C CA . GLU A 1 429 ? 35.442 16.493 -33.028 1.00 97.75 429 GLU A CA 1
ATOM 3350 C C . GLU A 1 429 ? 35.241 14.989 -32.837 1.00 97.75 429 GLU A C 1
ATOM 3352 O O . GLU A 1 429 ? 36.087 14.326 -32.236 1.00 97.75 429 GLU A O 1
ATOM 3357 N N . VAL A 1 430 ? 34.148 14.445 -33.368 1.00 97.81 430 VAL A N 1
ATOM 3358 C CA . VAL A 1 430 ? 33.890 13.001 -33.390 1.00 97.81 430 VAL A CA 1
ATOM 3359 C C . VAL A 1 430 ? 33.659 12.547 -34.827 1.00 97.81 430 VAL A C 1
ATOM 3361 O O . VAL A 1 430 ? 32.877 13.157 -35.558 1.00 97.81 430 VAL A O 1
ATOM 3364 N N . SER A 1 431 ? 34.382 11.513 -35.257 1.00 96.75 431 SER A N 1
ATOM 3365 C CA . SER A 1 431 ? 34.254 10.962 -36.606 1.00 96.75 431 SER A CA 1
ATOM 3366 C C . SER A 1 431 ? 32.973 10.126 -36.761 1.00 96.75 431 SER A C 1
ATOM 3368 O O . SER A 1 431 ? 32.383 9.702 -35.763 1.00 96.75 431 SER A O 1
ATOM 3370 N N . PRO A 1 432 ? 32.550 9.821 -38.003 1.00 94.31 432 PRO A N 1
ATOM 3371 C CA . PRO A 1 432 ? 31.465 8.869 -38.250 1.00 94.31 432 PRO A CA 1
ATOM 3372 C C . PRO A 1 432 ? 31.713 7.470 -37.669 1.00 94.31 432 PRO A C 1
ATOM 3374 O O . PRO A 1 432 ? 30.753 6.790 -37.324 1.00 94.31 432 PRO A O 1
ATOM 3377 N N . ASP A 1 433 ? 32.979 7.072 -37.518 1.00 92.94 433 ASP A N 1
ATOM 3378 C CA . ASP A 1 433 ? 33.384 5.786 -36.934 1.00 92.94 433 ASP A CA 1
ATOM 3379 C C . ASP A 1 433 ? 33.473 5.831 -35.394 1.00 92.94 433 ASP A C 1
ATOM 3381 O O . ASP A 1 433 ? 33.898 4.866 -34.772 1.00 92.94 433 ASP A O 1
ATOM 3385 N N . GLY A 1 434 ? 33.092 6.948 -34.761 1.00 95.12 434 GLY A N 1
ATOM 3386 C CA . GLY A 1 434 ? 33.083 7.084 -33.300 1.00 95.12 434 GLY A CA 1
ATOM 3387 C C . GLY A 1 434 ? 34.428 7.463 -32.679 1.00 95.12 434 GLY A C 1
ATOM 3388 O O . GLY A 1 434 ? 34.575 7.394 -31.460 1.00 95.12 434 GLY A O 1
ATOM 3389 N N . ILE A 1 435 ? 35.407 7.905 -33.475 1.00 97.31 435 ILE A N 1
ATOM 3390 C CA . ILE A 1 435 ? 36.702 8.361 -32.957 1.00 97.31 435 ILE A CA 1
ATOM 3391 C C . ILE A 1 435 ? 36.608 9.831 -32.557 1.00 97.31 435 ILE A C 1
ATOM 3393 O O . ILE A 1 435 ? 36.448 10.706 -33.412 1.00 97.31 435 ILE A O 1
ATOM 3397 N N . ILE A 1 436 ? 36.761 10.116 -31.267 1.00 97.75 436 ILE A N 1
ATOM 3398 C CA . ILE A 1 436 ? 36.891 11.476 -30.745 1.00 97.75 436 ILE A CA 1
ATOM 3399 C C . ILE A 1 436 ? 38.343 11.936 -30.890 1.00 97.75 436 ILE A C 1
ATOM 3401 O O . ILE A 1 436 ? 39.266 11.218 -30.503 1.00 97.75 436 ILE A O 1
ATOM 3405 N N . ARG A 1 437 ? 38.550 13.157 -31.392 1.00 97.88 437 ARG A N 1
ATOM 3406 C CA . ARG A 1 437 ? 39.828 13.884 -31.337 1.00 97.88 437 ARG A CA 1
ATOM 3407 C C . ARG A 1 437 ? 39.650 15.146 -30.500 1.00 97.88 437 ARG A C 1
ATOM 3409 O O . ARG A 1 437 ? 38.926 16.059 -30.902 1.00 97.88 437 ARG A O 1
ATOM 3416 N N . PHE A 1 438 ? 40.317 15.212 -29.350 1.00 98.00 438 PHE A N 1
ATOM 3417 C CA . PHE A 1 438 ? 40.281 16.378 -28.465 1.00 98.00 438 PHE A CA 1
ATOM 3418 C C . PHE A 1 438 ? 41.242 17.454 -28.996 1.00 98.00 438 PHE A C 1
ATOM 3420 O O . PHE A 1 438 ? 42.437 17.208 -29.133 1.00 98.00 438 PHE A O 1
ATOM 3427 N N . LYS A 1 439 ? 40.735 18.643 -29.344 1.00 97.50 439 LYS A N 1
ATOM 3428 C CA . LYS A 1 439 ? 41.481 19.682 -30.082 1.00 97.50 439 LYS A CA 1
ATOM 3429 C C . LYS A 1 439 ? 42.007 20.821 -29.218 1.00 97.50 439 LYS A C 1
ATOM 3431 O O . LYS A 1 439 ? 43.067 21.363 -29.520 1.00 97.50 439 LYS A O 1
ATOM 3436 N N . GLY A 1 440 ? 41.279 21.207 -28.177 1.00 94.38 440 GLY A N 1
ATOM 3437 C CA . GLY A 1 440 ? 41.621 22.382 -27.381 1.00 94.38 440 GLY A CA 1
ATOM 3438 C C . GLY A 1 440 ? 40.905 22.408 -26.036 1.00 94.38 440 GLY A C 1
ATOM 3439 O O . GLY A 1 440 ? 39.915 21.697 -25.868 1.00 94.38 440 GLY A O 1
ATOM 3440 N N . PRO A 1 441 ? 41.399 23.208 -25.075 1.00 96.56 441 PRO A N 1
ATOM 3441 C CA . PRO A 1 441 ? 40.872 23.227 -23.720 1.00 96.56 441 PRO A CA 1
ATOM 3442 C C . PRO A 1 441 ? 39.417 23.700 -23.689 1.00 96.56 441 PRO A C 1
ATOM 3444 O O . PRO A 1 441 ? 39.036 24.643 -24.387 1.00 96.56 441 PRO A O 1
ATOM 3447 N N . GLY A 1 442 ? 38.601 23.067 -22.851 1.00 97.31 442 GLY A N 1
ATOM 3448 C CA . GLY A 1 442 ? 37.186 23.399 -22.719 1.00 97.31 442 GLY A CA 1
ATOM 3449 C C . GLY A 1 442 ? 36.338 22.239 -22.217 1.00 97.31 442 GLY A C 1
ATOM 3450 O O . GLY A 1 442 ? 36.845 21.222 -21.753 1.00 97.31 442 GLY A O 1
ATOM 3451 N N . VAL A 1 443 ? 35.021 22.404 -22.316 1.00 97.75 443 VAL A N 1
ATOM 3452 C CA . VAL A 1 443 ? 34.035 21.370 -21.985 1.00 97.75 443 VAL A CA 1
ATOM 3453 C C . VAL A 1 443 ? 33.216 21.071 -23.234 1.00 97.75 443 VAL A C 1
ATOM 3455 O O . VAL A 1 443 ? 32.787 21.994 -23.930 1.00 97.75 443 VAL A O 1
ATOM 3458 N N . VAL A 1 444 ? 33.009 19.790 -23.529 1.00 98.06 444 VAL A N 1
ATOM 3459 C CA . VAL A 1 444 ? 32.287 19.327 -24.719 1.00 98.06 444 VAL A CA 1
ATOM 3460 C C . VAL A 1 444 ? 31.425 18.119 -24.384 1.00 98.06 444 VAL A C 1
ATOM 3462 O O . VAL A 1 444 ? 31.859 17.227 -23.662 1.00 98.06 444 VAL A O 1
ATOM 3465 N N . ALA A 1 445 ? 30.202 18.077 -24.905 1.00 98.19 445 ALA A N 1
ATOM 3466 C CA . ALA A 1 445 ? 29.369 16.886 -24.862 1.00 98.19 445 ALA A CA 1
ATOM 3467 C C . ALA A 1 445 ? 29.513 16.125 -26.182 1.00 98.19 445 ALA A C 1
ATOM 3469 O O . ALA A 1 445 ? 29.323 16.709 -27.253 1.00 98.19 445 ALA A O 1
ATOM 3470 N N . ILE A 1 446 ? 29.821 14.830 -26.103 1.00 98.19 446 ILE A N 1
ATOM 3471 C CA . ILE A 1 446 ? 29.753 13.925 -27.251 1.00 98.19 446 ILE A CA 1
ATOM 3472 C C . ILE A 1 446 ? 28.524 13.046 -27.080 1.00 98.19 446 ILE A C 1
ATOM 3474 O O . ILE A 1 446 ? 28.305 12.460 -26.021 1.00 98.19 446 ILE A O 1
ATOM 3478 N N . SER A 1 447 ? 27.714 12.988 -28.129 1.00 98.12 447 SER A N 1
ATOM 3479 C CA . SER A 1 447 ? 26.467 12.234 -28.164 1.00 98.12 447 SER A CA 1
ATOM 3480 C C . SER A 1 447 ? 26.522 11.126 -29.205 1.00 98.12 447 SER A C 1
ATOM 3482 O O . SER A 1 447 ? 27.108 11.312 -30.274 1.00 98.12 447 SER A O 1
ATOM 3484 N N . ALA A 1 448 ? 25.894 9.998 -28.888 1.00 97.94 448 ALA A N 1
ATOM 3485 C CA . ALA A 1 448 ? 25.699 8.857 -29.768 1.00 97.94 448 ALA A CA 1
ATOM 3486 C C . ALA A 1 448 ? 24.197 8.608 -29.916 1.00 97.94 448 ALA A C 1
ATOM 3488 O O . ALA A 1 448 ? 23.469 8.565 -28.926 1.00 97.94 448 ALA A O 1
ATOM 3489 N N . THR A 1 449 ? 23.724 8.489 -31.154 1.00 97.81 449 THR A N 1
ATOM 3490 C CA . THR A 1 449 ? 22.310 8.267 -31.467 1.00 97.81 449 THR A CA 1
ATOM 3491 C C . THR A 1 449 ? 22.128 6.942 -32.184 1.00 97.81 449 THR A C 1
ATOM 3493 O O . THR A 1 449 ? 22.646 6.777 -33.290 1.00 97.81 449 THR A O 1
ATOM 3496 N N . VAL A 1 450 ? 21.346 6.044 -31.588 1.00 96.31 450 VAL A N 1
ATOM 3497 C CA . VAL A 1 450 ? 21.011 4.719 -32.125 1.00 96.31 450 VAL A CA 1
ATOM 3498 C C . VAL A 1 450 ? 19.497 4.645 -32.297 1.00 96.31 450 VAL A C 1
ATOM 3500 O O . VAL A 1 450 ? 18.753 4.915 -31.359 1.00 96.31 450 VAL A O 1
ATOM 3503 N N . GLU A 1 451 ? 19.033 4.380 -33.521 1.00 94.25 451 GLU A N 1
ATOM 3504 C CA . GLU A 1 451 ? 17.597 4.326 -33.872 1.00 94.25 451 GLU A CA 1
ATOM 3505 C C . GLU A 1 451 ? 16.758 5.530 -33.384 1.00 94.25 451 GLU A C 1
ATOM 3507 O O . GLU A 1 451 ? 15.574 5.420 -33.075 1.00 94.25 451 GLU A O 1
ATOM 3512 N N . GLY A 1 452 ? 17.373 6.716 -33.336 1.00 95.31 452 GLY A N 1
ATOM 3513 C CA . GLY A 1 452 ? 16.719 7.957 -32.908 1.00 95.31 452 GLY A CA 1
ATOM 3514 C C . GLY A 1 452 ? 16.719 8.207 -31.396 1.00 95.31 452 GLY A C 1
ATOM 3515 O O . GLY A 1 452 ? 16.221 9.247 -30.972 1.00 95.31 452 GLY A O 1
ATOM 3516 N N . VAL A 1 453 ? 17.302 7.314 -30.592 1.00 97.69 453 VAL A N 1
ATOM 3517 C CA . VAL A 1 453 ? 17.547 7.521 -29.157 1.00 97.69 453 VAL A CA 1
ATOM 3518 C C . VAL A 1 453 ? 18.980 7.991 -28.949 1.00 97.69 453 VAL A C 1
ATOM 3520 O O . VAL A 1 453 ? 19.906 7.400 -29.498 1.00 97.69 453 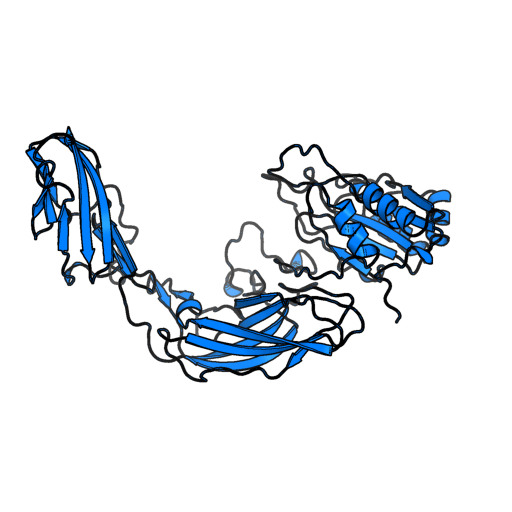VAL A O 1
ATOM 3523 N N . THR A 1 454 ? 19.169 9.055 -28.168 1.00 97.94 454 THR A N 1
ATOM 3524 C CA . THR A 1 454 ? 20.474 9.699 -27.972 1.00 97.94 454 THR A CA 1
ATOM 3525 C C . THR A 1 454 ? 20.952 9.570 -26.529 1.00 97.94 454 THR A C 1
ATOM 3527 O O . THR A 1 454 ? 20.256 9.997 -25.610 1.00 97.94 454 THR A O 1
ATOM 3530 N N . GLY A 1 455 ? 22.168 9.054 -26.357 1.00 97.62 455 GLY A N 1
ATOM 3531 C CA . GLY A 1 455 ? 22.958 9.136 -25.129 1.00 97.62 455 GLY A CA 1
ATOM 3532 C C . GLY A 1 455 ? 24.099 10.137 -25.284 1.00 97.62 455 GLY A C 1
ATOM 3533 O O . GLY A 1 455 ? 24.492 10.467 -26.406 1.00 97.62 455 GLY A O 1
ATOM 3534 N N . SER A 1 456 ? 24.653 10.635 -24.178 1.00 97.62 456 SER A N 1
ATOM 3535 C CA . SER A 1 456 ? 25.804 11.545 -24.228 1.00 97.62 456 SER A CA 1
ATOM 3536 C C . SER A 1 456 ? 26.663 11.505 -22.974 1.00 97.62 456 SER A C 1
ATOM 3538 O O . SER A 1 456 ? 26.130 11.356 -21.878 1.00 97.62 456 SER A O 1
ATOM 3540 N N . ALA A 1 457 ? 27.957 11.774 -23.143 1.00 97.38 457 ALA A N 1
ATOM 3541 C CA . ALA A 1 457 ? 28.907 12.029 -22.065 1.00 97.38 457 ALA A CA 1
ATOM 3542 C C . ALA A 1 457 ? 29.495 13.440 -22.182 1.00 97.38 457 ALA A C 1
ATOM 3544 O O . ALA A 1 457 ? 29.654 13.971 -23.285 1.00 97.38 457 ALA A O 1
ATOM 3545 N N . VAL A 1 458 ? 29.837 14.039 -21.038 1.00 97.75 458 VAL A N 1
ATOM 3546 C CA . VAL A 1 458 ? 30.488 15.354 -20.964 1.00 97.75 458 VAL A CA 1
ATOM 3547 C C . VAL A 1 458 ? 31.966 15.176 -20.651 1.00 97.75 458 VAL A C 1
ATOM 3549 O O . VAL A 1 458 ? 32.325 14.613 -19.621 1.00 97.75 458 VAL A O 1
ATOM 3552 N N . PHE A 1 459 ? 32.814 15.711 -21.519 1.00 97.69 459 PHE A N 1
ATOM 3553 C CA . PHE A 1 459 ? 34.264 15.652 -21.419 1.00 97.69 459 PHE A CA 1
ATOM 3554 C C . PHE A 1 459 ? 34.843 17.019 -21.061 1.00 97.69 459 PHE A C 1
ATOM 3556 O O . PHE A 1 459 ? 34.372 18.058 -21.535 1.00 97.69 459 PHE A O 1
ATOM 3563 N N . VAL A 1 460 ? 35.910 17.008 -20.267 1.00 97.81 460 VAL A N 1
ATOM 3564 C CA . VAL A 1 460 ? 36.750 18.168 -19.966 1.00 97.81 460 VAL A CA 1
ATOM 3565 C C . VAL A 1 460 ? 38.093 17.986 -20.661 1.00 97.81 460 VAL A C 1
ATOM 3567 O O . VAL A 1 460 ? 38.808 17.023 -20.394 1.00 97.81 460 VAL A O 1
ATOM 3570 N N . VAL A 1 461 ? 38.459 18.927 -21.524 1.00 97.00 461 VAL A N 1
ATOM 3571 C CA . VAL A 1 461 ? 39.756 18.951 -22.204 1.00 97.00 461 VAL A CA 1
ATOM 3572 C C . VAL A 1 461 ? 40.647 19.985 -21.527 1.00 97.00 461 VAL A C 1
ATOM 3574 O O . VAL A 1 461 ? 40.226 21.130 -21.335 1.00 97.00 461 VAL A O 1
ATOM 3577 N N . LYS A 1 462 ? 41.853 19.576 -21.135 1.00 93.75 462 LYS A N 1
ATOM 3578 C CA . LYS A 1 462 ? 42.870 20.423 -20.501 1.00 93.75 462 LYS A CA 1
ATOM 3579 C C . LYS A 1 462 ? 43.947 20.871 -21.475 1.00 93.75 462 LYS A C 1
ATOM 3581 O O . LYS A 1 462 ? 44.310 20.077 -22.376 1.00 93.75 462 LYS A O 1
#